Protein 6Y3Z (pdb70)

Secondary structure (DSSP, 8-state):
-HHHHHHHHHHHTTTT-----HHHHHHHHHHHHHHTHHHHSTTS----HHHHHHHHHHH-TTS--SSS-HHHHHHHHHHHS-S-EEEEEEEEETTS-EEEEEEESS---EE-SB---S--HHHHHHHHHHHHTS--GGGT--TT-EEEEEETTEEEEEEEEEEE-SS-----SSTTTEEEEEEEEHHHHHHH-----BSGGGGGHHHHHHHHHHHHHHHHHHHHHHHHHHHHHTTSSS-S---/-HHHHHHHHTHHHHHHH-/---TT-EEEEE-TTS-EE--EEEEE-SSEEEEEEEEETTTEEEEEEEEEGGG--EEEEEE---/-EEE-S-SSSGGGHHHHTHHHHS-TTS-EES--TTT----EEEE--GGGS-SHHHHHSTTTEEES--SSBHHHHSHHHHHHHHHHHHTT-TTSSHHHH---EEEEE--SSS-SHHHHGGGHHHHHHHH--TTPPPEEEE----EEESSHHHHHHHHHHHHHT-----EEEEEE--S-B---GGGTT--EEEEEEEEEETTTEEE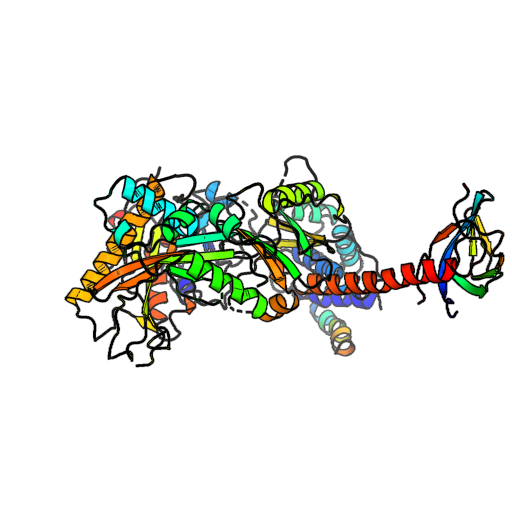EES--EEEE-SSS-----SEEEGGG-SSS-HHHHHHHHHHHHHHHHHHHHHHHTT-TTTB---TTBEEEEEEEEEEBTTS-EEEEEEEES--GGGS-SSTTHHHHHHHHHHIIIIIGGGTS-STHHHH----TTEEEEE-----

Organism: Saccharomyces cerevisiae (strain ATCC 204508 / S288c) (NCBI:txid559292)

GO terms:
  GO:0098562 cytoplasmic side of membrane (C, IDA)
  GO:0000932 P-body (C, IDA)
  GO:0005634 nucleus (C, IDA)
  GO:0005737 cytoplasm (C, IDA)
  GO:0003682 chromatin binding (F, IDA)
  GO:0003729 mRNA binding (F, IDA)
  GO:0016787 hydrolase activity (F, IDA)
  GO:0098745 RNA decapping complex (C, IDA)
  GO:0000290 deadenylation-dependent decapping of nuclear-transcribed mRNA (P, IDA)
  GO:0034063 stress granule assembly (P, IGI)
  GO:0005634 nucleus (C, HDA)
  GO:0005737 cytoplasm (C, HDA)
  GO:0031087 deadenylation-independent decapping of nuclear-transcribed mRNA (P, IMP)
  GO:0034063 stress granule assembly (P, IMP)
  GO:0060261 positive regulation of transcription initiation by RNA polymerase II (P, IMP)
  GO:0000290 deadenylation-dependent decapping of nuclear-transcribed mRNA (P, IMP)
  GO:0098745 RNA decapping complex (C, IPI)
  GO:0140933 5'-(N(7)-methylguanosine 5'-triphospho)-[mRNA] hydrolase activity (F, EXP)
  GO:0005515 protein binding (F, IPI)

Foldseek 3Di:
DLVVVLVVLCVVQVVVPPPDCVLVSLVVSLQCCQLPVCLVVVVDDSDDSLRSQVVCCVVCVVSDDDPDDSVRVNVVVVVQLPDAEKEEEFEEAQVLFWTKWFAWLPGQATEGQMDDDPDDRVVRHQVSCCQAWVDRCPVFFDPPAWHWDADPSYIYIYTYGYHHHPPDDTDHNNPNTTPDMDIGGLVVCVVVVVPGHYPPCNVCNPSSVSVSVVVVVCVVVVVVVVVCVVVCQVPVPPDDDDD/DCVVVVVVVVCVVVVPPD/DPQFQQWKKFDFPVRKIKTATWDDDDQFWTKGAQIAIPVGDTDGIDIDTPVRGDDMDRPGHHD/DEEEQADCVAQLNCLQVVLVCVQPVVDDYDHDDCPVCAAAYEYEYDLVPDDQCCCVPVPLGYEYADDNFACCFAPLQNVLVLLVVLCVVVVVACQVVQEWRKDKWFADQVRAVVVRLVVCVVVVVLLVDQVVHAWKWKVLCVIDTDRHVVRVNVVSVVCVVPPRNGGMMMMTGDDPQAAQDVVCVRFFWKKKWKWKFAFLGWIWTQQFIWIAGDVDNPCVDDGIDGLCPDPRDDPVLSVVLVVLVLRNSLSSVVSRCPPDCRRRDGHNRYMFMWIWMWGQGNVRHTHTYHIHGPDRLPSCDPVSCVVVSVVSNCCCLVHVNVSPDDPVSVVPDDDDPRIDRSDDDDHD

CATH classification: 1.10.10.1050 (+1 more: 3.90.79.10)

Structure (mmCIF, N/CA/C/O backbone):
data_6Y3Z
#
_entry.id   6Y3Z
#
_cell.length_a   71.210
_cell.length_b   90.600
_cell.length_c   194.240
_cell.angle_alpha   90.000
_cell.angle_beta   90.000
_cell.angle_gamma   90.000
#
_symmetry.space_group_name_H-M   'P 21 21 21'
#
loop_
_entity.id
_entity.type
_entity.pdbx_description
1 polymer 'm7GpppN-mRNA hydrolase'
2 polymer 'mRNA-decapping enzyme subunit 1'
3 polymer 'Enhancer of mRNA-decapping protein 3'
4 polymer 'Probable tubulin--tyrosine ligase PBY1'
5 non-polymer 'MAGNESIUM ION'
#
loop_
_atom_site.group_PDB
_atom_site.id
_atom_site.type_symbol
_atom_site.label_atom_id
_atom_site.label_alt_id
_atom_site.label_comp_id
_atom_site.label_asym_id
_atom_site.label_entity_id
_atom_site.label_seq_id
_atom_site.pdbx_PDB_ins_code
_atom_site.Cartn_x
_atom_site.Cartn_y
_atom_site.Cartn_z
_atom_site.occupancy
_atom_site.B_iso_or_equiv
_atom_site.auth_seq_id
_atom_site.auth_comp_id
_atom_site.auth_asym_id
_atom_site.auth_atom_id
_atom_site.pdbx_PDB_model_num
ATOM 1 N N . SER A 1 14 ? 37.452 9.936 4.599 1.00 261.14 14 SER A N 1
ATOM 2 C CA . SER A 1 14 ? 38.273 8.736 4.456 1.00 261.70 14 SER A CA 1
ATOM 3 C C . SER A 1 14 ? 38.179 7.790 5.675 1.00 264.94 14 SER A C 1
ATOM 4 O O . SER A 1 14 ? 37.544 8.135 6.676 1.00 264.41 14 SER A O 1
ATOM 7 N N . VAL A 1 15 ? 38.774 6.578 5.556 1.00 263.24 15 VAL A N 1
ATOM 8 C CA . VAL A 1 15 ? 38.863 5.541 6.603 1.00 263.66 15 VAL A CA 1
ATOM 9 C C . VAL A 1 15 ? 39.594 6.105 7.849 1.00 266.89 15 VAL A C 1
ATOM 10 O O . VAL A 1 15 ? 39.109 5.926 8.972 1.00 266.62 15 VAL A O 1
ATOM 14 N N . ASP A 1 16 ? 40.743 6.794 7.638 1.00 265.10 16 ASP A N 1
ATOM 15 C CA . ASP A 1 16 ? 41.508 7.416 8.714 1.00 266.08 16 ASP A CA 1
ATOM 16 C C . ASP A 1 16 ? 40.879 8.721 9.207 1.00 268.07 16 ASP A C 1
ATOM 17 O O . ASP A 1 16 ? 41.202 9.148 10.313 1.00 268.85 16 ASP A O 1
ATOM 22 N N . ARG A 1 17 ? 39.953 9.327 8.416 1.00 263.86 17 ARG A N 1
ATOM 23 C CA . ARG A 1 17 ? 39.204 10.528 8.811 1.00 262.79 17 ARG A CA 1
ATOM 24 C C . ARG A 1 17 ? 38.222 10.166 9.930 1.00 263.99 17 ARG A C 1
ATOM 25 O O . ARG A 1 17 ? 38.019 10.961 10.855 1.00 263.82 17 ARG A O 1
ATOM 33 N N . ILE A 1 18 ? 37.667 8.936 9.871 1.00 260.24 18 ILE A N 1
ATOM 34 C CA . ILE A 1 18 ? 36.786 8.383 10.898 1.00 259.24 18 ILE A CA 1
ATOM 35 C C . ILE A 1 18 ? 37.646 8.177 12.164 1.00 262.45 18 ILE A C 1
ATOM 36 O O . ILE A 1 18 ? 37.442 8.901 13.134 1.00 262.35 18 ILE A O 1
ATOM 41 N N . LEU A 1 19 ? 38.670 7.287 12.112 1.00 260.49 19 LEU A N 1
ATOM 42 C CA . LEU A 1 19 ? 39.603 7.032 13.226 1.00 261.53 19 LEU A CA 1
ATOM 43 C C . LEU A 1 19 ? 40.054 8.319 13.941 1.00 264.12 19 LEU A C 1
ATOM 44 O O . LEU A 1 19 ? 40.147 8.343 15.173 1.00 264.36 19 LEU A O 1
ATOM 49 N N . GLU A 1 20 ? 40.268 9.402 13.157 1.00 261.08 20 GLU A N 1
ATOM 50 C CA . GLU A 1 20 ? 40.612 10.736 13.643 1.00 261.35 20 GLU A CA 1
ATOM 51 C C . GLU A 1 20 ? 39.440 11.257 14.439 1.00 262.53 20 GLU A C 1
ATOM 52 O O . GLU A 1 20 ? 39.549 11.286 15.647 1.00 262.85 20 GLU A O 1
ATOM 58 N N . ASP A 1 21 ? 38.288 11.546 13.791 1.00 258.29 21 ASP A N 1
ATOM 59 C CA . ASP A 1 21 ? 37.029 12.003 14.405 1.00 256.96 21 ASP A CA 1
ATOM 60 C C . ASP A 1 21 ? 36.648 11.234 15.689 1.00 259.50 21 ASP A C 1
ATOM 61 O O . ASP A 1 21 ? 36.144 11.830 16.648 1.00 258.84 21 ASP A O 1
ATOM 66 N N . LEU A 1 22 ? 36.889 9.910 15.696 1.00 257.39 22 LEU A N 1
ATOM 67 C CA . LEU A 1 22 ? 36.598 9.058 16.853 1.00 257.25 22 LEU A CA 1
ATOM 68 C C . LEU A 1 22 ? 37.427 9.529 18.073 1.00 260.45 22 LEU A C 1
ATOM 69 O O . LEU A 1 22 ? 36.866 9.709 19.159 1.00 259.65 22 LEU A O 1
ATOM 74 N N . LEU A 1 23 ? 38.739 9.805 17.868 1.00 259.12 23 LEU A N 1
ATOM 75 C CA . LEU A 1 23 ? 39.612 10.320 18.924 1.00 260.40 23 LEU A CA 1
ATOM 76 C C . LEU A 1 23 ? 39.237 11.758 19.307 1.00 262.48 23 LEU A C 1
ATOM 77 O O . LEU A 1 23 ? 39.347 12.120 20.474 1.00 262.88 23 LEU A O 1
ATOM 82 N N . VAL A 1 24 ? 38.746 12.553 18.336 1.00 258.88 24 VAL A N 1
ATOM 83 C CA . VAL A 1 24 ? 38.312 13.936 18.557 1.00 258.39 24 VAL A CA 1
ATOM 84 C C . VAL A 1 24 ? 37.064 13.971 19.476 1.00 258.80 24 VAL A C 1
ATOM 85 O O . VAL A 1 24 ? 37.005 14.815 20.365 1.00 259.06 24 VAL A O 1
ATOM 89 N N . ARG A 1 25 ? 36.113 13.027 19.296 1.00 253.95 25 ARG A N 1
ATOM 90 C CA . ARG A 1 25 ? 34.910 12.882 20.138 1.00 252.16 25 ARG A CA 1
ATOM 91 C C . ARG A 1 25 ? 35.212 12.251 21.521 1.00 255.95 25 ARG A C 1
ATOM 92 O O . ARG A 1 25 ? 34.911 12.863 22.550 1.00 255.69 25 ARG A O 1
ATOM 100 N N . PHE A 1 26 ? 35.835 11.051 21.541 1.00 254.57 26 PHE A N 1
ATOM 101 C CA . PHE A 1 26 ? 36.144 10.340 22.782 1.00 255.37 26 PHE A CA 1
ATOM 102 C C . PHE A 1 26 ? 37.449 10.813 23.457 1.00 260.93 26 PHE A C 1
ATOM 103 O O . PHE A 1 26 ? 37.376 11.574 24.426 1.00 261.25 26 PHE A O 1
ATOM 111 N N . ILE A 1 27 ? 38.622 10.397 22.935 1.00 260.38 27 ILE A N 1
ATOM 112 C CA . ILE A 1 27 ? 39.958 10.699 23.472 1.00 262.78 27 ILE A CA 1
ATOM 113 C C . ILE A 1 27 ? 40.179 12.190 23.861 1.00 266.76 27 ILE A C 1
ATOM 114 O O . ILE A 1 27 ? 40.929 12.448 24.805 1.00 268.41 27 ILE A O 1
ATOM 119 N N . ILE A 1 28 ? 39.509 13.149 23.196 1.00 263.26 28 ILE A N 1
ATOM 120 C CA . ILE A 1 28 ? 39.687 14.577 23.494 1.00 263.98 28 ILE A CA 1
ATOM 121 C C . ILE A 1 28 ? 38.663 15.116 24.547 1.00 265.80 28 ILE A C 1
ATOM 122 O O . ILE A 1 28 ? 38.975 16.108 25.206 1.00 266.57 28 ILE A O 1
ATOM 127 N N . ASN A 1 29 ? 37.525 14.428 24.781 1.00 261.82 29 ASN A N 1
ATOM 128 C CA . ASN A 1 29 ? 36.580 14.845 25.825 1.00 261.13 29 ASN A CA 1
ATOM 129 C C . ASN A 1 29 ? 37.140 14.549 27.229 1.00 265.71 29 ASN A C 1
ATOM 130 O O . ASN A 1 29 ? 36.692 15.156 28.205 1.00 265.75 29 ASN A O 1
ATOM 135 N N . CYS A 1 30 ? 38.168 13.659 27.303 1.00 264.57 30 CYS A N 1
ATOM 136 C CA . CYS A 1 30 ? 38.885 13.260 28.521 1.00 265.97 30 CYS A CA 1
ATOM 137 C C . CYS A 1 30 ? 39.306 14.473 29.398 1.00 270.13 30 CYS A C 1
ATOM 138 O O . CYS A 1 30 ? 38.691 14.613 30.459 1.00 269.32 30 CYS A O 1
ATOM 141 N N . PRO A 1 31 ? 40.216 15.414 28.984 1.00 269.30 31 PRO A N 1
ATOM 142 C CA . PRO A 1 31 ? 40.492 16.582 29.853 1.00 270.30 31 PRO A CA 1
ATOM 143 C C . PRO A 1 31 ? 39.243 17.477 29.995 1.00 270.69 31 PRO A C 1
ATOM 144 O O . PRO A 1 31 ? 38.525 17.650 29.011 1.00 268.88 31 PRO A O 1
ATOM 148 N N . ASN A 1 32 ? 38.950 18.030 31.192 1.00 268.01 32 ASN A N 1
ATOM 149 C CA . ASN A 1 32 ? 39.707 17.871 32.434 1.00 268.95 32 ASN A CA 1
ATOM 150 C C . ASN A 1 32 ? 39.120 16.742 33.289 1.00 270.17 32 ASN A C 1
ATOM 151 O O . ASN A 1 32 ? 37.962 16.359 33.103 1.00 268.14 32 ASN A O 1
ATOM 156 N N . GLU A 1 33 ? 39.933 16.195 34.197 1.00 268.64 33 GLU A N 1
ATOM 157 C CA . GLU A 1 33 ? 39.581 15.093 35.090 1.00 278.68 33 GLU A CA 1
ATOM 158 C C . GLU A 1 33 ? 38.615 15.544 36.186 1.00 284.93 33 GLU A C 1
ATOM 159 O O . GLU A 1 33 ? 38.830 16.582 36.807 1.00 255.25 33 GLU A O 1
ATOM 165 N N . ARG A 1 40 ? 40.627 5.138 34.238 1.00 258.13 40 ARG A N 1
ATOM 166 C CA . ARG A 1 40 ? 39.423 5.718 33.634 1.00 255.50 40 ARG A CA 1
ATOM 167 C C . ARG A 1 40 ? 39.482 5.767 32.093 1.00 257.71 40 ARG A C 1
ATOM 168 O O . ARG A 1 40 ? 38.490 5.454 31.427 1.00 255.40 40 ARG A O 1
ATOM 176 N N . GLU A 1 41 ? 40.660 6.114 31.536 1.00 257.13 41 GLU A N 1
ATOM 177 C CA . GLU A 1 41 ? 40.919 6.193 30.093 1.00 256.68 41 GLU A CA 1
ATOM 178 C C . GLU A 1 41 ? 40.737 4.831 29.412 1.00 259.06 41 GLU A C 1
ATOM 179 O O . GLU A 1 41 ? 40.669 4.772 28.189 1.00 258.00 41 GLU A O 1
ATOM 185 N N . LEU A 1 42 ? 40.630 3.749 30.195 1.00 257.21 42 LEU A N 1
ATOM 186 C CA . LEU A 1 42 ? 40.393 2.430 29.634 1.00 256.80 42 LEU A CA 1
ATOM 187 C C . LEU A 1 42 ? 38.943 2.279 29.262 1.00 256.76 42 LEU A C 1
ATOM 188 O O . LEU A 1 42 ? 38.654 1.559 28.316 1.00 255.77 42 LEU A O 1
ATOM 193 N N . PHE A 1 43 ? 38.034 2.966 29.985 1.00 253.12 43 PHE A N 1
ATOM 194 C CA . PHE A 1 43 ? 36.594 2.965 29.709 1.00 250.61 43 PHE A CA 1
ATOM 195 C C . PHE A 1 43 ? 36.366 3.799 28.469 1.00 252.26 43 PHE A C 1
ATOM 196 O O . PHE A 1 43 ? 35.709 3.343 27.543 1.00 250.62 43 PHE A O 1
ATOM 204 N N . HIS A 1 44 ? 36.953 5.006 28.431 1.00 250.85 44 HIS A N 1
ATOM 205 C CA . HIS A 1 44 ? 36.892 5.906 27.284 1.00 250.29 44 HIS A CA 1
ATOM 206 C C . HIS A 1 44 ? 37.282 5.158 26.001 1.00 253.19 44 HIS A C 1
ATOM 207 O O . HIS A 1 44 ? 36.665 5.355 24.949 1.00 251.43 44 HIS A O 1
ATOM 214 N N . PHE A 1 45 ? 38.276 4.259 26.124 1.00 252.83 45 PHE A N 1
ATOM 215 C CA . PHE A 1 45 ? 38.799 3.421 25.053 1.00 253.50 45 PHE A CA 1
ATOM 216 C C . PHE A 1 45 ? 37.799 2.328 24.651 1.00 255.24 45 PHE A C 1
ATOM 217 O O . PHE A 1 45 ? 37.675 2.019 23.461 1.00 254.52 45 PHE A O 1
ATOM 225 N N . GLU A 1 46 ? 37.085 1.755 25.646 1.00 252.33 46 GLU A N 1
ATOM 226 C CA . GLU A 1 46 ? 36.073 0.712 25.462 1.00 250.93 46 GLU A CA 1
ATOM 227 C C . GLU A 1 46 ? 34.848 1.317 24.786 1.00 251.75 46 GLU A C 1
ATOM 228 O O . GLU A 1 46 ? 34.359 0.746 23.812 1.00 250.65 46 GLU A O 1
ATOM 234 N N . GLU A 1 47 ? 34.381 2.480 25.305 1.00 248.79 47 GLU A N 1
ATOM 235 C CA . GLU A 1 47 ? 33.242 3.270 24.834 1.00 246.93 47 GLU A CA 1
ATOM 236 C C . GLU A 1 47 ? 33.432 3.635 23.364 1.00 249.36 47 GLU A C 1
ATOM 237 O O . GLU A 1 47 ? 32.552 3.342 22.555 1.00 247.80 47 GLU A O 1
ATOM 243 N N . ALA A 1 48 ? 34.613 4.186 23.006 1.00 248.55 48 ALA A N 1
ATOM 244 C CA . ALA A 1 48 ? 34.943 4.530 21.620 1.00 248.68 48 ALA A CA 1
ATOM 245 C C . ALA A 1 48 ? 34.902 3.293 20.731 1.00 252.07 48 ALA A C 1
ATOM 246 O O . ALA A 1 48 ? 34.370 3.363 19.620 1.00 250.63 48 ALA A O 1
ATOM 248 N N . SER A 1 49 ? 35.429 2.151 21.234 1.00 251.90 49 SER A N 1
ATOM 249 C CA . SER A 1 49 ? 35.432 0.886 20.495 1.00 252.58 49 SER A CA 1
ATOM 250 C C . SER A 1 49 ? 34.039 0.347 20.287 1.00 255.48 49 SER A C 1
ATOM 251 O O . SER A 1 49 ? 33.828 -0.382 19.331 1.00 254.81 49 SER A O 1
ATOM 254 N N . TRP A 1 50 ? 33.112 0.665 21.201 1.00 253.84 50 TRP A N 1
ATOM 255 C CA . TRP A 1 50 ? 31.722 0.229 21.138 1.00 253.23 50 TRP A CA 1
ATOM 256 C C . TRP A 1 50 ? 30.946 1.074 20.166 1.00 256.25 50 TRP A C 1
ATOM 257 O O . TRP A 1 50 ? 30.122 0.562 19.410 1.00 254.93 50 TRP A O 1
ATOM 268 N N . PHE A 1 51 ? 31.202 2.381 20.211 1.00 255.70 51 PHE A N 1
ATOM 269 C CA . PHE A 1 51 ? 30.585 3.359 19.345 1.00 255.74 51 PHE A CA 1
ATOM 270 C C . PHE A 1 51 ? 30.851 2.940 17.915 1.00 260.31 51 PHE A C 1
ATOM 271 O O . PHE A 1 51 ? 29.909 2.624 17.195 1.00 259.12 51 PHE A O 1
ATOM 279 N N . TYR A 1 52 ? 32.139 2.837 17.541 1.00 260.67 52 TYR A N 1
ATOM 280 C CA . TYR A 1 52 ? 32.500 2.473 16.180 1.00 261.58 52 TYR A CA 1
ATOM 281 C C . TYR A 1 52 ? 32.234 0.973 15.867 1.00 264.89 52 TYR A C 1
ATOM 282 O O . TYR A 1 52 ? 32.258 0.600 14.692 1.00 264.33 52 TYR A O 1
ATOM 291 N N . THR A 1 53 ? 31.926 0.133 16.887 1.00 263.33 53 THR A N 1
ATOM 292 C CA . THR A 1 53 ? 31.575 -1.284 16.646 1.00 263.64 53 THR A CA 1
ATOM 293 C C . THR A 1 53 ? 30.058 -1.461 16.401 1.00 266.00 53 THR A C 1
ATOM 294 O O . THR A 1 53 ? 29.670 -2.285 15.575 1.00 265.42 53 THR A O 1
ATOM 298 N N . ASP A 1 54 ? 29.212 -0.699 17.104 1.00 263.76 54 ASP A N 1
ATOM 299 C CA . ASP A 1 54 ? 27.759 -0.824 16.984 1.00 263.18 54 ASP A CA 1
ATOM 300 C C . ASP A 1 54 ? 27.114 0.323 16.152 1.00 265.35 54 ASP A C 1
ATOM 301 O O . ASP A 1 54 ? 25.890 0.436 16.126 1.00 264.66 54 ASP A O 1
ATOM 306 N N . PHE A 1 55 ? 27.935 1.107 15.403 1.00 263.09 55 PHE A N 1
ATOM 307 C CA . PHE A 1 55 ? 27.441 2.177 14.522 1.00 262.59 55 PHE A CA 1
ATOM 308 C C . PHE A 1 55 ? 28.149 2.213 13.158 1.00 266.22 55 PHE A C 1
ATOM 309 O O . PHE A 1 55 ? 27.479 2.159 12.123 1.00 265.95 55 PHE A O 1
ATOM 317 N N . ILE A 1 56 ? 29.492 2.285 13.156 1.00 264.72 56 ILE A N 1
ATOM 318 C CA . ILE A 1 56 ? 30.296 2.315 11.929 1.00 265.15 56 ILE A CA 1
ATOM 319 C C . ILE A 1 56 ? 30.210 0.966 11.180 1.00 268.26 56 ILE A C 1
ATOM 320 O O . ILE A 1 56 ? 30.318 0.949 9.955 1.00 268.22 56 ILE A O 1
ATOM 325 N N . LYS A 1 57 ? 29.966 -0.141 11.910 1.00 265.90 57 LYS A N 1
ATOM 326 C CA . LYS A 1 57 ? 29.834 -1.476 11.324 1.00 266.06 57 LYS A CA 1
ATOM 327 C C . LYS A 1 57 ? 28.641 -1.539 10.366 1.00 268.70 57 LYS A C 1
ATOM 328 O O . LYS A 1 57 ? 28.822 -1.879 9.199 1.00 268.86 57 LYS A O 1
ATOM 334 N N . LEU A 1 58 ? 27.444 -1.157 10.851 1.00 265.96 58 LEU A N 1
ATOM 335 C CA . LEU A 1 58 ? 26.176 -1.150 10.115 1.00 266.05 58 LEU A CA 1
ATOM 336 C C . LEU A 1 58 ? 26.111 -0.081 9.035 1.00 269.09 58 LEU A C 1
ATOM 337 O O . LEU A 1 58 ? 25.320 -0.218 8.097 1.00 269.22 58 LEU A O 1
ATOM 342 N N . MET A 1 59 ? 26.925 0.985 9.162 1.00 266.73 59 MET A N 1
ATOM 343 C CA . MET A 1 59 ? 26.918 2.080 8.196 1.00 266.60 59 MET A CA 1
ATOM 344 C C . MET A 1 59 ? 28.017 1.981 7.123 1.00 270.25 59 MET A C 1
ATOM 345 O O . MET A 1 59 ? 27.709 2.216 5.953 1.00 269.83 59 MET A O 1
ATOM 350 N N . ASN A 1 60 ? 29.252 1.632 7.500 1.00 268.94 60 ASN A N 1
ATOM 351 C CA . ASN A 1 60 ? 30.398 1.446 6.607 1.00 269.61 60 ASN A CA 1
ATOM 352 C C . ASN A 1 60 ? 30.663 -0.073 6.699 1.00 273.98 60 ASN A C 1
ATOM 353 O O . ASN A 1 60 ? 31.494 -0.507 7.514 1.00 273.90 60 ASN A O 1
ATOM 358 N N . PRO A 1 61 ? 29.893 -0.911 5.938 1.00 272.79 61 PRO A N 1
ATOM 359 C CA . PRO A 1 61 ? 30.036 -2.375 6.085 1.00 273.56 61 PRO A CA 1
ATOM 360 C C . PRO A 1 61 ? 31.376 -2.975 5.657 1.00 277.60 61 PRO A C 1
ATOM 361 O O . PRO A 1 61 ? 31.733 -4.065 6.119 1.00 277.66 61 PRO A O 1
ATOM 365 N N . THR A 1 62 ? 32.109 -2.261 4.787 1.00 275.71 62 THR A N 1
ATOM 366 C CA . THR A 1 62 ? 33.418 -2.664 4.268 1.00 276.33 62 THR A CA 1
ATOM 367 C C . THR A 1 62 ? 34.510 -2.689 5.335 1.00 278.33 62 THR A C 1
ATOM 368 O O . THR A 1 62 ? 35.349 -3.592 5.311 1.00 278.35 62 THR A O 1
ATOM 372 N N . LEU A 1 63 ? 34.512 -1.691 6.246 1.00 276.20 63 LEU A N 1
ATOM 373 C CA . LEU A 1 63 ? 35.505 -1.497 7.307 1.00 276.42 63 LEU A CA 1
ATOM 374 C C . LEU A 1 63 ? 35.750 -2.719 8.199 1.00 278.33 63 LEU A C 1
ATOM 375 O O . LEU A 1 63 ? 34.858 -3.562 8.339 1.00 278.37 63 LEU A O 1
ATOM 380 N N . PRO A 1 64 ? 36.972 -2.836 8.786 1.00 277.23 64 PRO A N 1
ATOM 381 C CA . PRO A 1 64 ? 37.267 -3.998 9.625 1.00 277.21 64 PRO A CA 1
ATOM 382 C C . PRO A 1 64 ? 36.791 -3.798 11.052 1.00 278.05 64 PRO A C 1
ATOM 383 O O . PRO A 1 64 ? 36.959 -2.717 11.627 1.00 277.91 64 PRO A O 1
ATOM 387 N N . SER A 1 65 ? 36.195 -4.857 11.611 1.00 276.20 65 SER A N 1
ATOM 388 C CA . SER A 1 65 ? 35.711 -4.907 12.985 1.00 275.62 65 SER A CA 1
ATOM 389 C C . SER A 1 65 ? 36.872 -5.295 13.899 1.00 277.96 65 SER A C 1
ATOM 390 O O . SER A 1 65 ? 37.070 -6.473 14.226 1.00 277.83 65 SER A O 1
ATOM 393 N N . LEU A 1 66 ? 37.695 -4.282 14.217 1.00 277.25 66 LEU A N 1
ATOM 394 C CA . LEU A 1 66 ? 38.892 -4.407 15.038 1.00 277.63 66 LEU A CA 1
ATOM 395 C C . LEU A 1 66 ? 38.496 -4.552 16.489 1.00 278.62 66 LEU A C 1
ATOM 396 O O . LEU A 1 66 ? 37.529 -3.932 16.925 1.00 278.44 66 LEU A O 1
ATOM 401 N N . LYS A 1 67 ? 39.221 -5.409 17.215 1.00 277.63 67 LYS A N 1
ATOM 402 C CA . LYS A 1 67 ? 38.993 -5.744 18.615 1.00 277.67 67 LYS A CA 1
ATOM 403 C C . LYS A 1 67 ? 39.324 -4.617 19.599 1.00 279.67 67 LYS A C 1
ATOM 404 O O . LYS A 1 67 ? 39.927 -3.598 19.235 1.00 280.06 67 LYS A O 1
ATOM 410 N N . ILE A 1 68 ? 38.931 -4.844 20.883 1.00 279.06 68 ILE A N 1
ATOM 411 C CA . ILE A 1 68 ? 39.161 -3.952 22.024 1.00 279.97 68 ILE A CA 1
ATOM 412 C C . ILE A 1 68 ? 40.647 -3.600 22.100 1.00 281.94 68 ILE A C 1
ATOM 413 O O . ILE A 1 68 ? 40.968 -2.438 21.898 1.00 282.28 68 ILE A O 1
ATOM 418 N N . LYS A 1 69 ? 41.540 -4.603 22.293 1.00 281.19 69 LYS A N 1
ATOM 419 C CA . LYS A 1 69 ? 43.006 -4.451 22.377 1.00 281.83 69 LYS A CA 1
ATOM 420 C C . LYS A 1 69 ? 43.610 -3.796 21.121 1.00 283.12 69 LYS A C 1
ATOM 421 O O . LYS A 1 69 ? 44.356 -2.820 21.238 1.00 283.69 69 LYS A O 1
ATOM 427 N N . SER A 1 70 ? 43.254 -4.319 19.928 1.00 281.50 70 SER A N 1
ATOM 428 C CA . SER A 1 70 ? 43.715 -3.837 18.628 1.00 281.22 70 SER A CA 1
ATOM 429 C C . SER A 1 70 ? 43.413 -2.358 18.416 1.00 282.59 70 SER A C 1
ATOM 430 O O . SER A 1 70 ? 44.349 -1.584 18.250 1.00 283.03 70 SER A O 1
ATOM 433 N N . PHE A 1 71 ? 42.122 -1.961 18.468 1.00 281.11 71 PHE A N 1
ATOM 434 C CA . PHE A 1 71 ? 41.690 -0.571 18.307 1.00 281.21 71 PHE A CA 1
ATOM 435 C C . PHE A 1 71 ? 42.360 0.334 19.339 1.00 283.72 71 PHE A C 1
ATOM 436 O O . PHE A 1 71 ? 42.682 1.481 19.025 1.00 284.17 71 PHE A O 1
ATOM 444 N N . ALA A 1 72 ? 42.592 -0.199 20.559 1.00 283.21 72 ALA A N 1
ATOM 445 C CA . ALA A 1 72 ? 43.268 0.509 21.650 1.00 284.27 72 ALA A CA 1
ATOM 446 C C . ALA A 1 72 ? 44.749 0.717 21.315 1.00 285.68 72 ALA A C 1
ATOM 447 O O . ALA A 1 72 ? 45.311 1.755 21.669 1.00 286.28 72 ALA A O 1
ATOM 449 N N . GLN A 1 73 ? 45.364 -0.249 20.599 1.00 284.18 73 GLN A N 1
ATOM 450 C CA . GLN A 1 73 ? 46.759 -0.161 20.168 1.00 284.34 73 GLN A CA 1
ATOM 451 C C . GLN A 1 73 ? 46.852 0.796 18.973 1.00 285.34 73 GLN A C 1
ATOM 452 O O . GLN A 1 73 ? 47.733 1.656 18.943 1.00 285.73 73 GLN A O 1
ATOM 458 N N . LEU A 1 74 ? 45.901 0.680 18.021 1.00 283.65 74 LEU A N 1
ATOM 459 C CA . LEU A 1 74 ? 45.805 1.510 16.820 1.00 283.22 74 LEU A CA 1
ATOM 460 C C . LEU A 1 74 ? 45.882 3.006 17.152 1.00 285.20 74 LEU A C 1
ATOM 461 O O . LEU A 1 74 ? 46.571 3.749 16.450 1.00 285.03 74 LEU A O 1
ATOM 466 N N . ILE A 1 75 ? 45.262 3.425 18.272 1.00 285.26 75 ILE A N 1
ATOM 467 C CA . ILE A 1 75 ? 45.325 4.813 18.743 1.00 286.21 75 ILE A CA 1
ATOM 468 C C . ILE A 1 75 ? 46.716 5.137 19.298 1.00 288.21 75 ILE A C 1
ATOM 469 O O . ILE A 1 75 ? 47.247 6.201 18.984 1.00 288.54 75 ILE A O 1
ATOM 474 N N . ILE A 1 76 ? 47.316 4.222 20.088 1.00 287.41 76 ILE A N 1
ATOM 475 C CA . ILE A 1 76 ? 48.653 4.419 20.668 1.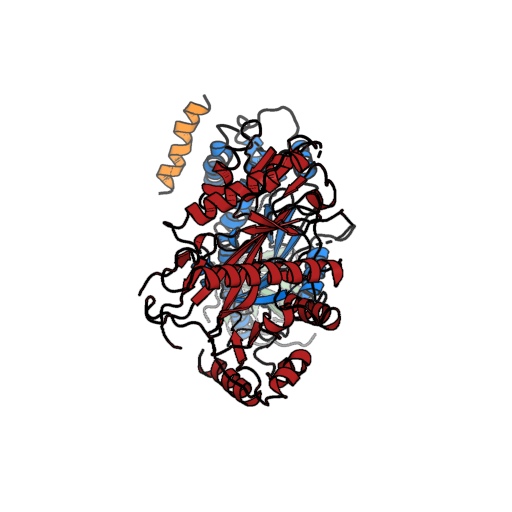00 287.93 76 ILE A CA 1
ATOM 476 C C . ILE A 1 76 ? 49.703 4.737 19.567 1.00 288.78 76 ILE A C 1
ATOM 477 O O . ILE A 1 76 ? 50.538 5.604 19.796 1.00 289.29 76 ILE A O 1
ATOM 482 N N . LYS A 1 77 ? 49.610 4.107 18.369 1.00 286.94 77 LYS A N 1
ATOM 483 C CA . LYS A 1 77 ? 50.505 4.371 17.229 1.00 286.52 77 LYS A CA 1
ATOM 484 C C . LYS A 1 77 ? 50.209 5.734 16.580 1.00 287.74 77 LYS A C 1
ATOM 485 O O . LYS A 1 77 ? 51.158 6.469 16.318 1.00 287.87 77 LYS A O 1
ATOM 491 N N . LEU A 1 78 ? 48.923 6.096 16.340 1.00 286.54 78 LEU A N 1
ATOM 492 C CA . LEU A 1 78 ? 48.602 7.387 15.706 1.00 286.49 78 LEU A CA 1
ATOM 493 C C . LEU A 1 78 ? 48.707 8.631 16.641 1.00 288.59 78 LEU A C 1
ATOM 494 O O . LEU A 1 78 ? 49.274 9.638 16.211 1.00 288.68 78 LEU A O 1
ATOM 499 N N . CYS A 1 79 ? 48.181 8.565 17.878 1.00 287.98 79 CYS A N 1
ATOM 500 C CA . CYS A 1 79 ? 48.266 9.619 18.887 1.00 288.63 79 CYS A CA 1
ATOM 501 C C . CYS A 1 79 ? 49.085 9.081 20.073 1.00 290.35 79 CYS A C 1
ATOM 502 O O . CYS A 1 79 ? 48.523 8.708 21.107 1.00 290.42 79 CYS A O 1
ATOM 505 N N . PRO A 1 80 ? 50.435 8.998 19.936 1.00 289.52 80 PRO A N 1
ATOM 506 C CA . PRO A 1 80 ? 51.253 8.487 21.048 1.00 289.90 80 PRO A CA 1
ATOM 507 C C . PRO A 1 80 ? 51.489 9.537 22.136 1.00 291.91 80 PRO A C 1
ATOM 508 O O . PRO A 1 80 ? 52.158 9.262 23.131 1.00 292.07 80 PRO A O 1
ATOM 512 N N . LEU A 1 81 ? 50.939 10.744 21.926 1.00 291.23 81 LEU A N 1
ATOM 513 C CA . LEU A 1 81 ? 51.025 11.898 22.814 1.00 291.64 81 LEU A CA 1
ATOM 514 C C . LEU A 1 81 ? 49.950 11.799 23.891 1.00 293.45 81 LEU A C 1
ATOM 515 O O . LEU A 1 81 ? 50.153 12.321 24.984 1.00 293.42 81 LEU A O 1
ATOM 520 N N . VAL A 1 82 ? 48.833 11.093 23.611 1.00 292.79 82 VAL A N 1
ATOM 521 C CA . VAL A 1 82 ? 47.744 10.931 24.581 1.00 293.14 82 VAL A CA 1
ATOM 522 C C . VAL A 1 82 ? 48.083 9.921 25.718 1.00 294.86 82 VAL A C 1
ATOM 523 O O . VAL A 1 82 ? 47.504 10.055 26.796 1.00 294.78 82 VAL A O 1
ATOM 527 N N . TRP A 1 83 ? 49.023 8.956 25.496 1.00 294.02 83 TRP A N 1
ATOM 528 C CA . TRP A 1 83 ? 49.446 7.929 26.471 1.00 294.11 83 TRP A CA 1
ATOM 529 C C . TRP A 1 83 ? 50.483 8.489 27.455 1.00 295.33 83 TRP A C 1
ATOM 530 O O . TRP A 1 83 ? 51.598 8.849 27.053 1.00 295.26 83 TRP A O 1
ATOM 541 N N . LYS A 1 84 ? 50.104 8.532 28.751 1.00 294.20 84 LYS A N 1
ATOM 542 C CA . LYS A 1 84 ? 50.877 9.106 29.862 1.00 294.07 84 LYS A CA 1
ATOM 543 C C . LYS A 1 84 ? 52.013 8.251 30.448 1.00 295.21 84 LYS A C 1
ATOM 544 O O . LYS A 1 84 ? 53.121 8.768 30.589 1.00 295.03 84 LYS A O 1
ATOM 550 N N . TRP A 1 85 ? 51.740 6.990 30.837 1.00 294.12 85 TRP A N 1
ATOM 551 C CA . TRP A 1 85 ? 52.726 6.119 31.494 1.00 293.90 85 TRP A CA 1
ATOM 552 C C . TRP A 1 85 ? 53.599 5.273 30.537 1.00 294.79 85 TRP A C 1
ATOM 553 O O . TRP A 1 85 ? 53.552 5.443 29.316 1.00 294.46 85 TRP A O 1
ATOM 564 N N . ASP A 1 86 ? 54.442 4.400 31.130 1.00 293.86 86 ASP A N 1
ATOM 565 C CA . ASP A 1 86 ? 55.353 3.475 30.449 1.00 293.45 86 ASP A CA 1
ATOM 566 C C . ASP A 1 86 ? 54.893 2.010 30.638 1.00 294.43 86 ASP A C 1
ATOM 567 O O . ASP A 1 86 ? 55.612 1.073 30.280 1.00 294.26 86 ASP A O 1
ATOM 572 N N . ILE A 1 87 ? 53.675 1.833 31.177 1.00 293.39 87 ILE A N 1
ATOM 573 C CA . ILE A 1 87 ? 53.044 0.533 31.400 1.00 293.09 87 ILE A CA 1
ATOM 574 C C . ILE A 1 87 ? 52.441 0.027 30.082 1.00 293.84 87 ILE A C 1
ATOM 575 O O . ILE A 1 87 ? 51.857 0.809 29.331 1.00 293.86 87 ILE A O 1
ATOM 580 N N . ARG A 1 88 ? 52.613 -1.273 29.805 1.00 292.23 88 ARG A N 1
ATOM 581 C CA . ARG A 1 88 ? 52.187 -1.959 28.583 1.00 291.52 88 ARG A CA 1
ATOM 582 C C . ARG A 1 88 ? 50.708 -1.727 28.195 1.00 292.47 88 ARG A C 1
ATOM 583 O O . ARG A 1 88 ? 49.880 -1.350 29.027 1.00 292.58 88 ARG A O 1
ATOM 591 N N . VAL A 1 89 ? 50.433 -1.860 26.883 1.00 291.06 89 VAL A N 1
ATOM 592 C CA . VAL A 1 89 ? 49.123 -1.727 26.242 1.00 290.59 89 VAL A CA 1
ATOM 593 C C . VAL A 1 89 ? 48.272 -2.921 26.666 1.00 290.97 89 VAL A C 1
ATOM 594 O O . VAL A 1 89 ? 47.259 -2.729 27.335 1.00 290.87 89 VAL A O 1
ATOM 598 N N . ASP A 1 90 ? 48.727 -4.146 26.331 1.00 289.43 90 ASP A N 1
ATOM 599 C CA . ASP A 1 90 ? 48.078 -5.415 26.650 1.00 288.72 90 ASP A CA 1
ATOM 600 C C . ASP A 1 90 ? 47.974 -5.594 28.153 1.00 289.78 90 ASP A C 1
ATOM 601 O O . ASP A 1 90 ? 46.942 -6.070 28.629 1.00 289.32 90 ASP A O 1
ATOM 606 N N . GLU A 1 91 ? 49.021 -5.177 28.902 1.00 289.01 91 GLU A N 1
ATOM 607 C CA . GLU A 1 91 ? 49.049 -5.251 30.366 1.00 289.25 91 GLU A CA 1
ATOM 608 C C . GLU A 1 91 ? 47.983 -4.356 30.982 1.00 290.19 91 GLU A C 1
ATOM 609 O O . GLU A 1 91 ? 47.450 -4.701 32.038 1.00 290.11 91 GLU A O 1
ATOM 615 N N . ALA A 1 92 ? 47.687 -3.206 30.345 1.00 289.06 92 ALA A N 1
ATOM 616 C CA . ALA A 1 92 ? 46.694 -2.285 30.884 1.00 289.24 92 ALA A CA 1
ATOM 617 C C . ALA A 1 92 ? 45.264 -2.747 30.639 1.00 289.47 92 ALA A C 1
ATOM 618 O O . ALA A 1 92 ? 44.396 -2.476 31.472 1.00 289.72 92 ALA A O 1
ATOM 620 N N . LEU A 1 93 ? 45.014 -3.467 29.523 1.00 287.26 93 LEU A N 1
ATOM 621 C CA . LEU A 1 93 ? 43.672 -3.996 29.246 1.00 286.21 93 LEU A CA 1
ATOM 622 C C . LEU A 1 93 ? 43.390 -5.183 30.172 1.00 286.57 93 LEU A C 1
ATOM 623 O O . LEU A 1 93 ? 42.233 -5.411 30.527 1.00 286.12 93 LEU A O 1
ATOM 628 N N . GLN A 1 94 ? 44.462 -5.901 30.600 1.00 285.32 94 GLN A N 1
ATOM 629 C CA . GLN A 1 94 ? 44.403 -7.015 31.551 1.00 284.82 94 GLN A CA 1
ATOM 630 C C . GLN A 1 94 ? 43.958 -6.443 32.887 1.00 286.12 94 GLN A C 1
ATOM 631 O O . GLN A 1 94 ? 43.024 -6.954 33.505 1.00 285.62 94 GLN A O 1
ATOM 637 N N . GLN A 1 95 ? 44.600 -5.333 33.283 1.00 285.59 95 GLN A N 1
ATOM 638 C CA . GLN A 1 95 ? 44.345 -4.578 34.504 1.00 286.05 95 GLN A CA 1
ATOM 639 C C . GLN A 1 95 ? 42.903 -4.083 34.565 1.00 286.97 95 GLN A C 1
ATOM 640 O O . GLN A 1 95 ? 42.277 -4.192 35.615 1.00 287.01 95 GLN A O 1
ATOM 646 N N . PHE A 1 96 ? 42.383 -3.525 33.454 1.00 285.64 96 PHE A N 1
ATOM 647 C CA . PHE A 1 96 ? 41.018 -2.996 33.378 1.00 285.37 96 PHE A CA 1
ATOM 648 C C . PHE A 1 96 ? 39.970 -4.088 33.579 1.00 285.27 96 PHE A C 1
ATOM 649 O O . PHE A 1 96 ? 39.007 -3.883 34.321 1.00 285.08 96 PHE A O 1
ATOM 657 N N . SER A 1 97 ? 40.171 -5.247 32.931 1.00 283.05 97 SER A N 1
ATOM 658 C CA . SER A 1 97 ? 39.288 -6.403 33.036 1.00 281.79 97 SER A CA 1
ATOM 659 C C . SER A 1 97 ? 39.431 -7.051 34.412 1.00 282.68 97 SER A C 1
ATOM 660 O O . SER A 1 97 ? 38.463 -7.604 34.925 1.00 281.86 97 SER A O 1
ATOM 663 N N . LYS A 1 98 ? 40.631 -6.939 35.012 1.00 281.96 98 LYS A N 1
ATOM 664 C CA . LYS A 1 98 ? 40.974 -7.437 36.341 1.00 281.98 98 LYS A CA 1
ATOM 665 C C . LYS A 1 98 ? 40.169 -6.687 37.409 1.00 283.28 98 LYS A C 1
ATOM 666 O O . LYS A 1 98 ? 39.696 -7.298 38.367 1.00 282.86 98 LYS A O 1
ATOM 672 N N . TYR A 1 99 ? 40.031 -5.363 37.237 1.00 282.67 99 TYR A N 1
ATOM 673 C CA . TYR A 1 99 ? 39.294 -4.467 38.133 1.00 281.62 99 TYR A CA 1
ATOM 674 C C . TYR A 1 99 ? 37.796 -4.811 38.109 1.00 279.66 99 TYR A C 1
ATOM 675 O O . TYR A 1 99 ? 37.175 -5.008 39.156 1.00 278.02 99 TYR A O 1
ATOM 684 N N . LYS A 1 100 ? 37.237 -4.884 36.884 1.00 274.44 100 LYS A N 1
ATOM 685 C CA . LYS A 1 100 ? 35.832 -5.148 36.568 1.00 271.59 100 LYS A CA 1
ATOM 686 C C . LYS A 1 100 ? 35.402 -6.632 36.764 1.00 272.25 100 LYS A C 1
ATOM 687 O O . LYS A 1 100 ? 34.225 -6.957 36.573 1.00 270.40 100 LYS A O 1
ATOM 693 N N . LYS A 1 101 ? 36.335 -7.515 37.196 1.00 269.98 101 LYS A N 1
ATOM 694 C CA . LYS A 1 101 ? 36.083 -8.945 37.404 1.00 269.01 101 LYS A CA 1
ATOM 695 C C . LYS A 1 101 ? 35.367 -9.262 38.735 1.00 268.62 101 LYS A C 1
ATOM 696 O O . LYS A 1 101 ? 35.921 -9.895 39.650 1.00 268.85 101 LYS A O 1
ATOM 702 N N . SER A 1 102 ? 34.110 -8.802 38.809 1.00 262.48 102 SER A N 1
ATOM 703 C CA . SER A 1 102 ? 33.180 -9.038 39.912 1.00 259.93 102 SER A CA 1
ATOM 704 C C . SER A 1 102 ? 32.208 -10.136 39.425 1.00 259.06 102 SER A C 1
ATOM 705 O O . SER A 1 102 ? 32.585 -11.312 39.454 1.00 259.81 102 SER A O 1
ATOM 708 N N . ILE A 1 103 ? 30.999 -9.766 38.945 1.00 252.16 103 ILE A N 1
ATOM 709 C CA . ILE A 1 103 ? 30.030 -10.722 38.400 1.00 249.34 103 ILE A CA 1
ATOM 710 C C . ILE A 1 103 ? 29.700 -10.354 36.948 1.00 245.94 103 ILE A C 1
ATOM 711 O O . ILE A 1 103 ? 29.264 -9.230 36.678 1.00 243.23 103 ILE A O 1
ATOM 716 N N . PRO A 1 104 ? 29.952 -11.283 36.002 1.00 239.68 104 PRO A N 1
ATOM 717 C CA . PRO A 1 104 ? 29.620 -11.007 34.599 1.00 236.08 104 PRO A CA 1
ATOM 718 C C . PRO A 1 104 ? 28.185 -11.437 34.284 1.00 232.52 104 PRO A C 1
ATOM 719 O O . PRO A 1 104 ? 27.690 -12.422 34.846 1.00 232.22 104 PRO A O 1
ATOM 723 N N . VAL A 1 105 ? 27.508 -10.679 33.407 1.00 222.79 105 VAL A N 1
ATOM 724 C CA . VAL A 1 105 ? 26.120 -10.929 33.008 1.00 217.50 105 VAL A CA 1
ATOM 725 C C . VAL A 1 105 ? 26.039 -11.044 31.477 1.00 216.59 105 VAL A C 1
ATOM 726 O O . VAL A 1 105 ? 26.622 -10.227 30.763 1.00 216.98 105 VAL A O 1
ATOM 730 N N . ARG A 1 106 ? 25.294 -12.034 30.975 1.00 207.99 106 ARG A N 1
ATOM 731 C CA . ARG A 1 106 ? 25.052 -12.221 29.538 1.00 205.19 106 ARG A CA 1
ATOM 732 C C . ARG A 1 106 ? 23.562 -12.388 29.284 1.00 200.69 106 ARG A C 1
ATOM 733 O O . ARG A 1 106 ? 22.856 -12.903 30.146 1.00 198.53 106 ARG A O 1
ATOM 741 N N . GLY A 1 107 ? 23.094 -11.956 28.123 1.00 193.05 107 GLY A N 1
ATOM 742 C CA . GLY A 1 107 ? 21.681 -12.051 27.789 1.00 189.62 107 GLY A CA 1
ATOM 743 C C . GLY A 1 107 ? 21.400 -12.117 26.309 1.00 189.56 107 GLY A C 1
ATOM 744 O O . GLY A 1 107 ? 22.323 -12.070 25.500 1.00 189.97 107 GLY A O 1
ATOM 745 N N . ALA A 1 108 ? 20.116 -12.235 25.951 1.00 182.52 108 ALA A N 1
ATOM 746 C CA . ALA A 1 108 ? 19.663 -12.291 24.564 1.00 181.76 108 ALA A CA 1
ATOM 747 C C . ALA A 1 108 ? 18.537 -11.299 24.292 1.00 181.16 108 ALA A C 1
ATOM 748 O O . ALA A 1 108 ? 17.578 -11.224 25.061 1.00 180.25 108 ALA A O 1
ATOM 750 N N . ALA A 1 109 ? 18.595 -10.598 23.156 1.00 174.61 109 ALA A N 1
ATOM 751 C CA . ALA A 1 109 ? 17.515 -9.719 22.698 1.00 171.59 109 ALA A CA 1
ATOM 752 C C . ALA A 1 109 ? 16.742 -10.544 21.652 1.00 172.41 109 ALA A C 1
ATOM 753 O O . ALA A 1 109 ? 17.222 -10.734 20.534 1.00 174.12 109 ALA A O 1
ATOM 755 N N . ILE A 1 110 ? 15.579 -11.077 22.038 1.00 164.45 110 ILE A N 1
ATOM 756 C CA . ILE A 1 110 ? 14.757 -11.956 21.206 1.00 164.28 110 ILE A CA 1
ATOM 757 C C . ILE A 1 110 ? 13.656 -11.199 20.448 1.00 168.13 110 ILE A C 1
ATOM 758 O O . ILE A 1 110 ? 12.753 -10.659 21.071 1.00 165.68 110 ILE A O 1
ATOM 763 N N . PHE A 1 111 ? 13.756 -11.138 19.110 1.00 167.38 111 PHE A N 1
ATOM 764 C CA . PHE A 1 111 ? 12.778 -10.460 18.249 1.00 168.14 111 PHE A CA 1
ATOM 765 C C . PHE A 1 111 ? 11.926 -11.496 17.543 1.00 176.16 111 PHE A C 1
ATOM 766 O O . PHE A 1 111 ? 12.355 -12.645 17.393 1.00 177.79 111 PHE A O 1
ATOM 774 N N . ASN A 1 112 ? 10.745 -11.077 17.065 1.00 173.72 112 ASN A N 1
ATOM 775 C CA . ASN A 1 112 ? 9.793 -11.929 16.363 1.00 176.59 112 ASN A CA 1
ATOM 776 C C . ASN A 1 112 ? 10.165 -12.184 14.891 1.00 184.79 112 ASN A C 1
ATOM 777 O O . ASN A 1 112 ? 11.173 -11.673 14.395 1.00 183.49 112 ASN A O 1
ATOM 782 N N . GLU A 1 113 ? 9.324 -12.968 14.197 1.00 186.32 113 GLU A N 1
ATOM 783 C CA . GLU A 1 113 ? 9.500 -13.346 12.799 1.00 190.90 113 GLU A CA 1
ATOM 784 C C . GLU A 1 113 ? 9.502 -12.136 11.851 1.00 194.93 113 GLU A C 1
ATOM 785 O O . GLU A 1 113 ? 10.355 -12.049 10.958 1.00 195.85 113 GLU A O 1
ATOM 791 N N . ASN A 1 114 ? 8.577 -11.193 12.083 1.00 189.68 114 ASN A N 1
ATOM 792 C CA . ASN A 1 114 ? 8.367 -10.013 11.239 1.00 189.47 114 ASN A CA 1
ATOM 793 C C . ASN A 1 114 ? 9.280 -8.836 11.549 1.00 187.31 114 ASN A C 1
ATOM 794 O O . ASN A 1 114 ? 9.246 -7.830 10.826 1.00 186.09 114 ASN A O 1
ATOM 799 N N . LEU A 1 115 ? 10.091 -8.970 12.624 1.00 180.70 115 LEU A N 1
ATOM 800 C CA . LEU A 1 115 ? 11.016 -7.958 13.136 1.00 177.81 115 LEU A CA 1
ATOM 801 C C . LEU A 1 115 ? 10.258 -6.685 13.615 1.00 181.12 115 LEU A C 1
ATOM 802 O O . LEU A 1 115 ? 10.704 -5.559 13.380 1.00 180.99 115 LEU A O 1
ATOM 807 N N . SER A 1 116 ? 9.113 -6.885 14.302 1.00 176.13 116 SER A N 1
ATOM 808 C CA . SER A 1 116 ? 8.233 -5.816 14.791 1.00 174.16 116 SER A CA 1
ATOM 809 C C . SER A 1 116 ? 8.276 -5.629 16.296 1.00 172.45 116 SER A C 1
ATOM 810 O O . SER A 1 116 ? 8.225 -4.492 16.760 1.00 170.30 116 SER A O 1
ATOM 813 N N . LYS A 1 117 ? 8.315 -6.750 17.050 1.00 167.00 117 LYS A N 1
ATOM 814 C CA . LYS A 1 117 ? 8.297 -6.815 18.517 1.00 162.95 117 LYS A CA 1
ATOM 815 C C . LYS A 1 117 ? 9.522 -7.554 19.084 1.00 165.74 117 LYS A C 1
ATOM 816 O O . LYS A 1 117 ? 10.050 -8.472 18.444 1.00 167.52 117 LYS A O 1
ATOM 822 N N . ILE A 1 118 ? 9.947 -7.159 20.297 1.00 158.41 118 ILE A N 1
ATOM 823 C CA . ILE A 1 118 ? 11.012 -7.802 21.080 1.00 156.18 118 ILE A CA 1
ATOM 824 C C . ILE A 1 118 ? 10.361 -8.474 22.323 1.00 155.96 118 ILE A C 1
ATOM 825 O O . ILE A 1 118 ? 9.463 -7.898 22.943 1.00 154.77 118 ILE A O 1
ATOM 830 N N . LEU A 1 119 ? 10.803 -9.671 22.688 1.00 150.01 119 LEU A N 1
ATOM 831 C CA . LEU A 1 119 ? 10.273 -10.342 23.868 1.00 147.71 119 LEU A CA 1
ATOM 832 C C . LEU A 1 119 ? 11.029 -9.975 25.160 1.00 150.10 119 LEU A C 1
ATOM 833 O O . LEU A 1 119 ? 12.206 -10.334 25.321 1.00 150.00 119 LEU A O 1
ATOM 838 N N . LEU A 1 120 ? 10.342 -9.250 26.076 1.00 144.93 120 LEU A N 1
ATOM 839 C CA . LEU A 1 120 ? 10.928 -8.805 27.343 1.00 142.91 120 LEU A CA 1
ATOM 840 C C . LEU A 1 120 ? 10.383 -9.497 28.571 1.00 144.90 120 LEU A C 1
ATOM 841 O O . LEU A 1 120 ? 9.277 -10.055 28.560 1.00 145.00 120 LEU A O 1
ATOM 846 N N . VAL A 1 121 ? 11.190 -9.456 29.635 1.00 139.26 121 VAL A N 1
ATOM 847 C CA . VAL A 1 121 ? 10.866 -10.066 30.909 1.00 137.76 121 VAL A CA 1
ATOM 848 C C . VAL A 1 121 ? 10.911 -9.068 32.031 1.00 140.05 121 VAL A C 1
ATOM 849 O O . VAL A 1 121 ? 11.752 -8.170 32.033 1.00 140.18 121 VAL A O 1
ATOM 853 N N . GLN A 1 122 ? 10.003 -9.222 32.990 1.00 134.24 122 GLN A N 1
ATOM 854 C CA . GLN A 1 122 ? 9.964 -8.358 34.157 1.00 131.58 122 GLN A CA 1
ATOM 855 C C . GLN A 1 122 ? 10.119 -9.229 35.364 1.00 135.31 122 GLN A C 1
ATOM 856 O O . GLN A 1 122 ? 9.437 -10.245 35.508 1.00 134.25 122 GLN A O 1
ATOM 862 N N . GLY A 1 123 ? 11.046 -8.833 36.206 1.00 134.12 123 GLY A N 1
ATOM 863 C CA . GLY A 1 123 ? 11.404 -9.571 37.404 1.00 135.55 123 GLY A CA 1
ATOM 864 C C . GLY A 1 123 ? 10.357 -9.689 38.494 1.00 139.85 123 GLY A C 1
ATOM 865 O O . GLY A 1 123 ? 9.322 -9.014 38.499 1.00 138.33 123 GLY A O 1
ATOM 866 N N . THR A 1 124 ? 10.658 -10.552 39.453 1.00 137.89 124 THR A N 1
ATOM 867 C CA . THR A 1 124 ? 9.783 -10.807 40.572 1.00 137.44 124 THR A CA 1
ATOM 868 C C . THR A 1 124 ? 9.922 -9.740 41.617 1.00 143.02 124 THR A C 1
ATOM 869 O O . THR A 1 124 ? 8.965 -9.526 42.365 1.00 141.97 124 THR A O 1
ATOM 873 N N . GLU A 1 125 ? 11.096 -9.049 41.666 1.00 142.13 125 GLU A N 1
ATOM 874 C CA . GLU A 1 125 ? 11.370 -7.957 42.628 1.00 142.21 125 GLU A CA 1
ATOM 875 C C . GLU A 1 125 ? 11.304 -6.570 42.018 1.00 146.89 125 GLU A C 1
ATOM 876 O O . GLU A 1 125 ? 11.018 -5.616 42.740 1.00 146.92 125 GLU A O 1
ATOM 882 N N . SER A 1 126 ? 11.582 -6.445 40.713 1.00 144.18 126 SER A N 1
ATOM 883 C CA . SER A 1 126 ? 11.515 -5.142 40.076 1.00 144.60 126 SER A CA 1
ATOM 884 C C . SER A 1 126 ? 10.552 -5.115 38.918 1.00 147.63 126 SER A C 1
ATOM 885 O O . SER A 1 126 ? 10.432 -6.096 38.196 1.00 147.92 126 SER A O 1
ATOM 888 N N . ASP A 1 127 ? 9.869 -3.982 38.750 1.00 143.72 127 ASP A N 1
ATOM 889 C CA . ASP A 1 127 ? 8.900 -3.741 37.686 1.00 143.45 127 ASP A CA 1
ATOM 890 C C . ASP A 1 127 ? 9.552 -3.243 36.360 1.00 147.18 127 ASP A C 1
ATOM 891 O O . ASP A 1 127 ? 8.841 -2.985 35.383 1.00 147.70 127 ASP A O 1
ATOM 896 N N . SER A 1 128 ? 10.889 -3.180 36.308 1.00 142.41 128 SER A N 1
ATOM 897 C CA . SER A 1 128 ? 11.611 -2.770 35.114 1.00 142.78 128 SER A CA 1
ATOM 898 C C . SER A 1 128 ? 11.716 -3.935 34.139 1.00 149.23 128 SER A C 1
ATOM 899 O O . SER A 1 128 ? 11.982 -5.073 34.547 1.00 150.28 128 SER A O 1
ATOM 902 N N . TRP A 1 129 ? 11.530 -3.643 32.849 1.00 146.22 129 TRP A N 1
ATOM 903 C CA . TRP A 1 129 ? 11.551 -4.606 31.748 1.00 146.90 129 TRP A CA 1
ATOM 904 C C . TRP A 1 129 ? 12.915 -4.750 31.019 1.00 154.18 129 TRP A C 1
ATOM 905 O O . TRP A 1 129 ? 13.266 -3.879 30.234 1.00 154.91 129 TRP A O 1
ATOM 916 N N . SER A 1 130 ? 13.678 -5.827 31.281 1.00 152.69 130 SER A N 1
ATOM 917 C CA . SER A 1 130 ? 14.984 -6.051 30.635 1.00 154.85 130 SER A CA 1
ATOM 918 C C . SER A 1 130 ? 14.979 -7.317 29.782 1.00 159.79 130 SER A C 1
ATOM 919 O O . SER A 1 130 ? 14.062 -8.124 29.894 1.00 158.91 130 SER A O 1
ATOM 922 N N . PHE A 1 131 ? 16.010 -7.502 28.940 1.00 157.96 131 PHE A N 1
ATOM 923 C CA . PHE A 1 131 ? 16.175 -8.705 28.118 1.00 159.26 131 PHE A CA 1
ATOM 924 C C . PHE A 1 131 ? 16.477 -9.886 29.049 1.00 162.63 131 PHE A C 1
ATOM 925 O O . PHE A 1 131 ? 17.181 -9.676 30.047 1.00 161.53 131 PHE A O 1
ATOM 933 N N . PRO A 1 132 ? 16.066 -11.148 28.713 1.00 160.03 132 PRO A N 1
ATOM 934 C CA . PRO A 1 132 ? 16.402 -12.288 29.600 1.00 161.22 132 PRO A CA 1
ATOM 935 C C . PRO A 1 132 ? 17.910 -12.408 29.773 1.00 169.03 132 PRO A C 1
ATOM 936 O O . PRO A 1 132 ? 18.625 -12.499 28.777 1.00 171.19 132 PRO A O 1
ATOM 940 N N . ARG A 1 133 ? 18.387 -12.309 31.031 1.00 165.77 133 ARG A N 1
ATOM 941 C CA . ARG A 1 133 ? 19.808 -12.259 31.400 1.00 167.45 133 ARG A CA 1
ATOM 942 C C . ARG A 1 133 ? 20.189 -13.149 32.598 1.00 173.34 133 ARG A C 1
ATOM 943 O O . ARG A 1 133 ? 19.311 -13.672 33.293 1.00 172.42 133 ARG A O 1
ATOM 951 N N . GLY A 1 134 ? 21.500 -13.250 32.851 1.00 171.90 134 GLY A N 1
ATOM 952 C CA . GLY A 1 134 ? 22.060 -14.008 33.967 1.00 197.88 134 GLY A CA 1
ATOM 953 C C . GLY A 1 134 ? 23.546 -14.284 33.872 1.00 215.59 134 GLY A C 1
ATOM 954 O O . GLY A 1 134 ? 24.235 -13.776 32.984 1.00 173.95 134 GLY A O 1
ATOM 955 N N . SER A 1 137 ? 27.997 -19.007 35.453 1.00 263.24 137 SER A N 1
ATOM 956 C CA . SER A 1 137 ? 28.484 -20.377 35.353 1.00 263.25 137 SER A CA 1
ATOM 957 C C . SER A 1 137 ? 29.982 -20.432 35.664 1.00 267.39 137 SER A C 1
ATOM 958 O O . SER A 1 137 ? 30.757 -19.657 35.095 1.00 267.93 137 SER A O 1
ATOM 961 N N . LYS A 1 138 ? 30.382 -21.349 36.574 1.00 265.05 138 LYS A N 1
ATOM 962 C CA . LYS A 1 138 ? 31.766 -21.516 37.034 1.00 266.11 138 LYS A CA 1
ATOM 963 C C . LYS A 1 138 ? 32.764 -21.929 35.937 1.00 269.27 138 LYS A C 1
ATOM 964 O O . LYS A 1 138 ? 33.929 -21.536 36.017 1.00 270.56 138 LYS A O 1
ATOM 970 N N . ASP A 1 139 ? 32.323 -22.719 34.934 1.00 265.87 139 ASP A N 1
ATOM 971 C CA . ASP A 1 139 ? 33.194 -23.188 33.849 1.00 266.17 139 ASP A CA 1
ATOM 972 C C . ASP A 1 139 ? 32.671 -22.867 32.433 1.00 267.54 139 ASP A C 1
ATOM 973 O O . ASP A 1 139 ? 33.481 -22.538 31.562 1.00 267.99 139 ASP A O 1
ATOM 978 N N . GLU A 1 140 ? 31.339 -22.966 32.203 1.00 263.02 140 GLU A N 1
ATOM 979 C CA . GLU A 1 140 ? 30.698 -22.730 30.905 1.00 261.56 140 GLU A CA 1
ATOM 980 C C . GLU A 1 140 ? 30.941 -21.330 30.352 1.00 263.50 140 GLU A C 1
ATOM 981 O O . GLU A 1 140 ? 31.138 -20.379 31.115 1.00 263.73 140 GLU A O 1
ATOM 987 N N . ASN A 1 141 ? 30.948 -21.229 29.013 1.00 259.96 141 ASN A N 1
ATOM 988 C CA . ASN A 1 141 ? 31.192 -20.000 28.258 1.00 259.73 141 ASN A CA 1
ATOM 989 C C . ASN A 1 141 ? 29.978 -19.038 28.235 1.00 259.94 141 ASN A C 1
ATOM 990 O O . ASN A 1 141 ? 28.944 -19.330 28.840 1.00 258.95 141 ASN A O 1
ATOM 995 N N . ASP A 1 142 ? 30.111 -17.892 27.528 1.00 256.18 142 ASP A N 1
ATOM 996 C CA . ASP A 1 142 ? 29.067 -16.866 27.407 1.00 254.44 142 ASP A CA 1
ATOM 997 C C . ASP A 1 142 ? 27.815 -17.392 26.696 1.00 253.36 142 ASP A C 1
ATOM 998 O O . ASP A 1 142 ? 26.702 -17.097 27.133 1.00 252.22 142 ASP A O 1
ATOM 1003 N N . ILE A 1 143 ? 27.996 -18.163 25.607 1.00 249.05 143 ILE A N 1
ATOM 1004 C CA . ILE A 1 143 ? 26.894 -18.724 24.814 1.00 247.04 143 ILE A CA 1
ATOM 1005 C C . ILE A 1 143 ? 26.093 -19.739 25.620 1.00 247.42 143 ILE A C 1
ATOM 1006 O O . ILE A 1 143 ? 24.865 -19.721 25.568 1.00 246.13 143 ILE A O 1
ATOM 1011 N N . ASP A 1 144 ? 26.786 -20.606 26.372 1.00 244.41 144 ASP A N 1
ATOM 1012 C CA . ASP A 1 144 ? 26.136 -21.601 27.219 1.00 243.24 144 ASP A CA 1
ATOM 1013 C C . ASP A 1 144 ? 25.373 -20.904 28.323 1.00 243.75 144 ASP A C 1
ATOM 1014 O O . ASP A 1 144 ? 24.280 -21.353 28.659 1.00 242.53 144 ASP A O 1
ATOM 1019 N N . CYS A 1 145 ? 25.917 -19.787 28.859 1.00 240.49 145 CYS A N 1
ATOM 1020 C CA . CYS A 1 145 ? 25.212 -19.023 29.879 1.00 238.88 145 CYS A CA 1
ATOM 1021 C C . CYS A 1 145 ? 23.922 -18.477 29.298 1.00 236.80 145 CYS A C 1
ATOM 1022 O O . CYS A 1 145 ? 22.869 -18.661 29.910 1.00 234.56 145 CYS A O 1
ATOM 1025 N N . CYS A 1 146 ? 23.987 -17.835 28.118 1.00 229.49 146 CYS A N 1
ATOM 1026 C CA . CYS A 1 146 ? 22.783 -17.276 27.509 1.00 225.47 146 CYS A CA 1
ATOM 1027 C C . CYS A 1 146 ? 21.735 -18.351 27.193 1.00 227.24 146 CYS A C 1
ATOM 1028 O O . CYS A 1 146 ? 20.575 -18.181 27.570 1.00 225.34 146 CYS A O 1
ATOM 1031 N N . ILE A 1 147 ? 22.150 -19.476 26.584 1.00 224.28 147 ILE A N 1
ATOM 1032 C CA . ILE A 1 147 ? 21.257 -20.597 26.268 1.00 224.31 147 ILE A CA 1
ATOM 1033 C C . ILE A 1 147 ? 20.544 -21.082 27.527 1.00 223.82 147 ILE A C 1
ATOM 1034 O O . ILE A 1 147 ? 19.323 -21.201 27.510 1.00 222.57 147 ILE A O 1
ATOM 1039 N N . ARG A 1 148 ? 21.307 -21.323 28.616 1.00 218.56 148 ARG A N 1
ATOM 1040 C CA . ARG A 1 148 ? 20.802 -21.809 29.904 1.00 216.79 148 ARG A CA 1
ATOM 1041 C C . ARG A 1 148 ? 19.913 -20.790 30.628 1.00 212.62 148 ARG A C 1
ATOM 1042 O O . ARG A 1 148 ? 18.912 -21.205 31.223 1.00 211.93 148 ARG A O 1
ATOM 1050 N N . GLU A 1 149 ? 20.252 -19.484 30.586 1.00 202.86 149 GLU A N 1
ATOM 1051 C CA . GLU A 1 149 ? 19.417 -18.493 31.266 1.00 197.45 149 GLU A CA 1
ATOM 1052 C C . GLU A 1 149 ? 18.105 -18.230 30.522 1.00 196.83 149 GLU A C 1
ATOM 1053 O O . GLU A 1 149 ? 17.077 -18.073 31.177 1.00 194.64 149 GLU A O 1
ATOM 1059 N N . VAL A 1 150 ? 18.113 -18.279 29.184 1.00 192.58 150 VAL A N 1
ATOM 1060 C CA . VAL A 1 150 ? 16.882 -18.117 28.403 1.00 191.01 150 VAL A CA 1
ATOM 1061 C C . VAL A 1 150 ? 15.935 -19.331 28.627 1.00 197.23 150 VAL A C 1
ATOM 1062 O O . VAL A 1 150 ? 14.740 -19.158 28.852 1.00 195.02 150 VAL A O 1
ATOM 1066 N N . LYS A 1 151 ? 16.508 -20.544 28.629 1.00 198.18 151 LYS A N 1
ATOM 1067 C CA . LYS A 1 151 ? 15.826 -21.816 28.873 1.00 200.72 151 LYS A CA 1
ATOM 1068 C C . LYS A 1 151 ? 15.217 -21.844 30.296 1.00 204.50 151 LYS A C 1
ATOM 1069 O O . LYS A 1 151 ? 14.157 -22.442 30.490 1.00 205.36 151 LYS A O 1
ATOM 1075 N N . GLU A 1 152 ? 15.850 -21.161 31.265 1.00 199.35 152 GLU A N 1
ATOM 1076 C CA . GLU A 1 152 ? 15.355 -21.097 32.634 1.00 198.35 152 GLU A CA 1
ATOM 1077 C C . GLU A 1 152 ? 14.300 -20.013 32.873 1.00 198.78 152 GLU A C 1
ATOM 1078 O O . GLU A 1 152 ? 13.458 -20.197 33.754 1.00 198.50 152 GLU A O 1
ATOM 1084 N N . GLU A 1 153 ? 14.335 -18.896 32.121 1.00 192.55 153 GLU A N 1
ATOM 1085 C CA . GLU A 1 153 ? 13.408 -17.774 32.330 1.00 188.99 153 GLU A CA 1
ATOM 1086 C C . GLU A 1 153 ? 12.252 -17.665 31.316 1.00 194.86 153 GLU A C 1
ATOM 1087 O O . GLU A 1 153 ? 11.271 -16.979 31.600 1.00 190.83 153 GLU A O 1
ATOM 1093 N N . ILE A 1 154 ? 12.356 -18.346 30.153 1.00 198.04 154 ILE A N 1
ATOM 1094 C CA . ILE A 1 154 ? 11.351 -18.269 29.091 1.00 200.16 154 ILE A CA 1
ATOM 1095 C C . ILE A 1 154 ? 10.799 -19.648 28.663 1.00 210.97 154 ILE A C 1
ATOM 1096 O O . ILE A 1 154 ? 9.639 -19.729 28.246 1.00 211.27 154 ILE A O 1
ATOM 1101 N N . GLY A 1 155 ? 11.631 -20.687 28.737 1.00 212.37 155 GLY A N 1
ATOM 1102 C CA . GLY A 1 155 ? 11.260 -22.036 28.321 1.00 217.03 155 GLY A CA 1
ATOM 1103 C C . GLY A 1 155 ? 11.797 -22.432 26.959 1.00 221.71 155 GLY A C 1
ATOM 1104 O O . GLY A 1 155 ? 11.995 -23.621 26.689 1.00 221.92 155 GLY A O 1
ATOM 1105 N N . PHE A 1 156 ? 11.989 -21.443 26.080 1.00 220.28 156 PHE A N 1
ATOM 1106 C CA . PHE A 1 156 ? 12.519 -21.716 24.768 1.00 221.50 156 PHE A CA 1
ATOM 1107 C C . PHE A 1 156 ? 14.024 -21.917 24.832 1.00 226.34 156 PHE A C 1
ATOM 1108 O O . PHE A 1 156 ? 14.763 -21.047 25.285 1.00 225.77 156 PHE A O 1
ATOM 1116 N N . ASP A 1 157 ? 14.465 -23.098 24.391 1.00 226.21 157 ASP A N 1
ATOM 1117 C CA . ASP A 1 157 ? 15.874 -23.461 24.324 1.00 227.34 157 ASP A CA 1
ATOM 1118 C C . ASP A 1 157 ? 16.477 -22.877 23.028 1.00 231.35 157 ASP A C 1
ATOM 1119 O O . ASP A 1 157 ? 16.485 -23.504 21.958 1.00 231.43 157 ASP A O 1
ATOM 1124 N N . LEU A 1 158 ? 16.941 -21.636 23.150 1.00 229.63 158 LEU A N 1
ATOM 1125 C CA . LEU A 1 158 ? 17.524 -20.826 22.084 1.00 230.36 158 LEU A CA 1
ATOM 1126 C C . LEU A 1 158 ? 18.706 -21.425 21.290 1.00 234.75 158 LEU A C 1
ATOM 1127 O O . LEU A 1 158 ? 19.230 -20.725 20.420 1.00 235.03 158 LEU A O 1
ATOM 1132 N N . THR A 1 159 ? 19.150 -22.668 21.584 1.00 233.24 159 THR A N 1
ATOM 1133 C CA . THR A 1 159 ? 20.279 -23.360 20.933 1.00 234.14 159 THR A CA 1
ATOM 1134 C C . THR A 1 159 ? 20.326 -23.181 19.411 1.00 237.46 159 THR A C 1
ATOM 1135 O O . THR A 1 159 ? 21.366 -22.820 18.872 1.00 237.58 159 THR A O 1
ATOM 1139 N N . ASP A 1 160 ? 19.206 -23.446 18.737 1.00 235.33 160 ASP A N 1
ATOM 1140 C CA . ASP A 1 160 ? 18.992 -23.399 17.287 1.00 235.92 160 ASP A CA 1
ATOM 1141 C C . ASP A 1 160 ? 19.112 -22.004 16.654 1.00 238.03 160 ASP A C 1
ATOM 1142 O O . ASP A 1 160 ? 19.412 -21.891 15.461 1.00 238.54 160 ASP A O 1
ATOM 1147 N N . TYR A 1 161 ? 18.814 -20.968 17.425 1.00 234.42 161 TYR A N 1
ATOM 1148 C CA . TYR A 1 161 ? 18.774 -19.610 16.903 1.00 234.29 161 TYR A CA 1
ATOM 1149 C C . TYR A 1 161 ? 20.006 -18.738 17.170 1.00 236.90 161 TYR A C 1
ATOM 1150 O O . TYR A 1 161 ? 20.111 -17.699 16.527 1.00 237.04 161 TYR A O 1
ATOM 1159 N N . ILE A 1 162 ? 20.902 -19.119 18.113 1.00 234.26 162 ILE A N 1
ATOM 1160 C CA . ILE A 1 162 ? 22.046 -18.314 18.558 1.00 234.31 162 ILE A CA 1
ATOM 1161 C C . ILE A 1 162 ? 23.174 -18.147 17.508 1.00 238.47 162 ILE A C 1
ATOM 1162 O O . ILE A 1 162 ? 23.768 -19.120 17.039 1.00 239.02 162 ILE A O 1
ATOM 1167 N N . ASP A 1 163 ? 23.466 -16.874 17.183 1.00 236.23 163 ASP A N 1
ATOM 1168 C CA . ASP A 1 163 ? 24.535 -16.468 16.282 1.00 236.79 163 ASP A CA 1
ATOM 1169 C C . ASP A 1 163 ? 25.572 -15.770 17.139 1.00 240.06 163 ASP A C 1
ATOM 1170 O O . ASP A 1 163 ? 25.294 -14.786 17.829 1.00 238.71 163 ASP A O 1
ATOM 1175 N N . ASP A 1 164 ? 26.725 -16.402 17.190 1.00 238.57 164 ASP A N 1
ATOM 1176 C CA . ASP A 1 164 ? 27.889 -16.081 18.003 1.00 239.04 164 ASP A CA 1
ATOM 1177 C C . ASP A 1 164 ? 28.611 -14.777 17.627 1.00 241.83 164 ASP A C 1
ATOM 1178 O O . ASP A 1 164 ? 29.317 -14.210 18.470 1.00 241.59 164 ASP A O 1
ATOM 1183 N N . ASN A 1 165 ? 28.431 -14.305 16.375 1.00 239.19 165 ASN A N 1
ATOM 1184 C CA . ASN A 1 165 ? 29.106 -13.106 15.877 1.00 238.98 165 ASN A CA 1
ATOM 1185 C C . ASN A 1 165 ? 28.304 -11.784 15.985 1.00 237.81 165 ASN A C 1
ATOM 1186 O O . ASN A 1 165 ? 28.797 -10.755 15.505 1.00 237.18 165 ASN A O 1
ATOM 1191 N N . GLN A 1 166 ? 27.115 -11.782 16.634 1.00 230.20 166 GLN A N 1
ATOM 1192 C CA . GLN A 1 166 ? 26.329 -10.551 16.813 1.00 226.27 166 GLN A CA 1
ATOM 1193 C C . GLN A 1 166 ? 25.933 -10.359 18.277 1.00 225.35 166 GLN A C 1
ATOM 1194 O O . GLN A 1 166 ? 25.330 -11.257 18.871 1.00 224.47 166 GLN A O 1
ATOM 1200 N N . PHE A 1 167 ? 26.310 -9.205 18.866 1.00 218.87 167 PHE A N 1
ATOM 1201 C CA . PHE A 1 167 ? 26.037 -8.852 20.254 1.00 216.14 167 PHE A CA 1
ATOM 1202 C C . PHE A 1 167 ? 26.406 -7.405 20.551 1.00 217.03 167 PHE A C 1
ATOM 1203 O O . PHE A 1 167 ? 27.240 -6.820 19.862 1.00 218.00 167 PHE A O 1
ATOM 1211 N N . ILE A 1 168 ? 25.839 -6.857 21.624 1.00 210.07 168 ILE A N 1
ATOM 1212 C CA . ILE A 1 168 ? 26.148 -5.508 22.094 1.00 209.29 168 ILE A CA 1
ATOM 1213 C C . ILE A 1 168 ? 26.740 -5.655 23.499 1.00 212.00 168 ILE A C 1
ATOM 1214 O O . ILE A 1 168 ? 26.393 -6.606 24.207 1.00 211.32 168 ILE A O 1
ATOM 1219 N N . GLU A 1 169 ? 27.644 -4.751 23.900 1.00 208.38 169 GLU A N 1
ATOM 1220 C CA . GLU A 1 169 ? 28.247 -4.852 25.225 1.00 208.45 169 GLU A CA 1
ATOM 1221 C C . GLU A 1 169 ? 28.409 -3.509 25.910 1.00 210.70 169 GLU A C 1
ATOM 1222 O O . GLU A 1 169 ? 28.817 -2.550 25.264 1.00 210.93 169 GLU A O 1
ATOM 1228 N N . ARG A 1 170 ? 28.069 -3.453 27.221 1.00 206.19 170 ARG A N 1
ATOM 1229 C CA . ARG A 1 170 ? 28.112 -2.278 28.111 1.00 206.84 170 ARG A CA 1
ATOM 1230 C C . ARG A 1 170 ? 28.304 -2.780 29.556 1.00 212.34 170 ARG A C 1
ATOM 1231 O O . ARG A 1 170 ? 27.644 -3.741 29.955 1.00 210.05 170 ARG A O 1
ATOM 1239 N N . ASN A 1 171 ? 29.164 -2.109 30.352 1.00 212.29 171 ASN A N 1
ATOM 1240 C CA . ASN A 1 171 ? 29.430 -2.486 31.749 1.00 213.53 171 ASN A CA 1
ATOM 1241 C C . ASN A 1 171 ? 28.702 -1.530 32.675 1.00 218.15 171 ASN A C 1
ATOM 1242 O O . ASN A 1 171 ? 29.013 -0.341 32.670 1.00 219.70 171 ASN A O 1
ATOM 1247 N N . ILE A 1 172 ? 27.708 -2.027 33.427 1.00 213.34 172 ILE A N 1
ATOM 1248 C CA . ILE A 1 172 ? 26.909 -1.196 34.334 1.00 212.57 172 ILE A CA 1
ATOM 1249 C C . ILE A 1 172 ? 27.396 -1.377 35.780 1.00 218.35 172 ILE A C 1
ATOM 1250 O O . ILE A 1 172 ? 27.202 -2.441 36.381 1.00 217.28 172 ILE A O 1
ATOM 1255 N N . GLN A 1 173 ? 28.051 -0.318 36.310 1.00 217.32 173 GLN A N 1
ATOM 1256 C CA . GLN A 1 173 ? 28.581 -0.210 37.675 1.00 219.80 173 GLN A CA 1
ATOM 1257 C C . GLN A 1 173 ? 29.324 -1.454 38.169 1.00 225.79 173 GLN A C 1
ATOM 1258 O O . GLN A 1 173 ? 29.107 -1.896 39.300 1.00 225.41 173 GLN A O 1
ATOM 1264 N N . GLY A 1 174 ? 30.190 -2.001 37.316 1.00 224.24 174 GLY A N 1
ATOM 1265 C CA . GLY A 1 174 ? 30.968 -3.202 37.619 1.00 226.02 174 GLY A CA 1
ATOM 1266 C C . GLY A 1 174 ? 30.609 -4.409 36.772 1.00 226.92 174 GLY A C 1
ATOM 1267 O O . GLY A 1 174 ? 31.479 -4.997 36.125 1.00 228.13 174 GLY A O 1
ATOM 1268 N N . LYS A 1 175 ? 29.317 -4.798 36.809 1.00 219.13 175 LYS A N 1
ATOM 1269 C CA . LYS A 1 175 ? 28.735 -5.935 36.090 1.00 216.16 175 LYS A CA 1
ATOM 1270 C C . LYS A 1 175 ? 28.794 -5.679 34.589 1.00 217.90 175 LYS A C 1
ATOM 1271 O O . LYS A 1 175 ? 28.358 -4.619 34.135 1.00 216.50 175 LYS A O 1
ATOM 1277 N N . ASN A 1 176 ? 29.369 -6.614 33.830 1.00 213.97 176 ASN A N 1
ATOM 1278 C CA . ASN A 1 176 ? 29.439 -6.484 32.377 1.00 212.52 176 ASN A CA 1
ATOM 1279 C C . ASN A 1 176 ? 28.197 -7.106 31.772 1.00 213.15 176 ASN A C 1
ATOM 1280 O O . ASN A 1 176 ? 27.771 -8.170 32.220 1.00 212.64 176 ASN A O 1
ATOM 1285 N N . TYR A 1 177 ? 27.580 -6.411 30.814 1.00 207.30 177 TYR A N 1
ATOM 1286 C CA . TYR A 1 177 ? 26.374 -6.897 30.158 1.00 204.34 177 TYR A CA 1
ATOM 1287 C C . TYR A 1 177 ? 26.671 -7.157 28.683 1.00 207.07 177 TYR A C 1
ATOM 1288 O O . TYR A 1 177 ? 26.996 -6.221 27.956 1.00 207.58 177 TYR A O 1
ATOM 1297 N N . LYS A 1 178 ? 26.592 -8.425 28.253 1.00 201.49 178 LYS A N 1
ATOM 1298 C CA . LYS A 1 178 ? 26.845 -8.829 26.870 1.00 2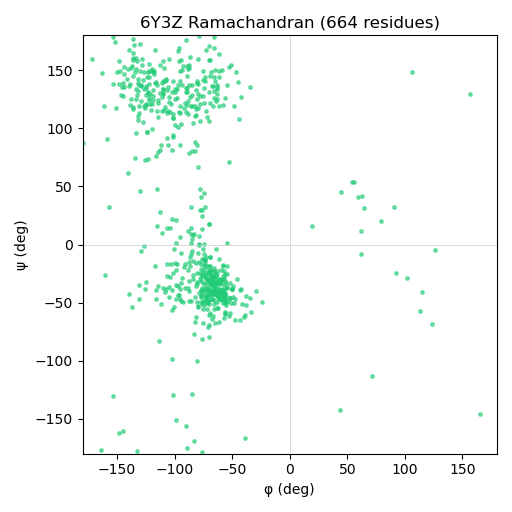01.10 178 LYS A CA 1
ATOM 1299 C C . LYS A 1 178 ? 25.579 -9.493 26.286 1.00 200.86 178 LYS A C 1
ATOM 1300 O O . LYS A 1 178 ? 25.283 -10.653 26.573 1.00 200.56 178 LYS A O 1
ATOM 1306 N N . ILE A 1 179 ? 24.803 -8.714 25.516 1.00 194.52 179 ILE A N 1
ATOM 1307 C CA . ILE A 1 179 ? 23.530 -9.153 24.942 1.00 192.66 179 ILE A CA 1
ATOM 1308 C C . ILE A 1 179 ? 23.658 -9.605 23.492 1.00 196.82 179 ILE A C 1
ATOM 1309 O O . ILE A 1 179 ? 24.073 -8.832 22.632 1.00 195.96 179 ILE A O 1
ATOM 1314 N N . PHE A 1 180 ? 23.192 -10.831 23.227 1.00 194.82 180 PHE A N 1
ATOM 1315 C CA . PHE A 1 180 ? 23.174 -11.501 21.932 1.00 196.21 180 PHE A CA 1
ATOM 1316 C C . PHE A 1 180 ? 21.915 -11.159 21.188 1.00 195.45 180 PHE A C 1
ATOM 1317 O O . PHE A 1 180 ? 20.932 -10.801 21.822 1.00 193.74 180 PHE A O 1
ATOM 1325 N N . LEU A 1 181 ? 21.965 -11.159 19.861 1.00 189.36 181 LEU A N 1
ATOM 1326 C CA . LEU A 1 181 ? 20.833 -10.716 19.055 1.00 186.61 181 LEU A CA 1
ATOM 1327 C C . LEU A 1 181 ? 20.206 -11.841 18.219 1.00 190.50 181 LEU A C 1
ATOM 1328 O O . LEU A 1 181 ? 20.894 -12.512 17.458 1.00 192.51 181 LEU A O 1
ATOM 1333 N N . ILE A 1 182 ? 18.901 -12.084 18.436 1.00 184.93 182 ILE A N 1
ATOM 1334 C CA . ILE A 1 182 ? 18.105 -13.158 17.833 1.00 186.06 182 ILE A CA 1
ATOM 1335 C C . ILE A 1 182 ? 16.841 -12.589 17.182 1.00 189.43 182 ILE A C 1
ATOM 1336 O O . ILE A 1 182 ? 16.193 -11.718 17.762 1.00 187.02 182 ILE A O 1
ATOM 1341 N N . SER A 1 183 ? 16.455 -13.137 16.018 1.00 188.17 183 SER A N 1
ATOM 1342 C CA . SER A 1 183 ? 15.251 -12.744 15.282 1.00 188.42 183 SER A CA 1
ATOM 1343 C C . SER A 1 183 ? 14.537 -13.968 14.709 1.00 195.95 183 SER A C 1
ATOM 1344 O O . SER A 1 183 ? 15.095 -15.066 14.714 1.00 197.49 183 SER A O 1
ATOM 1347 N N . GLY A 1 184 ? 13.307 -13.779 14.241 1.00 193.70 184 GLY A N 1
ATOM 1348 C CA . GLY A 1 184 ? 12.521 -14.862 13.663 1.00 197.32 184 GLY A CA 1
ATOM 1349 C C . GLY A 1 184 ? 11.861 -15.779 14.675 1.00 201.38 184 GLY A C 1
ATOM 1350 O O . GLY A 1 184 ? 11.462 -16.898 14.332 1.00 204.29 184 GLY A O 1
ATOM 1351 N N . VAL A 1 185 ? 11.699 -15.311 15.913 1.00 194.71 185 VAL A N 1
ATOM 1352 C CA . VAL A 1 185 ? 11.086 -16.141 16.946 1.00 194.85 185 VAL A CA 1
ATOM 1353 C C . VAL A 1 185 ? 9.549 -15.985 16.918 1.00 199.60 185 VAL A C 1
ATOM 1354 O O . VAL A 1 185 ? 9.031 -14.886 16.747 1.00 197.46 185 VAL A O 1
ATOM 1358 N N . SER A 1 186 ? 8.837 -17.109 17.048 1.00 199.12 186 SER A N 1
ATOM 1359 C CA . SER A 1 186 ? 7.377 -17.204 16.979 1.00 200.40 186 SER A CA 1
ATOM 1360 C C . SER A 1 186 ? 6.590 -16.451 18.068 1.00 198.92 186 SER A C 1
ATOM 1361 O O . SER A 1 186 ? 6.746 -16.715 19.261 1.00 195.94 186 SER A O 1
ATOM 1364 N N . GLU A 1 187 ? 5.668 -15.580 17.622 1.00 194.91 187 GLU A N 1
ATOM 1365 C CA . GLU A 1 187 ? 4.759 -14.792 18.469 1.00 192.16 187 GLU A CA 1
ATOM 1366 C C . GLU A 1 187 ? 3.686 -15.679 19.131 1.00 198.01 187 GLU A C 1
ATOM 1367 O O . GLU A 1 187 ? 3.246 -15.370 20.239 1.00 195.13 187 GLU A O 1
ATOM 1373 N N . VAL A 1 188 ? 3.270 -16.772 18.440 1.00 199.04 188 VAL A N 1
ATOM 1374 C CA . VAL A 1 188 ? 2.239 -17.758 18.826 1.00 200.88 188 VAL A CA 1
ATOM 1375 C C . VAL A 1 188 ? 2.656 -18.621 20.044 1.00 203.34 188 VAL A C 1
ATOM 1376 O O . VAL A 1 188 ? 1.791 -19.029 20.835 1.00 202.13 188 VAL A O 1
ATOM 1380 N N . PHE A 1 189 ? 3.975 -18.924 20.144 1.00 200.13 189 PHE A N 1
ATOM 1381 C CA . PHE A 1 189 ? 4.658 -19.717 21.175 1.00 198.70 189 PHE A CA 1
ATOM 1382 C C . PHE A 1 189 ? 4.188 -19.417 22.606 1.00 196.86 189 PHE A C 1
ATOM 1383 O O . PHE A 1 189 ? 4.185 -18.266 23.058 1.00 191.38 189 PHE A O 1
ATOM 1391 N N . ASN A 1 190 ? 3.816 -20.485 23.307 1.00 194.62 190 ASN A N 1
ATOM 1392 C CA . ASN A 1 190 ? 3.359 -20.444 24.686 1.00 191.67 190 ASN A CA 1
ATOM 1393 C C . ASN A 1 190 ? 4.527 -20.541 25.671 1.00 191.45 190 ASN A C 1
ATOM 1394 O O . ASN A 1 190 ? 4.812 -21.613 26.229 1.00 192.78 190 ASN A O 1
ATOM 1399 N N . PHE A 1 191 ? 5.218 -19.389 25.851 1.00 182.40 191 PHE A N 1
ATOM 1400 C CA . PHE A 1 191 ? 6.352 -19.225 26.762 1.00 178.42 191 PHE A CA 1
ATOM 1401 C C . PHE A 1 191 ? 5.882 -19.347 28.203 1.00 180.97 191 PHE A C 1
ATOM 1402 O O . PHE A 1 191 ? 4.833 -18.802 28.560 1.00 179.03 191 PHE A O 1
ATOM 1410 N N . LYS A 1 192 ? 6.643 -20.082 29.022 1.00 178.64 192 LYS A N 1
ATOM 1411 C CA . LYS A 1 192 ? 6.392 -20.245 30.452 1.00 177.53 192 LYS A CA 1
ATOM 1412 C C . LYS A 1 192 ? 7.719 -20.417 31.164 1.00 182.27 192 LYS A C 1
ATOM 1413 O O . LYS A 1 192 ? 8.596 -21.125 30.656 1.00 183.42 192 LYS A O 1
ATOM 1419 N N . PRO A 1 193 ? 7.900 -19.767 32.339 1.00 177.99 193 PRO A N 1
ATOM 1420 C CA . PRO A 1 193 ? 9.193 -19.878 33.033 1.00 178.31 193 PRO A CA 1
ATOM 1421 C C . PRO A 1 193 ? 9.461 -21.217 33.724 1.00 187.40 193 PRO A C 1
ATOM 1422 O O . PRO A 1 193 ? 8.550 -21.805 34.316 1.00 187.33 193 PRO A O 1
ATOM 1426 N N . GLN A 1 194 ? 10.725 -21.693 33.637 1.00 187.76 194 GLN A N 1
ATOM 1427 C CA . GLN A 1 194 ? 11.191 -22.896 34.317 1.00 191.44 194 GLN A CA 1
ATOM 1428 C C . GLN A 1 194 ? 11.403 -22.536 35.786 1.00 194.64 194 GLN A C 1
ATOM 1429 O O . GLN A 1 194 ? 11.016 -23.308 36.652 1.00 195.88 194 GLN A O 1
ATOM 1435 N N . VAL A 1 195 ? 11.924 -21.329 36.065 1.00 189.34 195 VAL A N 1
ATOM 1436 C CA . VAL A 1 195 ? 12.051 -20.825 37.429 1.00 188.50 195 VAL A CA 1
ATOM 1437 C C . VAL A 1 195 ? 10.882 -19.806 37.663 1.00 189.64 195 VAL A C 1
ATOM 1438 O O . VAL A 1 195 ? 10.961 -18.630 37.287 1.00 186.92 195 VAL A O 1
ATOM 1442 N N . ARG A 1 196 ? 9.773 -20.328 38.240 1.00 186.48 196 ARG A N 1
ATOM 1443 C CA . ARG A 1 196 ? 8.464 -19.708 38.530 1.00 183.56 196 ARG A CA 1
ATOM 1444 C C . ARG A 1 196 ? 8.509 -18.383 39.308 1.00 179.01 196 ARG A C 1
ATOM 1445 O O . ARG A 1 196 ? 7.772 -17.449 38.976 1.00 175.67 196 ARG A O 1
ATOM 1453 N N . ASN A 1 197 ? 9.311 -18.326 40.365 1.00 172.58 197 ASN A N 1
ATOM 1454 C CA . ASN A 1 197 ? 9.324 -17.160 41.229 1.00 168.69 197 ASN A CA 1
ATOM 1455 C C . ASN A 1 197 ? 10.511 -16.233 40.993 1.00 168.95 197 ASN A C 1
ATOM 1456 O O . ASN A 1 197 ? 10.830 -15.389 41.829 1.00 166.69 197 ASN A O 1
ATOM 1461 N N . GLU A 1 198 ? 11.099 -16.329 39.804 1.00 164.30 198 GLU A N 1
ATOM 1462 C CA . GLU A 1 198 ? 12.190 -15.457 39.426 1.00 162.60 198 GLU A CA 1
ATOM 1463 C C . GLU A 1 198 ? 11.752 -14.499 38.353 1.00 160.35 198 GLU A C 1
ATOM 1464 O O . GLU A 1 198 ? 12.185 -13.353 38.388 1.00 158.55 198 GLU A O 1
ATOM 1470 N N . ILE A 1 199 ? 10.905 -14.957 37.410 1.00 153.95 199 ILE A N 1
ATOM 1471 C CA . ILE A 1 199 ? 10.388 -14.134 36.323 1.00 151.22 199 ILE A CA 1
ATOM 1472 C C . ILE A 1 199 ? 8.915 -14.003 36.532 1.00 153.44 199 ILE A C 1
ATOM 1473 O O . ILE A 1 199 ? 8.168 -14.972 36.374 1.00 154.26 199 ILE A O 1
ATOM 1478 N N . ASP A 1 200 ? 8.490 -12.805 36.896 1.00 147.78 200 ASP A N 1
ATOM 1479 C CA . ASP A 1 200 ? 7.083 -12.562 37.107 1.00 146.71 200 ASP A CA 1
ATOM 1480 C C . ASP A 1 200 ? 6.317 -12.541 35.790 1.00 149.89 200 ASP A C 1
ATOM 1481 O O . ASP A 1 200 ? 5.409 -13.352 35.618 1.00 150.34 200 ASP A O 1
ATOM 1486 N N . LYS A 1 201 ? 6.727 -11.681 34.845 1.00 145.86 201 LYS A N 1
ATOM 1487 C CA . LYS A 1 201 ? 6.071 -11.580 33.547 1.00 146.48 201 LYS A CA 1
ATOM 1488 C C . LYS A 1 201 ? 7.033 -11.686 32.332 1.00 153.09 201 LYS A C 1
ATOM 1489 O O . LYS A 1 201 ? 8.232 -11.405 32.433 1.00 152.21 201 LYS A O 1
ATOM 1495 N N . ILE A 1 202 ? 6.473 -12.135 31.186 1.00 151.90 202 ILE A N 1
ATOM 1496 C CA . ILE A 1 202 ? 7.095 -12.218 29.849 1.00 153.33 202 ILE A CA 1
ATOM 1497 C C . ILE A 1 202 ? 6.063 -11.609 28.868 1.00 159.65 202 ILE A C 1
ATOM 1498 O O . ILE A 1 202 ? 4.900 -12.017 28.916 1.00 160.80 202 ILE A O 1
ATOM 1503 N N . GLU A 1 203 ? 6.458 -10.635 28.012 1.00 156.60 203 GLU A N 1
ATOM 1504 C CA . GLU A 1 203 ? 5.535 -9.959 27.085 1.00 157.80 203 GLU A CA 1
ATOM 1505 C C . GLU A 1 203 ? 6.233 -9.506 25.824 1.00 163.95 203 GLU A C 1
ATOM 1506 O O . GLU A 1 203 ? 7.392 -9.106 25.897 1.00 162.53 203 GLU A O 1
ATOM 1512 N N . TRP A 1 204 ? 5.526 -9.488 24.680 1.00 163.92 204 TRP A N 1
ATOM 1513 C CA . TRP A 1 204 ? 6.132 -8.952 23.456 1.00 165.65 204 TRP A CA 1
ATOM 1514 C C . TRP A 1 204 ? 5.822 -7.460 23.407 1.00 171.14 204 TRP A C 1
ATOM 1515 O O . TRP A 1 204 ? 4.692 -7.055 23.713 1.00 170.56 204 TRP A O 1
ATOM 1526 N N . PHE A 1 205 ? 6.842 -6.652 23.077 1.00 169.01 205 PHE A N 1
ATOM 1527 C CA . PHE A 1 205 ? 6.770 -5.197 22.985 1.00 168.86 205 PHE A CA 1
ATOM 1528 C C . PHE A 1 205 ? 6.996 -4.766 21.545 1.00 176.48 205 PHE A C 1
ATOM 1529 O O . PHE A 1 205 ? 8.034 -5.090 20.971 1.00 176.33 205 PHE A O 1
ATOM 1537 N N . ASP A 1 206 ? 6.047 -4.013 20.969 1.00 176.16 206 ASP A N 1
ATOM 1538 C CA . ASP A 1 206 ? 6.157 -3.446 19.622 1.00 179.29 206 ASP A CA 1
ATOM 1539 C C . ASP A 1 206 ? 7.369 -2.508 19.665 1.00 181.81 206 ASP A C 1
ATOM 1540 O O . ASP A 1 206 ? 7.388 -1.644 20.541 1.00 180.47 206 ASP A O 1
ATOM 1545 N N . PHE A 1 207 ? 8.423 -2.765 18.849 1.00 177.73 207 PHE A N 1
ATOM 1546 C CA . PHE A 1 207 ? 9.668 -1.997 18.886 1.00 176.39 207 PHE A CA 1
ATOM 1547 C C . PHE A 1 207 ? 9.495 -0.500 18.670 1.00 181.40 207 PHE A C 1
ATOM 1548 O O . PHE A 1 207 ? 10.041 0.308 19.438 1.00 180.19 207 PHE A O 1
ATOM 1556 N N . LYS A 1 208 ? 8.716 -0.136 17.651 1.00 180.28 208 LYS A N 1
ATOM 1557 C CA . LYS A 1 208 ? 8.411 1.263 17.338 1.00 181.78 208 LYS A CA 1
ATOM 1558 C C . LYS A 1 208 ? 7.882 2.007 18.590 1.00 183.52 208 LYS A C 1
ATOM 1559 O O . LYS A 1 208 ? 8.358 3.096 18.918 1.00 182.72 208 LYS A O 1
ATOM 1565 N N . LYS A 1 209 ? 6.950 1.366 19.315 1.00 179.26 209 LYS A N 1
ATOM 1566 C CA . LYS A 1 209 ? 6.317 1.877 20.526 1.00 178.30 209 LYS A CA 1
ATOM 1567 C C . LYS A 1 209 ? 7.303 2.132 21.654 1.00 182.03 209 LYS A C 1
ATOM 1568 O O . LYS A 1 209 ? 7.223 3.197 22.261 1.00 182.10 209 LYS A O 1
ATOM 1574 N N . ILE A 1 210 ? 8.224 1.170 21.934 1.00 177.92 210 ILE A N 1
ATOM 1575 C CA . ILE A 1 210 ? 9.256 1.276 22.984 1.00 176.33 210 ILE A CA 1
ATOM 1576 C C . ILE A 1 210 ? 10.044 2.561 22.786 1.00 185.14 210 ILE A C 1
ATOM 1577 O O . ILE A 1 210 ? 10.214 3.336 23.732 1.00 184.09 210 ILE A O 1
ATOM 1582 N N . SER A 1 211 ? 10.487 2.787 21.541 1.00 186.19 211 SER A N 1
ATOM 1583 C CA . SER A 1 211 ? 11.255 3.952 21.126 1.00 188.77 211 SER A CA 1
ATOM 1584 C C . SER A 1 211 ? 10.504 5.261 21.414 1.00 196.09 211 SER A C 1
ATOM 1585 O O . SER A 1 211 ? 11.124 6.224 21.873 1.00 196.17 211 SER A O 1
ATOM 1588 N N . LYS A 1 212 ? 9.171 5.272 21.212 1.00 195.04 212 LYS A N 1
ATOM 1589 C CA . LYS A 1 212 ? 8.320 6.442 21.446 1.00 197.28 212 LYS A CA 1
ATOM 1590 C C . LYS A 1 212 ? 7.963 6.618 22.929 1.00 202.23 212 LYS A C 1
ATOM 1591 O O . LYS A 1 212 ? 7.826 7.751 23.401 1.00 202.97 212 LYS A O 1
ATOM 1597 N N . THR A 1 213 ? 7.804 5.504 23.655 1.00 198.82 213 THR A N 1
ATOM 1598 C CA . THR A 1 213 ? 7.452 5.533 25.075 1.00 198.09 213 THR A CA 1
ATOM 1599 C C . THR A 1 213 ? 8.628 5.929 25.939 1.00 203.45 213 THR A C 1
ATOM 1600 O O . THR A 1 213 ? 8.406 6.561 26.967 1.00 202.85 213 THR A O 1
ATOM 1604 N N . MET A 1 214 ? 9.862 5.549 25.520 1.00 201.55 214 MET A N 1
ATOM 1605 C CA . MET A 1 214 ? 11.164 5.668 26.185 1.00 202.09 214 MET A CA 1
ATOM 1606 C C . MET A 1 214 ? 11.300 6.754 27.243 1.00 207.65 214 MET A C 1
ATOM 1607 O O . MET A 1 214 ? 11.812 6.465 28.331 1.00 206.92 214 MET A O 1
ATOM 1612 N N . TYR A 1 215 ? 10.890 7.999 26.925 1.00 205.86 215 TYR A N 1
ATOM 1613 C CA . TYR A 1 215 ? 10.971 9.122 27.866 1.00 217.07 215 TYR A CA 1
ATOM 1614 C C . TYR A 1 215 ? 9.694 9.946 27.899 1.00 195.03 215 TYR A C 1
ATOM 1615 O O . TYR A 1 215 ? 8.828 9.707 28.738 1.00 125.93 215 TYR A O 1
ATOM 1624 N N . ASN A 1 218 ? 6.125 6.240 31.011 1.00 161.49 218 ASN A N 1
ATOM 1625 C CA . ASN A 1 218 ? 5.788 5.823 32.383 1.00 159.39 218 ASN A CA 1
ATOM 1626 C C . ASN A 1 218 ? 6.325 4.424 32.723 1.00 158.53 218 ASN A C 1
ATOM 1627 O O . ASN A 1 218 ? 6.564 4.136 33.906 1.00 157.38 218 ASN A O 1
ATOM 1632 N N . ILE A 1 219 ? 6.491 3.563 31.674 1.00 151.17 219 ILE A N 1
ATOM 1633 C CA . ILE A 1 219 ? 6.940 2.157 31.712 1.00 147.38 219 ILE A CA 1
ATOM 1634 C C . ILE A 1 219 ? 8.462 2.072 31.986 1.00 146.66 219 ILE A C 1
ATOM 1635 O O . ILE A 1 219 ? 9.242 2.841 31.416 1.00 148.24 219 ILE A O 1
ATOM 1640 N N . LYS A 1 220 ? 8.865 1.170 32.891 1.00 137.71 220 LYS A N 1
ATOM 1641 C CA . LYS A 1 220 ? 10.259 1.012 33.295 1.00 136.70 220 LYS A CA 1
ATOM 1642 C C . LYS A 1 220 ? 11.029 -0.001 32.410 1.00 138.83 220 LYS A C 1
ATOM 1643 O O . LYS A 1 220 ? 10.637 -1.163 32.314 1.00 137.53 220 LYS A O 1
ATOM 1649 N N . TYR A 1 221 ? 12.103 0.452 31.744 1.00 135.43 221 TYR A N 1
ATOM 1650 C CA . TYR A 1 221 ? 12.943 -0.388 30.881 1.00 135.16 221 TYR A CA 1
ATOM 1651 C C . TYR A 1 221 ? 14.380 -0.331 31.394 1.00 143.73 221 TYR A C 1
ATOM 1652 O O . TYR A 1 221 ? 14.925 0.767 31.519 1.00 145.73 221 TYR A O 1
ATOM 1661 N N . TYR A 1 222 ? 15.002 -1.491 31.689 1.00 142.09 222 TYR A N 1
ATOM 1662 C CA . TYR A 1 222 ? 16.381 -1.527 32.197 1.00 143.97 222 TYR A CA 1
ATOM 1663 C C . TYR A 1 222 ? 17.435 -1.377 31.096 1.00 151.38 222 TYR A C 1
ATOM 1664 O O . TYR A 1 222 ? 17.720 -0.254 30.681 1.00 152.19 222 TYR A O 1
ATOM 1673 N N . LEU A 1 223 ? 18.033 -2.482 30.655 1.00 149.77 223 LEU A N 1
ATOM 1674 C CA . LEU A 1 223 ? 19.107 -2.419 29.686 1.00 152.53 223 LEU A CA 1
ATOM 1675 C C . LEU A 1 223 ? 18.754 -1.926 28.312 1.00 156.13 223 LEU A C 1
ATOM 1676 O O . LEU A 1 223 ? 19.626 -1.346 27.684 1.00 157.02 223 LEU A O 1
ATOM 1681 N N . ILE A 1 224 ? 17.537 -2.207 27.814 1.00 151.47 224 ILE A N 1
ATOM 1682 C CA . ILE A 1 224 ? 17.112 -1.906 26.453 1.00 151.88 224 ILE A CA 1
ATOM 1683 C C . ILE A 1 224 ? 17.304 -0.435 26.102 1.00 162.00 224 ILE A C 1
ATOM 1684 O O . ILE A 1 224 ? 17.716 -0.136 24.975 1.00 164.51 224 ILE A O 1
ATOM 1689 N N . ASN A 1 225 ? 17.083 0.459 27.082 1.00 160.03 225 ASN A N 1
ATOM 1690 C CA . ASN A 1 225 ? 17.190 1.902 26.931 1.00 161.87 225 ASN A CA 1
ATOM 1691 C C . ASN A 1 225 ? 18.583 2.364 26.520 1.00 168.12 225 ASN A C 1
ATOM 1692 O O . ASN A 1 225 ? 18.693 3.331 25.763 1.00 168.39 225 ASN A O 1
ATOM 1697 N N . SER A 1 226 ? 19.635 1.666 27.001 1.00 166.62 226 SER A N 1
ATOM 1698 C CA . SER A 1 226 ? 21.036 2.013 26.708 1.00 169.56 226 SER A CA 1
ATOM 1699 C C . SER A 1 226 ? 21.468 1.644 25.276 1.00 174.78 226 SER A C 1
ATOM 1700 O O . SER A 1 226 ? 22.492 2.140 24.774 1.00 176.22 226 SER A O 1
ATOM 1703 N N . MET A 1 227 ? 20.681 0.755 24.649 1.00 170.02 227 MET A N 1
ATOM 1704 C CA . MET A 1 227 ? 20.902 0.205 23.324 1.00 170.30 227 MET A CA 1
ATOM 1705 C C . MET A 1 227 ? 19.664 0.300 22.475 1.00 175.28 227 MET A C 1
ATOM 1706 O O . MET A 1 227 ? 19.272 -0.689 21.858 1.00 174.61 227 MET A O 1
ATOM 1711 N N . MET A 1 228 ? 19.006 1.454 22.462 1.00 173.28 228 MET A N 1
ATOM 1712 C CA . MET A 1 228 ? 17.845 1.554 21.598 1.00 173.96 228 MET A CA 1
ATOM 1713 C C . MET A 1 228 ? 18.296 1.752 20.131 1.00 182.14 228 MET A C 1
ATOM 1714 O O . MET A 1 228 ? 17.799 1.077 19.212 1.00 182.80 228 MET A O 1
ATOM 1719 N N . ARG A 1 229 ? 19.345 2.576 19.963 1.00 180.61 229 ARG A N 1
ATOM 1720 C CA . ARG A 1 229 ? 19.944 2.887 18.672 1.00 182.45 229 ARG A CA 1
ATOM 1721 C C . ARG A 1 229 ? 20.605 1.662 18.019 1.00 185.80 229 ARG A C 1
ATOM 1722 O O . ARG A 1 229 ? 20.173 1.318 16.907 1.00 185.30 229 ARG A O 1
ATOM 1730 N N . PRO A 1 230 ? 21.568 0.938 18.681 1.00 182.67 230 PRO A N 1
ATOM 1731 C CA . PRO A 1 230 ? 22.150 -0.242 18.022 1.00 183.87 230 PRO A CA 1
ATOM 1732 C C . PRO A 1 230 ? 21.138 -1.333 17.730 1.00 189.78 230 PRO A C 1
ATOM 1733 O O . PRO A 1 230 ? 21.219 -1.927 16.654 1.00 191.62 230 PRO A O 1
ATOM 1737 N N . LEU A 1 231 ? 20.170 -1.569 18.639 1.00 184.88 231 LEU A N 1
ATOM 1738 C CA . LEU A 1 231 ? 19.114 -2.553 18.416 1.00 184.01 231 LEU A CA 1
ATOM 1739 C C . LEU A 1 231 ? 18.336 -2.200 17.151 1.00 187.42 231 LEU A C 1
ATOM 1740 O O . LEU A 1 231 ? 18.156 -3.069 16.296 1.00 188.62 231 LEU A O 1
ATOM 1745 N N . SER A 1 232 ? 17.939 -0.918 17.010 1.00 182.20 232 SER A N 1
ATOM 1746 C CA . SER A 1 232 ? 17.200 -0.410 15.858 1.00 183.02 232 SER A CA 1
ATOM 1747 C C . SER A 1 232 ? 17.969 -0.581 14.544 1.00 188.96 232 SER A C 1
ATOM 1748 O O . SER A 1 232 ? 17.397 -1.027 13.542 1.00 189.94 232 SER A O 1
ATOM 1751 N N . MET A 1 233 ? 19.264 -0.228 14.555 1.00 186.16 233 MET A N 1
ATOM 1752 C CA . MET A 1 233 ? 20.127 -0.347 13.381 1.00 187.86 233 MET A CA 1
ATOM 1753 C C . MET A 1 233 ? 20.253 -1.809 12.936 1.00 190.90 233 MET A C 1
ATOM 1754 O O . MET A 1 233 ? 20.122 -2.120 11.745 1.00 192.50 233 MET A O 1
ATOM 1759 N N . TRP A 1 234 ? 20.454 -2.702 13.914 1.00 184.71 234 TRP A N 1
ATOM 1760 C CA . TRP A 1 234 ? 20.567 -4.129 13.690 1.00 184.54 234 TRP A CA 1
ATOM 1761 C C . TRP A 1 234 ? 19.290 -4.691 13.087 1.00 189.86 234 TRP A C 1
ATOM 1762 O O . TRP A 1 234 ? 19.378 -5.509 12.179 1.00 191.49 234 TRP A O 1
ATOM 1773 N N . LEU A 1 235 ? 18.117 -4.219 13.542 1.00 186.09 235 LEU A N 1
ATOM 1774 C CA . LEU A 1 235 ? 16.808 -4.624 13.021 1.00 187.49 235 LEU A CA 1
ATOM 1775 C C . LEU A 1 235 ? 16.735 -4.294 11.529 1.00 194.26 235 LEU A C 1
ATOM 1776 O O . LEU A 1 235 ? 16.290 -5.132 10.743 1.00 195.38 235 LEU A O 1
ATOM 1781 N N . ARG A 1 236 ? 17.173 -3.078 11.147 1.00 192.36 236 ARG A N 1
ATOM 1782 C CA . ARG A 1 236 ? 17.200 -2.637 9.750 1.00 195.50 236 ARG A CA 1
ATOM 1783 C C . ARG A 1 236 ? 18.114 -3.560 8.913 1.00 203.43 236 ARG A C 1
ATOM 1784 O O . ARG A 1 236 ? 17.725 -4.050 7.837 1.00 205.70 236 ARG A O 1
ATOM 1792 N N . HIS A 1 237 ? 19.304 -3.840 9.463 1.00 199.97 237 HIS A N 1
ATOM 1793 C CA . HIS A 1 237 ? 20.279 -4.722 8.843 1.00 201.47 237 HIS A CA 1
ATOM 1794 C C . HIS A 1 237 ? 19.727 -6.137 8.652 1.00 204.82 237 HIS A C 1
ATOM 1795 O O . HIS A 1 237 ? 19.884 -6.723 7.585 1.00 206.83 237 HIS A O 1
ATOM 1802 N N . GLN A 1 238 ? 19.011 -6.642 9.652 1.00 199.28 238 GLN A N 1
ATOM 1803 C CA . GLN A 1 238 ? 18.386 -7.960 9.613 1.00 200.53 238 GLN A CA 1
ATOM 1804 C C . GLN A 1 238 ? 17.147 -8.024 8.732 1.00 207.46 238 GLN A C 1
ATOM 1805 O O . GLN A 1 238 ? 16.600 -9.113 8.524 1.00 208.49 238 GLN A O 1
ATOM 1811 N N . ARG A 1 239 ? 16.681 -6.863 8.251 1.00 205.24 239 ARG A N 1
ATOM 1812 C CA . ARG A 1 239 ? 15.510 -6.754 7.388 1.00 208.01 239 ARG A CA 1
ATOM 1813 C C . ARG A 1 239 ? 15.916 -6.703 5.928 1.00 215.15 239 ARG A C 1
ATOM 1814 O O . ARG A 1 239 ? 15.308 -7.392 5.107 1.00 217.75 239 ARG A O 1
ATOM 1822 N N . GLN A 1 240 ? 16.962 -5.914 5.607 1.00 211.35 240 GLN A N 1
ATOM 1823 C CA . GLN A 1 240 ? 17.541 -5.838 4.262 1.00 213.67 240 GLN A CA 1
ATOM 1824 C C . GLN A 1 240 ? 18.035 -7.247 3.906 1.00 216.50 240 GLN A C 1
ATOM 1825 O O . GLN A 1 240 ? 17.716 -7.770 2.826 1.00 218.84 240 GLN A O 1
ATOM 1831 N N . ILE A 1 241 ? 18.735 -7.892 4.880 1.00 209.63 241 ILE A N 1
ATOM 1832 C CA . ILE A 1 241 ? 19.268 -9.224 4.673 1.00 210.62 241 ILE A CA 1
ATOM 1833 C C . ILE A 1 241 ? 18.131 -10.244 4.481 1.00 216.32 241 ILE A C 1
ATOM 1834 O O . ILE A 1 241 ? 18.293 -11.120 3.652 1.00 218.88 241 ILE A O 1
ATOM 1839 N N . LYS A 1 242 ? 16.971 -10.083 5.132 1.00 211.73 242 LYS A N 1
ATOM 1840 C CA . LYS A 1 242 ? 15.821 -10.982 4.954 1.00 213.93 242 LYS A CA 1
ATOM 1841 C C . LYS A 1 242 ? 15.087 -10.737 3.621 1.00 219.90 242 LYS A C 1
ATOM 1842 O O . LYS A 1 242 ? 14.797 -11.705 2.911 1.00 222.91 242 LYS A O 1
ATOM 1848 N N . ASN A 1 243 ? 14.773 -9.455 3.301 1.00 214.97 243 ASN A N 1
ATOM 1849 C CA . ASN A 1 243 ? 14.066 -9.063 2.073 1.00 217.91 243 ASN A CA 1
ATOM 1850 C C . ASN A 1 243 ? 14.826 -9.500 0.802 1.00 223.56 243 ASN A C 1
ATOM 1851 O O . ASN A 1 243 ? 14.217 -9.982 -0.168 1.00 226.70 243 ASN A O 1
ATOM 1856 N N . GLU A 1 244 ? 16.161 -9.358 0.834 1.00 217.88 244 GLU A N 1
ATOM 1857 C CA . GLU A 1 244 ? 17.015 -9.761 -0.279 1.00 220.12 244 GLU A CA 1
ATOM 1858 C C . GLU A 1 244 ? 17.187 -11.283 -0.332 1.00 225.59 244 GLU A C 1
ATOM 1859 O O . GLU A 1 244 ? 17.224 -11.836 -1.428 1.00 229.02 244 GLU A O 1
ATOM 1865 N N . ASP A 1 245 ? 17.280 -11.960 0.844 1.00 219.75 245 ASP A N 1
ATOM 1866 C CA . ASP A 1 245 ? 17.405 -13.422 0.948 1.00 221.67 245 ASP A CA 1
ATOM 1867 C C . ASP A 1 245 ? 16.194 -14.090 0.301 1.00 225.64 245 ASP A C 1
ATOM 1868 O O . ASP A 1 245 ? 16.317 -15.179 -0.262 1.00 225.86 245 ASP A O 1
ATOM 1873 N N . GLN A 1 246 ? 15.040 -13.402 0.341 1.00 221.44 246 GLN A N 1
ATOM 1874 C CA . GLN A 1 246 ? 13.797 -13.835 -0.289 1.00 221.13 246 GLN A CA 1
ATOM 1875 C C . GLN A 1 246 ? 13.898 -13.752 -1.825 1.00 223.87 246 GLN A C 1
ATOM 1876 O O . GLN A 1 246 ? 13.399 -14.644 -2.530 1.00 224.72 246 GLN A O 1
ATOM 1882 N N . LEU A 1 247 ? 14.565 -12.691 -2.342 1.00 220.09 247 LEU A N 1
ATOM 1883 C CA . LEU A 1 247 ? 14.757 -12.521 -3.787 1.00 220.47 247 LEU A CA 1
ATOM 1884 C C . LEU A 1 247 ? 15.905 -13.393 -4.316 1.00 221.67 247 LEU A C 1
ATOM 1885 O O . LEU A 1 247 ? 16.101 -13.462 -5.520 1.00 222.36 247 LEU A O 1
ATOM 1890 N N . LYS A 1 248 ? 16.656 -14.051 -3.414 1.00 216.44 248 LYS A N 1
ATOM 1891 C CA . LYS A 1 248 ? 17.712 -14.995 -3.748 1.00 216.99 248 LYS A CA 1
ATOM 1892 C C . LYS A 1 248 ? 17.041 -16.344 -3.885 1.00 221.23 248 LYS A C 1
ATOM 1893 O O . LYS A 1 248 ? 17.373 -17.064 -4.806 1.00 222.72 248 LYS A O 1
ATOM 1899 N N . SER A 1 249 ? 16.063 -16.670 -3.015 1.00 217.54 249 SER A N 1
ATOM 1900 C CA . SER A 1 249 ? 15.280 -17.915 -3.078 1.00 217.39 249 SER A CA 1
ATOM 1901 C C . SER A 1 249 ? 14.373 -17.878 -4.318 1.00 221.02 249 SER A C 1
ATOM 1902 O O . SER A 1 249 ? 14.234 -18.885 -5.036 1.00 221.25 249 SER A O 1
ATOM 1905 N N . TYR A 1 250 ? 13.788 -16.685 -4.574 1.00 218.36 250 TYR A N 1
ATOM 1906 C CA . TYR A 1 250 ? 12.934 -16.453 -5.735 1.00 218.97 250 TYR A CA 1
ATOM 1907 C C . TYR A 1 250 ? 13.713 -16.801 -7.017 1.00 221.90 250 TYR A C 1
ATOM 1908 O O . TYR A 1 250 ? 13.285 -17.666 -7.786 1.00 222.34 250 TYR A O 1
ATOM 1917 N N . ALA A 1 251 ? 14.873 -16.128 -7.214 1.00 219.24 251 ALA A N 1
ATOM 1918 C CA . ALA A 1 251 ? 15.750 -16.302 -8.368 1.00 220.14 251 ALA A CA 1
ATOM 1919 C C . ALA A 1 251 ? 16.357 -17.686 -8.414 1.00 223.29 251 ALA A C 1
ATOM 1920 O O . ALA A 1 251 ? 16.563 -18.167 -9.511 1.00 226.37 251 ALA A O 1
ATOM 1922 N N . GLU A 1 252 ? 16.596 -18.353 -7.259 1.00 219.26 252 GLU A N 1
ATOM 1923 C CA . GLU A 1 252 ? 17.092 -19.736 -7.199 1.00 219.68 252 GLU A CA 1
ATOM 1924 C C . GLU A 1 252 ? 16.093 -20.610 -7.945 1.00 223.70 252 GLU A C 1
ATOM 1925 O O . GLU A 1 252 ? 16.492 -21.427 -8.779 1.00 226.24 252 GLU A O 1
ATOM 1931 N N . GLU A 1 253 ? 14.791 -20.395 -7.670 1.00 220.11 253 GLU A N 1
ATOM 1932 C CA . GLU A 1 253 ? 13.685 -21.141 -8.259 1.00 220.24 253 GLU A CA 1
ATOM 1933 C C . GLU A 1 253 ? 13.422 -20.740 -9.707 1.00 226.14 253 GLU A C 1
ATOM 1934 O O . GLU A 1 253 ? 13.396 -21.604 -10.594 1.00 228.34 253 GLU A O 1
ATOM 1940 N N . GLN A 1 254 ? 13.266 -19.409 -9.932 1.00 222.75 254 GLN A N 1
ATOM 1941 C CA . GLN A 1 254 ? 12.999 -18.742 -11.215 1.00 224.94 254 GLN A CA 1
ATOM 1942 C C . GLN A 1 254 ? 14.043 -19.050 -12.295 1.00 232.32 254 GLN A C 1
ATOM 1943 O O . GLN A 1 254 ? 13.746 -18.997 -13.494 1.00 234.30 254 GLN A O 1
ATOM 1949 N N . LEU A 1 255 ? 15.261 -19.400 -11.862 1.00 229.90 255 LEU A N 1
ATOM 1950 C CA . LEU A 1 255 ? 16.346 -19.792 -12.750 1.00 232.77 255 LEU A CA 1
ATOM 1951 C C . LEU A 1 255 ? 16.328 -21.303 -12.970 1.00 235.04 255 LEU A C 1
ATOM 1952 O O . LEU A 1 255 ? 16.585 -21.727 -14.089 1.00 235.70 255 LEU A O 1
ATOM 1957 N N . LYS A 1 256 ? 16.000 -22.111 -11.932 1.00 229.97 256 LYS A N 1
ATOM 1958 C CA . LYS A 1 256 ? 15.927 -23.572 -12.062 1.00 229.92 256 LYS A CA 1
ATOM 1959 C C . LYS A 1 256 ? 14.789 -23.990 -12.997 1.00 232.33 256 LYS A C 1
ATOM 1960 O O . LYS A 1 256 ? 14.989 -24.843 -13.864 1.00 232.59 256 LYS A O 1
ATOM 1966 N N . LEU A 1 257 ? 13.615 -23.336 -12.853 1.00 227.45 257 LEU A N 1
ATOM 1967 C CA . LEU A 1 257 ? 12.411 -23.578 -13.652 1.00 227.66 257 LEU A CA 1
ATOM 1968 C C . LEU A 1 257 ? 12.494 -22.966 -15.071 1.00 231.28 257 LEU A C 1
ATOM 1969 O O . LEU A 1 257 ? 11.467 -22.616 -15.660 1.00 230.71 257 LEU A O 1
ATOM 1974 N N . LEU A 1 258 ? 13.732 -22.871 -15.620 1.00 230.66 258 LEU A N 1
ATOM 1975 C CA . LEU A 1 258 ? 14.069 -22.366 -16.967 1.00 230.78 258 LEU A CA 1
ATOM 1976 C C . LEU A 1 258 ? 15.464 -22.843 -17.443 1.00 233.07 258 LEU A C 1
ATOM 1977 O O . LEU A 1 258 ? 15.679 -22.980 -18.651 1.00 232.89 258 LEU A O 1
ATOM 1982 N N . LEU A 1 259 ? 16.386 -23.145 -16.504 1.00 233.19 259 LEU A N 1
ATOM 1983 C CA . LEU A 1 259 ? 17.734 -23.571 -16.859 1.00 233.85 259 LEU A CA 1
ATOM 1984 C C . LEU A 1 259 ? 17.825 -25.029 -17.304 1.00 235.91 259 LEU A C 1
ATOM 1985 O O . LEU A 1 259 ? 18.887 -25.635 -17.181 1.00 236.06 259 LEU A O 1
ATOM 1990 N N . GLY A 1 260 ? 16.745 -25.549 -17.892 1.00 235.49 260 GLY A N 1
ATOM 1991 C CA . GLY A 1 260 ? 16.657 -26.870 -18.523 1.00 235.71 260 GLY A CA 1
ATOM 1992 C C . GLY A 1 260 ? 16.646 -28.157 -17.709 1.00 237.72 260 GLY A C 1
ATOM 1993 O O . GLY A 1 260 ? 15.647 -28.478 -17.056 1.00 237.75 260 GLY A O 1
ATOM 1994 N N . ILE A 1 261 ? 17.722 -28.963 -17.843 1.00 237.43 261 ILE A N 1
ATOM 1995 C CA . ILE A 1 261 ? 17.880 -30.249 -17.160 1.00 237.69 261 ILE A CA 1
ATOM 1996 C C . ILE A 1 261 ? 18.349 -29.994 -15.721 1.00 240.68 261 ILE A C 1
ATOM 1997 O O . ILE A 1 261 ? 19.554 -29.994 -15.466 1.00 241.06 261 ILE A O 1
ATOM 2002 N N . THR A 1 262 ? 17.395 -29.749 -14.790 1.00 240.56 262 THR A N 1
ATOM 2003 C CA . THR A 1 262 ? 17.659 -29.488 -13.362 1.00 241.11 262 THR A CA 1
ATOM 2004 C C . THR A 1 262 ? 16.754 -30.329 -12.439 1.00 243.85 262 THR A C 1
ATOM 2005 O O . THR A 1 262 ? 15.543 -30.089 -12.381 1.00 243.54 262 THR A O 1
ATOM 2009 N N . LYS A 1 263 ? 17.349 -31.317 -11.724 1.00 244.21 263 LYS A N 1
ATOM 2010 C CA . LYS A 1 263 ? 16.628 -32.207 -10.803 1.00 244.37 263 LYS A CA 1
ATOM 2011 C C . LYS A 1 263 ? 17.530 -32.759 -9.665 1.00 246.59 263 LYS A C 1
ATOM 2012 O O . LYS A 1 263 ? 18.216 -31.975 -9.001 1.00 246.56 263 LYS A O 1
ATOM 2018 N N . GLU A 1 264 ? 17.501 -34.098 -9.436 1.00 246.15 264 GLU A N 1
ATOM 2019 C CA . GLU A 1 264 ? 18.260 -34.829 -8.415 1.00 246.41 264 GLU A CA 1
ATOM 2020 C C . GLU A 1 264 ? 18.394 -36.322 -8.787 1.00 247.77 264 GLU A C 1
ATOM 2021 O O . GLU A 1 264 ? 17.530 -37.131 -8.426 1.00 247.26 264 GLU A O 1
ATOM 2027 N N . GLU A 1 265 ? 19.486 -36.679 -9.504 1.00 247.44 265 GLU A N 1
ATOM 2028 C CA . GLU A 1 265 ? 19.780 -38.056 -9.933 1.00 247.46 265 GLU A CA 1
ATOM 2029 C C . GLU A 1 265 ? 20.727 -38.784 -8.958 1.00 248.82 265 GLU A C 1
ATOM 2030 O O . GLU A 1 265 ? 20.459 -39.933 -8.606 1.00 248.45 265 GLU A O 1
ATOM 2036 N N . GLN A 1 266 ? 21.836 -38.117 -8.553 1.00 247.95 266 GLN A N 1
ATOM 2037 C CA . GLN A 1 266 ? 22.901 -38.614 -7.659 1.00 254.14 266 GLN A CA 1
ATOM 2038 C C . GLN A 1 266 ? 23.647 -39.806 -8.263 1.00 253.50 266 GLN A C 1
ATOM 2039 O O . GLN A 1 266 ? 24.045 -39.766 -9.426 1.00 242.69 266 GLN A O 1
ATOM 2045 N N . GLN B 2 19 ? 51.001 23.666 22.623 1.00 267.49 14 GLN B N 1
ATOM 2046 C CA . GLN B 2 19 ? 51.369 22.354 22.096 1.00 267.29 14 GLN B CA 1
ATOM 2047 C C . GLN B 2 19 ? 50.105 21.524 21.772 1.00 270.75 14 GLN B C 1
ATOM 2048 O O . GLN B 2 19 ? 49.462 21.830 20.767 1.00 270.26 14 GLN B O 1
ATOM 2054 N N . LEU B 2 20 ? 49.735 20.513 22.596 1.00 266.74 15 LEU B N 1
ATOM 2055 C CA . LEU B 2 20 ? 48.526 19.718 22.343 1.00 266.13 15 LEU B CA 1
ATOM 2056 C C . LEU B 2 20 ? 47.275 20.569 22.403 1.00 270.06 15 LEU B C 1
ATOM 2057 O O . LEU B 2 20 ? 46.424 20.455 21.526 1.00 269.31 15 LEU B O 1
ATOM 2062 N N . GLU B 2 21 ? 47.178 21.444 23.415 1.00 267.30 16 GLU B N 1
ATOM 2063 C CA . GLU B 2 21 ? 46.033 22.339 23.593 1.00 267.44 16 GLU B CA 1
ATOM 2064 C C . GLU B 2 21 ? 45.810 23.197 22.349 1.00 272.50 16 GLU B C 1
ATOM 2065 O O . GLU B 2 21 ? 44.669 23.386 21.922 1.00 272.23 16 GLU B O 1
ATOM 2071 N N . PHE B 2 22 ? 46.905 23.710 21.771 1.00 269.65 17 PHE B N 1
ATOM 2072 C CA . PHE B 2 22 ? 46.844 24.587 20.612 1.00 269.68 17 PHE B CA 1
ATOM 2073 C C . PHE B 2 22 ? 46.571 23.827 19.326 1.00 273.66 17 PHE B C 1
ATOM 2074 O O . PHE B 2 22 ? 45.661 24.203 18.586 1.00 273.64 17 PHE B O 1
ATOM 2082 N N . TYR B 2 23 ? 47.321 22.743 19.070 1.00 269.46 18 TYR B N 1
ATOM 2083 C CA . TYR B 2 23 ? 47.119 21.931 17.872 1.00 268.79 18 TYR B CA 1
ATOM 2084 C C . TYR B 2 23 ? 45.693 21.362 17.821 1.00 271.17 18 TYR B C 1
ATOM 2085 O O . TYR B 2 23 ? 45.108 21.280 16.736 1.00 270.48 18 TYR B O 1
ATOM 2094 N N . ARG B 2 24 ? 45.106 21.053 19.001 1.00 266.61 19 ARG B N 1
ATOM 2095 C CA . ARG B 2 24 ? 43.729 20.569 19.099 1.00 265.72 19 ARG B CA 1
ATOM 2096 C C . ARG B 2 24 ? 42.744 21.607 18.570 1.00 268.66 19 ARG B C 1
ATOM 2097 O O . ARG B 2 24 ? 41.690 21.231 18.064 1.00 268.02 19 ARG B O 1
ATOM 2105 N N . LYS B 2 25 ? 43.084 22.907 18.674 1.00 264.76 20 LYS B N 1
ATOM 2106 C CA . LYS B 2 25 ? 42.235 23.987 18.161 1.00 264.13 20 LYS B CA 1
ATOM 2107 C C . LYS B 2 25 ? 42.275 24.064 16.631 1.00 267.06 20 LYS B C 1
ATOM 2108 O O . LYS B 2 25 ? 41.424 24.733 16.042 1.00 266.75 20 LYS B O 1
ATOM 2114 N N . ALA B 2 26 ? 43.256 23.388 15.991 1.00 262.68 21 ALA B N 1
ATOM 2115 C CA . ALA B 2 26 ? 43.387 23.339 14.535 1.00 261.97 21 ALA B CA 1
ATOM 2116 C C . ALA B 2 26 ? 42.888 22.026 13.964 1.00 264.35 21 ALA B C 1
ATOM 2117 O O . ALA B 2 26 ? 42.240 22.059 12.920 1.00 263.80 21 ALA B O 1
ATOM 2119 N N . LEU B 2 27 ? 43.147 20.876 14.630 1.00 259.75 22 LEU B N 1
ATOM 2120 C CA . LEU B 2 27 ? 42.665 19.600 14.095 1.00 258.91 22 LEU B CA 1
ATOM 2121 C C . LEU B 2 27 ? 41.127 19.387 14.188 1.00 261.22 22 LEU B C 1
ATOM 2122 O O . LEU B 2 27 ? 40.543 18.978 13.181 1.00 260.50 22 LEU B O 1
ATOM 2127 N N . ASN B 2 28 ? 40.481 19.617 15.356 1.00 256.66 23 ASN B N 1
ATOM 2128 C CA . ASN B 2 28 ? 39.025 19.437 15.509 1.00 255.70 23 ASN B CA 1
ATOM 2129 C C . ASN B 2 28 ? 38.191 20.272 14.533 1.00 258.10 23 ASN B C 1
ATOM 2130 O O . ASN B 2 28 ? 37.048 19.908 14.253 1.00 257.62 23 ASN B O 1
ATOM 2135 N N . PHE B 2 29 ? 38.759 21.371 14.000 1.00 253.63 24 PHE B N 1
ATOM 2136 C CA . PHE B 2 29 ? 38.088 22.251 13.040 1.00 253.12 24 PHE B CA 1
ATOM 2137 C C . PHE B 2 29 ? 37.790 21.551 11.700 1.00 257.64 24 PHE B C 1
ATOM 2138 O O . PHE B 2 29 ? 36.781 21.862 11.060 1.00 257.51 24 PHE B O 1
ATOM 2146 N N . ASN B 2 30 ? 38.665 20.609 11.293 1.00 254.09 25 ASN B N 1
ATOM 2147 C CA . ASN B 2 30 ? 38.551 19.851 10.041 1.00 253.60 25 ASN B CA 1
ATOM 2148 C C . ASN B 2 30 ? 37.535 18.706 10.138 1.00 256.67 25 ASN B C 1
ATOM 2149 O O . ASN B 2 30 ? 37.424 17.892 9.221 1.00 256.20 25 ASN B O 1
ATOM 2154 N N . VAL B 2 31 ? 36.792 18.645 11.251 1.00 252.60 26 VAL B N 1
ATOM 2155 C CA . VAL B 2 31 ? 35.765 17.634 11.496 1.00 252.09 26 VAL B CA 1
ATOM 2156 C C . VAL B 2 31 ? 34.360 18.274 11.612 1.00 255.65 26 VAL B C 1
ATOM 2157 O O . VAL B 2 31 ? 33.385 17.697 11.121 1.00 255.17 26 VAL B O 1
ATOM 2161 N N . ILE B 2 32 ? 34.267 19.457 12.265 1.00 251.84 27 ILE B N 1
ATOM 2162 C CA . ILE B 2 32 ? 33.020 20.2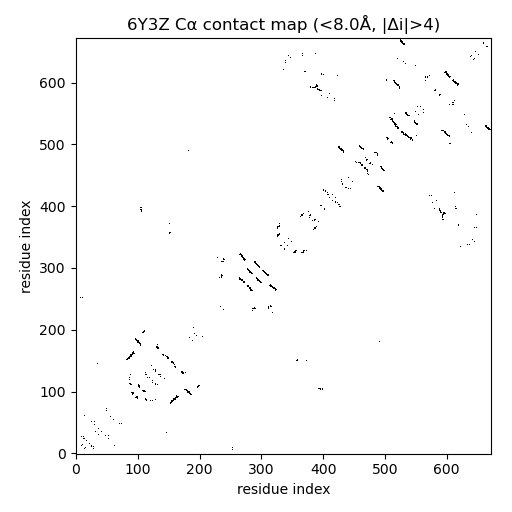23 12.459 1.00 251.39 27 ILE B CA 1
ATOM 2163 C C . ILE B 2 32 ? 32.605 20.916 11.144 1.00 255.17 27 ILE B C 1
ATOM 2164 O O . ILE B 2 32 ? 31.422 20.932 10.801 1.00 254.55 27 ILE B O 1
ATOM 2169 N N . GLY B 2 33 ? 33.598 21.452 10.431 1.00 251.87 28 GLY B N 1
ATOM 2170 C CA . GLY B 2 33 ? 33.424 22.131 9.153 1.00 251.76 28 GLY B CA 1
ATOM 2171 C C . GLY B 2 33 ? 33.122 21.196 8.001 1.00 255.89 28 GLY B C 1
ATOM 2172 O O . GLY B 2 33 ? 32.614 21.642 6.971 1.00 255.44 28 GLY B O 1
ATOM 2173 N N . ARG B 2 34 ? 33.426 19.894 8.158 1.00 252.75 29 ARG B N 1
ATOM 2174 C CA . ARG B 2 34 ? 33.186 18.878 7.129 1.00 252.70 29 ARG B CA 1
ATOM 2175 C C . ARG B 2 34 ? 31.901 18.086 7.355 1.00 256.97 29 ARG B C 1
ATOM 2176 O O . ARG B 2 34 ? 31.254 17.712 6.372 1.00 256.81 29 ARG B O 1
ATOM 2184 N N . TYR B 2 35 ? 31.536 17.812 8.634 1.00 253.23 30 TYR B N 1
ATOM 2185 C CA . TYR B 2 35 ? 30.324 17.057 8.956 1.00 252.75 30 TYR B CA 1
ATOM 2186 C C . TYR B 2 35 ? 29.042 17.850 8.660 1.00 255.79 30 TYR B C 1
ATOM 2187 O O . TYR B 2 35 ? 28.310 17.502 7.729 1.00 255.71 30 TYR B O 1
ATOM 2196 N N . ASP B 2 36 ? 28.781 18.909 9.443 1.00 251.15 31 ASP B N 1
ATOM 2197 C CA . ASP B 2 36 ? 27.606 19.753 9.268 1.00 267.57 31 ASP B CA 1
ATOM 2198 C C . ASP B 2 36 ? 27.930 21.183 9.676 1.00 300.00 31 ASP B C 1
ATOM 2199 O O . ASP B 2 36 ? 28.962 21.723 9.279 1.00 267.76 31 ASP B O 1
ATOM 2204 N N . SER C 3 7 ? 14.088 -12.280 -16.886 1.00 263.16 2 SER C N 1
ATOM 2205 C CA . SER C 3 7 ? 15.269 -12.582 -17.698 1.00 258.81 2 SER C CA 1
ATOM 2206 C C . SER C 3 7 ? 16.493 -11.734 -17.330 1.00 258.15 2 SER C C 1
ATOM 2207 O O . SER C 3 7 ? 17.620 -12.168 -17.586 1.00 253.37 2 SER C O 1
ATOM 2210 N N . GLN C 3 8 ? 16.276 -10.534 -16.729 1.00 256.84 3 GLN C N 1
ATOM 2211 C CA . GLN C 3 8 ? 17.345 -9.606 -16.330 1.00 254.13 3 GLN C CA 1
ATOM 2212 C C . GLN C 3 8 ? 18.113 -10.078 -15.066 1.00 252.60 3 GLN C C 1
ATOM 2213 O O . GLN C 3 8 ? 18.449 -9.277 -14.193 1.00 252.11 3 GLN C O 1
ATOM 2219 N N . PHE C 3 9 ? 18.455 -11.380 -15.021 1.00 246.82 4 PHE C N 1
ATOM 2220 C CA . PHE C 3 9 ? 19.190 -12.026 -13.925 1.00 243.13 4 PHE C CA 1
ATOM 2221 C C . PHE C 3 9 ? 20.695 -11.721 -13.920 1.00 240.98 4 PHE C C 1
ATOM 2222 O O . PHE C 3 9 ? 21.453 -12.372 -13.193 1.00 237.64 4 PHE C O 1
ATOM 2230 N N . VAL C 3 10 ? 21.120 -10.718 -14.705 1.00 236.65 5 VAL C N 1
ATOM 2231 C CA . VAL C 3 10 ? 22.511 -10.278 -14.816 1.00 233.67 5 VAL C CA 1
ATOM 2232 C C . VAL C 3 10 ? 22.963 -9.687 -13.485 1.00 236.73 5 VAL C C 1
ATOM 2233 O O . VAL C 3 10 ? 22.169 -9.065 -12.782 1.00 238.72 5 VAL C O 1
ATOM 2237 N N . GLY C 3 11 ? 24.221 -9.920 -13.146 1.00 231.39 6 GLY C N 1
ATOM 2238 C CA . GLY C 3 11 ? 24.825 -9.398 -11.935 1.00 231.60 6 GLY C CA 1
ATOM 2239 C C . GLY C 3 11 ? 24.739 -10.324 -10.749 1.00 232.97 6 GLY C C 1
ATOM 2240 O O . GLY C 3 11 ? 25.562 -10.197 -9.843 1.00 233.02 6 GLY C O 1
ATOM 2241 N N . PHE C 3 12 ? 23.739 -11.244 -10.723 1.00 229.32 7 PHE C N 1
ATOM 2242 C CA . PHE C 3 12 ? 23.561 -12.187 -9.613 1.00 228.60 7 PHE C CA 1
ATOM 2243 C C . PHE C 3 12 ? 24.681 -13.206 -9.610 1.00 226.33 7 PHE C C 1
ATOM 2244 O O . PHE C 3 12 ? 24.703 -14.074 -10.479 1.00 222.61 7 PHE C O 1
ATOM 2252 N N . GLY C 3 13 ? 25.609 -13.085 -8.658 1.00 222.15 8 GLY C N 1
ATOM 2253 C CA . GLY C 3 13 ? 26.724 -14.016 -8.499 1.00 218.21 8 GLY C CA 1
ATOM 2254 C C . GLY C 3 13 ? 26.171 -15.360 -8.077 1.00 216.84 8 GLY C C 1
ATOM 2255 O O . GLY C 3 13 ? 25.455 -15.449 -7.079 1.00 219.38 8 GLY C O 1
ATOM 2256 N N . VAL C 3 14 ? 26.400 -16.385 -8.888 1.00 206.51 9 VAL C N 1
ATOM 2257 C CA . VAL C 3 14 ? 25.852 -17.708 -8.640 1.00 203.71 9 VAL C CA 1
ATOM 2258 C C . VAL C 3 14 ? 26.958 -18.729 -8.541 1.00 206.10 9 VAL C C 1
ATOM 2259 O O . VAL C 3 14 ? 28.040 -18.527 -9.073 1.00 205.20 9 VAL C O 1
ATOM 2263 N N . GLN C 3 15 ? 26.686 -19.819 -7.849 1.00 203.10 10 GLN C N 1
ATOM 2264 C CA . GLN C 3 15 ? 27.603 -20.936 -7.717 1.00 203.09 10 GLN C CA 1
ATOM 2265 C C . GLN C 3 15 ? 26.951 -22.141 -8.405 1.00 205.96 10 GLN C C 1
ATOM 2266 O O . GLN C 3 15 ? 25.743 -22.357 -8.269 1.00 206.25 10 GLN C O 1
ATOM 2272 N N . VAL C 3 16 ? 27.743 -22.894 -9.171 1.00 201.19 11 VAL C N 1
ATOM 2273 C CA . VAL C 3 16 ? 27.278 -24.057 -9.905 1.00 200.06 11 VAL C CA 1
ATOM 2274 C C . VAL C 3 16 ? 28.117 -25.274 -9.539 1.00 206.68 11 VAL C C 1
ATOM 2275 O O . VAL C 3 16 ? 29.338 -25.258 -9.686 1.00 206.94 11 VAL C O 1
ATOM 2279 N N . GLU C 3 17 ? 27.454 -26.303 -8.996 1.00 206.32 12 GLU C N 1
ATOM 2280 C CA . GLU C 3 17 ? 28.079 -27.579 -8.614 1.00 210.51 12 GLU C CA 1
ATOM 2281 C C . GLU C 3 17 ? 27.810 -28.545 -9.766 1.00 215.19 12 GLU C C 1
ATOM 2282 O O . GLU C 3 17 ? 26.684 -28.582 -10.272 1.00 212.85 12 GLU C O 1
ATOM 2288 N N . LEU C 3 18 ? 28.842 -29.283 -10.218 1.00 215.54 13 LEU C N 1
ATOM 2289 C CA . LEU C 3 18 ? 28.713 -30.187 -11.364 1.00 217.09 13 LEU C CA 1
ATOM 2290 C C . LEU C 3 18 ? 29.076 -31.646 -11.087 1.00 228.46 13 LEU C C 1
ATOM 2291 O O . LEU C 3 18 ? 29.970 -31.939 -10.284 1.00 231.50 13 LEU C O 1
ATOM 2296 N N . LYS C 3 19 ? 28.375 -32.546 -11.815 1.00 226.30 14 LYS C N 1
ATOM 2297 C CA . LYS C 3 19 ? 28.471 -34.004 -11.803 1.00 229.03 14 LYS C CA 1
ATOM 2298 C C . LYS C 3 19 ? 29.819 -34.547 -12.243 1.00 235.66 14 LYS C C 1
ATOM 2299 O O . LYS C 3 19 ? 30.155 -35.673 -11.879 1.00 238.50 14 LYS C O 1
ATOM 2305 N N . ASP C 3 20 ? 30.599 -33.774 -13.009 1.00 233.58 15 ASP C N 1
ATOM 2306 C CA . ASP C 3 20 ? 31.919 -34.228 -13.447 1.00 237.24 15 ASP C CA 1
ATOM 2307 C C . ASP C 3 20 ? 32.908 -34.347 -12.254 1.00 244.25 15 ASP C C 1
ATOM 2308 O O . ASP C 3 20 ? 33.820 -35.176 -12.293 1.00 248.16 15 ASP C O 1
ATOM 2313 N N . GLY C 3 21 ? 32.670 -33.549 -11.204 1.00 240.82 16 GLY C N 1
ATOM 2314 C CA . GLY C 3 21 ? 33.462 -33.470 -9.975 1.00 243.95 16 GLY C CA 1
ATOM 2315 C C . GLY C 3 21 ? 33.901 -32.048 -9.668 1.00 245.15 16 GLY C C 1
ATOM 2316 O O . GLY C 3 21 ? 34.486 -31.773 -8.616 1.00 246.88 16 GLY C O 1
ATOM 2317 N N . LYS C 3 22 ? 33.580 -31.140 -10.603 1.00 239.12 17 LYS C N 1
ATOM 2318 C CA . LYS C 3 22 ? 33.912 -29.722 -10.646 1.00 234.80 17 LYS C CA 1
ATOM 2319 C C . LYS C 3 22 ? 32.823 -28.868 -10.027 1.00 233.14 17 LYS C C 1
ATOM 2320 O O . LYS C 3 22 ? 31.650 -29.248 -9.999 1.00 230.71 17 LYS C O 1
ATOM 2326 N N . LEU C 3 23 ? 33.243 -27.699 -9.522 1.00 227.92 18 LEU C N 1
ATOM 2327 C CA . LEU C 3 23 ? 32.421 -26.634 -8.943 1.00 223.38 18 LEU C CA 1
ATOM 2328 C C . LEU C 3 23 ? 32.901 -25.303 -9.559 1.00 224.07 18 LEU C C 1
ATOM 2329 O O . LEU C 3 23 ? 34.112 -25.106 -9.722 1.00 227.15 18 LEU C O 1
ATOM 2334 N N . ILE C 3 24 ? 31.959 -24.447 -10.006 1.00 214.30 19 ILE C N 1
ATOM 2335 C CA . ILE C 3 24 ? 32.269 -23.175 -10.669 1.00 211.10 19 ILE C CA 1
ATOM 2336 C C . ILE C 3 24 ? 31.422 -22.059 -10.074 1.00 210.58 19 ILE C C 1
ATOM 2337 O O . ILE C 3 24 ? 30.194 -22.127 -10.097 1.00 208.33 19 ILE C O 1
ATOM 2342 N N . GLN C 3 25 ? 32.073 -21.002 -9.604 1.00 206.13 20 GLN C N 1
ATOM 2343 C CA . GLN C 3 25 ? 31.352 -19.841 -9.101 1.00 203.93 20 GLN C CA 1
ATOM 2344 C C . GLN C 3 25 ? 31.348 -18.806 -10.253 1.00 202.48 20 GLN C C 1
ATOM 2345 O O . GLN C 3 25 ? 31.363 -19.208 -11.411 1.00 200.34 20 GLN C O 1
ATOM 2351 N N . GLY C 3 26 ? 31.301 -17.516 -9.956 1.00 197.60 21 GLY C N 1
ATOM 2352 C CA . GLY C 3 26 ? 31.295 -16.493 -10.996 1.00 195.05 21 GLY C CA 1
ATOM 2353 C C . GLY C 3 26 ? 29.945 -15.841 -11.189 1.00 194.22 21 GLY C C 1
ATOM 2354 O O . GLY C 3 26 ? 28.905 -16.474 -10.989 1.00 192.59 21 GLY C O 1
ATOM 2355 N N . LYS C 3 27 ? 29.970 -14.556 -11.567 1.00 188.88 22 LYS C N 1
ATOM 2356 C CA . LYS C 3 27 ? 28.788 -13.732 -11.777 1.00 187.14 22 LYS C CA 1
ATOM 2357 C C . LYS C 3 27 ? 28.179 -13.988 -13.158 1.00 182.43 22 LYS C C 1
ATOM 2358 O O . LYS C 3 27 ? 28.914 -14.050 -14.127 1.00 181.09 22 LYS C O 1
ATOM 2364 N N . ILE C 3 28 ? 26.850 -14.186 -13.224 1.00 174.15 23 ILE C N 1
ATOM 2365 C CA . ILE C 3 28 ? 26.040 -14.430 -14.422 1.00 171.08 23 ILE C CA 1
ATOM 2366 C C . ILE C 3 28 ? 26.084 -13.227 -15.395 1.00 176.51 23 ILE C C 1
ATOM 2367 O O . ILE C 3 28 ? 25.954 -12.084 -14.957 1.00 180.08 23 ILE C O 1
ATOM 2372 N N . ALA C 3 29 ? 26.221 -13.491 -16.712 1.00 170.10 24 ALA C N 1
ATOM 2373 C CA . ALA C 3 29 ? 26.177 -12.467 -17.761 1.00 170.85 24 ALA C CA 1
ATOM 2374 C C . ALA C 3 29 ? 24.950 -12.667 -18.659 1.00 173.17 24 ALA C C 1
ATOM 2375 O O . ALA C 3 29 ? 24.341 -11.684 -19.092 1.00 174.68 24 ALA C O 1
ATOM 2377 N N . LYS C 3 30 ? 24.569 -13.936 -18.902 1.00 167.71 25 LYS C N 1
ATOM 2378 C CA . LYS C 3 30 ? 23.407 -14.261 -19.713 1.00 169.36 25 LYS C CA 1
ATOM 2379 C C . LYS C 3 30 ? 22.704 -15.520 -19.216 1.00 171.35 25 LYS C C 1
ATOM 2380 O O . LYS C 3 30 ? 23.348 -16.521 -18.904 1.00 168.07 25 LYS C O 1
ATOM 2386 N N . ALA C 3 31 ? 21.368 -15.454 -19.152 1.00 170.45 26 ALA C N 1
ATOM 2387 C CA . ALA C 3 31 ? 20.501 -16.572 -18.779 1.00 170.41 26 ALA C CA 1
ATOM 2388 C C . ALA C 3 31 ? 19.571 -16.866 -19.941 1.00 177.04 26 ALA C C 1
ATOM 2389 O O . ALA C 3 31 ? 18.844 -15.982 -20.402 1.00 179.95 26 ALA C O 1
ATOM 2391 N N . THR C 3 32 ? 19.648 -18.096 -20.448 1.00 173.89 27 THR C N 1
ATOM 2392 C CA . THR C 3 32 ? 18.886 -18.617 -21.592 1.00 177.38 27 THR C CA 1
ATOM 2393 C C . THR C 3 32 ? 18.466 -20.069 -21.265 1.00 184.71 27 THR C C 1
ATOM 2394 O O . THR C 3 32 ? 19.211 -20.781 -20.572 1.00 181.69 27 THR C O 1
ATOM 2398 N N . SER C 3 33 ? 17.318 -20.525 -21.826 1.00 186.81 28 SER C N 1
ATOM 2399 C CA . SER C 3 33 ? 16.775 -21.885 -21.660 1.00 188.63 28 SER C CA 1
ATOM 2400 C C . SER C 3 33 ? 17.768 -23.009 -22.031 1.00 192.71 28 SER C C 1
ATOM 2401 O O . SER C 3 33 ? 17.656 -24.130 -21.524 1.00 192.64 28 SER C O 1
ATOM 2404 N N . LYS C 3 34 ? 18.729 -22.691 -22.912 1.00 190.35 29 LYS C N 1
ATOM 2405 C CA . LYS C 3 34 ? 19.772 -23.588 -23.387 1.00 190.96 29 LYS C CA 1
ATOM 2406 C C . LYS C 3 34 ? 21.090 -23.406 -22.622 1.00 194.15 29 LYS C C 1
ATOM 2407 O O . LYS C 3 34 ? 21.789 -24.393 -22.409 1.00 195.04 29 LYS C O 1
ATOM 2413 N N . GLY C 3 35 ? 21.431 -22.173 -22.229 1.00 188.86 30 GLY C N 1
ATOM 2414 C CA . GLY C 3 35 ? 22.686 -21.931 -21.535 1.00 186.08 30 GLY C CA 1
ATOM 2415 C C . GLY C 3 35 ? 22.780 -20.831 -20.509 1.00 188.95 30 GLY C C 1
ATOM 2416 O O . GLY C 3 35 ? 22.024 -19.860 -20.535 1.00 190.31 30 GLY C O 1
ATOM 2417 N N . LEU C 3 36 ? 23.765 -20.980 -19.623 1.00 183.34 31 LEU C N 1
ATOM 2418 C CA . LEU C 3 36 ? 24.109 -20.036 -18.573 1.00 181.75 31 LEU C CA 1
ATOM 2419 C C . LEU C 3 36 ? 25.557 -19.572 -18.825 1.00 185.85 31 LEU C C 1
ATOM 2420 O O . LEU C 3 36 ? 26.451 -20.406 -18.987 1.00 185.57 31 LEU C O 1
ATOM 2425 N N . THR C 3 37 ? 25.767 -18.243 -18.929 1.00 182.82 32 THR C N 1
ATOM 2426 C CA . THR C 3 37 ? 27.082 -17.645 -19.227 1.00 182.21 32 THR C CA 1
ATOM 2427 C C . THR C 3 37 ? 27.615 -16.874 -18.033 1.00 183.42 32 THR C C 1
ATOM 2428 O O . THR C 3 37 ? 26.889 -16.039 -17.508 1.00 182.14 32 THR C O 1
ATOM 2432 N N . LEU C 3 38 ? 28.880 -17.122 -17.629 1.00 180.81 33 LEU C N 1
ATOM 2433 C CA . LEU C 3 38 ? 29.485 -16.488 -16.461 1.00 182.34 33 LEU C CA 1
ATOM 2434 C C . LEU C 3 38 ? 30.698 -15.605 -16.720 1.00 191.13 33 LEU C C 1
ATOM 2435 O O . LEU C 3 38 ? 31.581 -15.974 -17.491 1.00 191.75 33 LEU C O 1
ATOM 2440 N N . ASN C 3 39 ? 30.743 -14.452 -16.023 1.00 191.20 34 ASN C N 1
ATOM 2441 C CA . ASN C 3 39 ? 31.830 -13.480 -15.995 1.00 194.43 34 ASN C CA 1
ATOM 2442 C C . ASN C 3 39 ? 32.609 -13.741 -14.723 1.00 201.02 34 ASN C C 1
ATOM 2443 O O . ASN C 3 39 ? 32.011 -13.909 -13.657 1.00 199.54 34 ASN C O 1
ATOM 2448 N N . ASP C 3 40 ? 33.943 -13.783 -14.841 1.00 202.10 35 ASP C N 1
ATOM 2449 C CA . ASP C 3 40 ? 34.886 -13.994 -13.741 1.00 205.88 35 ASP C CA 1
ATOM 2450 C C . ASP C 3 40 ? 34.589 -15.285 -12.980 1.00 210.03 35 ASP C C 1
ATOM 2451 O O . ASP C 3 40 ? 34.416 -15.309 -11.763 1.00 211.23 35 ASP C O 1
ATOM 2456 N N . VAL C 3 41 ? 34.523 -16.358 -13.742 1.00 205.91 36 VAL C N 1
ATOM 2457 C CA . VAL C 3 41 ? 34.267 -17.705 -13.280 1.00 205.73 36 VAL C CA 1
ATOM 2458 C C . VAL C 3 41 ? 35.494 -18.291 -12.575 1.00 214.51 36 VAL C C 1
ATOM 2459 O O . VAL C 3 41 ? 36.589 -18.331 -13.136 1.00 216.69 36 VAL C O 1
ATOM 2463 N N . GLN C 3 42 ? 35.310 -18.680 -11.320 1.00 213.32 37 GLN C N 1
ATOM 2464 C CA . GLN C 3 42 ? 36.361 -19.277 -10.503 1.00 218.37 37 GLN C CA 1
ATOM 2465 C C . GLN C 3 42 ? 35.989 -20.755 -10.321 1.00 222.89 37 GLN C C 1
ATOM 2466 O O . GLN C 3 42 ? 34.841 -21.071 -10.008 1.00 219.27 37 GLN C O 1
ATOM 2472 N N . PHE C 3 43 ? 36.947 -21.652 -10.571 1.00 224.19 38 PHE C N 1
ATOM 2473 C CA . PHE C 3 43 ? 36.737 -23.095 -10.488 1.00 225.71 38 PHE C CA 1
ATOM 2474 C C . PHE C 3 43 ? 37.465 -23.702 -9.300 1.00 237.46 38 PHE C C 1
ATOM 2475 O O . PHE C 3 43 ? 38.611 -23.332 -9.030 1.00 241.78 38 PHE C O 1
ATOM 2483 N N . GLY C 3 44 ? 36.808 -24.669 -8.645 1.00 235.84 39 GLY C N 1
ATOM 2484 C CA . GLY C 3 44 ? 37.317 -25.414 -7.490 1.00 241.74 39 GLY C CA 1
ATOM 2485 C C . GLY C 3 44 ? 38.390 -26.421 -7.865 1.00 252.49 39 GLY C C 1
ATOM 2486 O O . GLY C 3 44 ? 38.519 -27.485 -7.254 1.00 255.94 39 GLY C O 1
ATOM 2487 N N . ASP C 3 45 ? 39.157 -26.074 -8.895 1.00 251.08 40 ASP C N 1
ATOM 2488 C CA . ASP C 3 45 ? 40.248 -26.848 -9.462 1.00 257.84 40 ASP C CA 1
ATOM 2489 C C . ASP C 3 45 ? 41.466 -25.919 -9.545 1.00 265.81 40 ASP C C 1
ATOM 2490 O O . ASP C 3 45 ? 42.555 -26.365 -9.900 1.00 271.32 40 ASP C O 1
ATOM 2495 N N . GLY C 3 46 ? 41.256 -24.642 -9.209 1.00 258.87 41 GLY C N 1
ATOM 2496 C CA . GLY C 3 46 ? 42.280 -23.604 -9.212 1.00 262.25 41 GLY C CA 1
ATOM 2497 C C . GLY C 3 46 ? 42.405 -22.844 -10.516 1.00 263.53 41 GLY C C 1
ATOM 2498 O O . GLY C 3 46 ? 43.501 -22.398 -10.869 1.00 268.37 41 GLY C O 1
ATOM 2499 N N . GLY C 3 47 ? 41.292 -22.685 -11.222 1.00 252.79 42 GLY C N 1
ATOM 2500 C CA . GLY C 3 47 ? 41.271 -21.969 -12.490 1.00 249.90 42 GLY C CA 1
ATOM 2501 C C . GLY C 3 47 ? 40.294 -20.822 -12.484 1.00 246.64 42 GLY C C 1
ATOM 2502 O O . GLY C 3 47 ? 39.162 -20.989 -12.034 1.00 242.20 42 GLY C O 1
ATOM 2503 N N . LYS C 3 48 ? 40.746 -19.638 -12.921 1.00 242.96 43 LYS C N 1
ATOM 2504 C CA . LYS C 3 48 ? 39.892 -18.461 -13.029 1.00 237.34 43 LYS C CA 1
ATOM 2505 C C . LYS C 3 48 ? 39.934 -18.003 -14.463 1.00 239.10 43 LYS C C 1
ATOM 2506 O O . LYS C 3 48 ? 41.012 -17.837 -15.037 1.00 242.77 43 LYS C O 1
ATOM 2512 N N . SER C 3 49 ? 38.750 -17.877 -15.055 1.00 229.93 44 SER C N 1
ATOM 2513 C CA . SER C 3 49 ? 38.520 -17.454 -16.435 1.00 227.75 44 SER C CA 1
ATOM 2514 C C . SER C 3 49 ? 37.528 -16.286 -16.422 1.00 225.79 44 SER C C 1
ATOM 2515 O O . SER C 3 49 ? 36.662 -16.242 -15.557 1.00 223.04 44 SER C O 1
ATOM 2518 N N . GLN C 3 50 ? 37.631 -15.359 -17.370 1.00 220.46 45 GLN C N 1
ATOM 2519 C CA . GLN C 3 50 ? 36.726 -14.210 -17.406 1.00 217.03 45 GLN C CA 1
ATOM 2520 C C . GLN C 3 50 ? 35.416 -14.481 -18.165 1.00 213.78 45 GLN C C 1
ATOM 2521 O O . GLN C 3 50 ? 34.464 -13.722 -17.989 1.00 211.67 45 GLN C O 1
ATOM 2527 N N . ALA C 3 51 ? 35.366 -15.540 -19.015 1.00 207.29 46 ALA C N 1
ATOM 2528 C CA . ALA C 3 51 ? 34.171 -15.909 -19.797 1.00 203.21 46 ALA C CA 1
ATOM 2529 C C . ALA C 3 51 ? 33.898 -17.419 -19.849 1.00 202.33 46 ALA C C 1
ATOM 2530 O O . ALA C 3 51 ? 34.718 -18.189 -20.365 1.00 204.84 46 ALA C O 1
ATOM 2532 N N . PHE C 3 52 ? 32.719 -17.832 -19.346 1.00 192.16 47 PHE C N 1
ATOM 2533 C CA . PHE C 3 52 ? 32.320 -19.240 -19.326 1.00 189.41 47 PHE C CA 1
ATOM 2534 C C . PHE C 3 52 ? 30.949 -19.451 -19.904 1.00 186.77 47 PHE C C 1
ATOM 2535 O O . PHE C 3 52 ? 30.031 -18.717 -19.576 1.00 185.14 47 PHE C O 1
ATOM 2543 N N . LYS C 3 53 ? 30.786 -20.478 -20.718 1.00 180.39 48 LYS C N 1
ATOM 2544 C CA . LYS C 3 53 ? 29.485 -20.790 -21.285 1.00 177.90 48 LYS C CA 1
ATOM 2545 C C . LYS C 3 53 ? 29.228 -22.240 -20.943 1.00 181.79 48 LYS C C 1
ATOM 2546 O O . LYS C 3 53 ? 30.046 -23.095 -21.286 1.00 185.21 48 LYS C O 1
ATOM 2552 N N . VAL C 3 54 ? 28.147 -22.503 -20.182 1.00 174.45 49 VAL C N 1
ATOM 2553 C CA . VAL C 3 54 ? 27.729 -23.838 -19.727 1.00 173.87 49 VAL C CA 1
ATOM 2554 C C . VAL C 3 54 ? 26.282 -24.077 -20.175 1.00 175.84 49 VAL C C 1
ATOM 2555 O O . VAL C 3 54 ? 25.436 -23.188 -20.022 1.00 174.77 49 VAL C O 1
ATOM 2559 N N . ARG C 3 55 ? 26.003 -25.266 -20.731 1.00 171.58 50 ARG C N 1
ATOM 2560 C CA . ARG C 3 55 ? 24.673 -25.601 -21.230 1.00 171.04 50 ARG C CA 1
ATOM 2561 C C . ARG C 3 55 ? 23.768 -26.180 -20.160 1.00 173.49 50 ARG C C 1
ATOM 2562 O O . ARG C 3 55 ? 24.258 -26.789 -19.220 1.00 171.38 50 ARG C O 1
ATOM 2570 N N . ALA C 3 56 ? 22.448 -26.034 -20.341 1.00 172.51 51 ALA C N 1
ATOM 2571 C CA . ALA C 3 56 ? 21.371 -26.546 -19.489 1.00 174.35 51 ALA C CA 1
ATOM 2572 C C . ALA C 3 56 ? 21.578 -28.043 -19.115 1.00 183.84 51 ALA C C 1
ATOM 2573 O O . ALA C 3 56 ? 21.474 -28.416 -17.939 1.00 182.25 51 ALA C O 1
ATOM 2575 N N . SER C 3 57 ? 21.912 -28.878 -20.133 1.00 186.66 52 SER C N 1
ATOM 2576 C CA . SER C 3 57 ? 22.146 -30.329 -20.040 1.00 190.98 52 SER C CA 1
ATOM 2577 C C . SER C 3 57 ? 23.349 -30.737 -19.161 1.00 195.90 52 SER C C 1
ATOM 2578 O O . SER C 3 57 ? 23.245 -31.728 -18.433 1.00 198.17 52 SER C O 1
ATOM 2581 N N . ARG C 3 58 ? 24.475 -29.989 -19.232 1.00 190.49 53 ARG C N 1
ATOM 2582 C CA . ARG C 3 58 ? 25.700 -30.266 -18.474 1.00 190.69 53 ARG C CA 1
ATOM 2583 C C . ARG C 3 58 ? 25.652 -29.690 -17.079 1.00 193.81 53 ARG C C 1
ATOM 2584 O O . ARG C 3 58 ? 26.667 -29.734 -16.389 1.00 194.14 53 ARG C O 1
ATOM 2592 N N . LEU C 3 59 ? 24.482 -29.166 -16.648 1.00 190.38 54 LEU C N 1
ATOM 2593 C CA . LEU C 3 59 ? 24.276 -28.576 -15.318 1.00 188.96 54 LEU C CA 1
ATOM 2594 C C . LEU C 3 59 ? 23.650 -29.562 -14.352 1.00 196.52 54 LEU C C 1
ATOM 2595 O O . LEU C 3 59 ? 22.730 -30.298 -14.715 1.00 199.10 54 LEU C O 1
ATOM 2600 N N . LYS C 3 60 ? 24.170 -29.573 -13.126 1.00 193.39 55 LYS C N 1
ATOM 2601 C CA . LYS C 3 60 ? 23.744 -30.458 -12.049 1.00 196.49 55 LYS C CA 1
ATOM 2602 C C . LYS C 3 60 ? 23.081 -29.660 -10.907 1.00 198.29 55 LYS C C 1
ATOM 2603 O O . LYS C 3 60 ? 21.849 -29.572 -10.879 1.00 197.12 55 LYS C O 1
ATOM 2609 N N . ASP C 3 61 ? 23.891 -29.080 -9.983 1.00 195.33 56 ASP C N 1
ATOM 2610 C CA . ASP C 3 61 ? 23.410 -28.281 -8.855 1.00 195.67 56 ASP C CA 1
ATOM 2611 C C . ASP C 3 61 ? 23.734 -26.789 -9.011 1.00 195.50 56 ASP C C 1
ATOM 2612 O O . ASP C 3 61 ? 24.731 -26.422 -9.636 1.00 192.97 56 ASP C O 1
ATOM 2617 N N . LEU C 3 62 ? 22.887 -25.941 -8.404 1.00 192.33 57 LEU C N 1
ATOM 2618 C CA . LEU C 3 62 ? 22.994 -24.482 -8.415 1.00 190.95 57 LEU C CA 1
ATOM 2619 C C . LEU C 3 62 ? 22.553 -23.889 -7.077 1.00 199.70 57 LEU C C 1
ATOM 2620 O O . LEU C 3 62 ? 21.628 -24.397 -6.444 1.00 202.45 57 LEU C O 1
ATOM 2625 N N . LYS C 3 63 ? 23.202 -22.782 -6.694 1.00 197.16 58 LYS C N 1
ATOM 2626 C CA . LYS C 3 63 ? 22.948 -21.951 -5.522 1.00 200.64 58 LYS C CA 1
ATOM 2627 C C . LYS C 3 63 ? 23.239 -20.515 -5.953 1.00 204.90 58 LYS C C 1
ATOM 2628 O O . LYS C 3 63 ? 24.188 -20.311 -6.704 1.00 202.54 58 LYS C O 1
ATOM 2634 N N . VAL C 3 64 ? 22.410 -19.534 -5.535 1.00 204.33 59 VAL C N 1
ATOM 2635 C CA . VAL C 3 64 ? 22.594 -18.125 -5.912 1.00 204.60 59 VAL C CA 1
ATOM 2636 C C . VAL C 3 64 ? 23.381 -17.413 -4.804 1.00 215.22 59 VAL C C 1
ATOM 2637 O O . VAL C 3 64 ? 22.802 -16.833 -3.885 1.00 219.76 59 VAL C O 1
ATOM 2641 N N . LEU C 3 65 ? 24.718 -17.504 -4.889 1.00 212.71 60 LEU C N 1
ATOM 2642 C CA . LEU C 3 65 ? 25.678 -16.950 -3.927 1.00 216.93 60 LEU C CA 1
ATOM 2643 C C . LEU C 3 65 ? 25.365 -15.520 -3.416 1.00 223.69 60 LEU C C 1
ATOM 2644 O O . LEU C 3 65 ? 25.110 -15.357 -2.221 1.00 225.36 60 LEU C O 1
ATOM 2649 N N . THR C 3 66 ? 25.403 -14.503 -4.302 1.00 220.80 61 THR C N 1
ATOM 2650 C CA . THR C 3 66 ? 25.153 -13.102 -3.949 1.00 222.45 61 THR C CA 1
ATOM 2651 C C . THR C 3 66 ? 24.261 -12.408 -4.965 1.00 224.90 61 THR C C 1
ATOM 2652 O O . THR C 3 66 ? 24.079 -12.890 -6.081 1.00 222.48 61 THR C O 1
ATOM 2656 N N . VAL C 3 67 ? 23.735 -11.247 -4.577 1.00 224.99 62 VAL C N 1
ATOM 2657 C CA . VAL C 3 67 ? 22.918 -10.383 -5.429 1.00 225.92 62 VAL C CA 1
ATOM 2658 C C . VAL C 3 67 ? 23.834 -9.303 -6.050 1.00 227.49 62 VAL C C 1
ATOM 2659 O O . VAL C 3 67 ? 24.994 -9.196 -5.652 1.00 226.70 62 VAL C O 1
ATOM 2663 N N . ALA C 3 68 ? 23.341 -8.543 -7.039 1.00 225.35 63 ALA C N 1
ATOM 2664 C CA . ALA C 3 68 ? 24.126 -7.512 -7.726 1.00 225.38 63 ALA C CA 1
ATOM 2665 C C . ALA C 3 68 ? 24.444 -6.271 -6.881 1.00 231.74 63 ALA C C 1
ATOM 2666 O O . ALA C 3 68 ? 23.747 -6.019 -5.894 1.00 234.23 63 ALA C O 1
ATOM 2668 N N . SER C 3 69 ? 25.504 -5.507 -7.261 1.00 229.33 64 SER C N 1
ATOM 2669 C CA . SER C 3 69 ? 25.934 -4.288 -6.568 1.00 253.98 64 SER C CA 1
ATOM 2670 C C . SER C 3 69 ? 25.661 -3.063 -7.425 1.00 273.21 64 SER C C 1
ATOM 2671 O O . SER C 3 69 ? 24.506 -2.734 -7.680 1.00 254.99 64 SER C O 1
ATOM 2674 N N . LEU D 4 11 ? 30.917 7.608 52.543 1.00 166.17 335 LEU P N 1
ATOM 2675 C CA . LEU D 4 11 ? 30.619 7.786 51.128 1.00 164.12 335 LEU P CA 1
ATOM 2676 C C . LEU D 4 11 ? 29.125 7.796 50.867 1.00 162.03 335 LEU P C 1
ATOM 2677 O O . LEU D 4 11 ? 28.371 7.138 51.583 1.00 158.76 335 LEU P O 1
ATOM 2682 N N . ILE D 4 12 ? 28.695 8.554 49.840 1.00 157.18 336 ILE P N 1
ATOM 2683 C CA . ILE D 4 12 ? 27.299 8.641 49.421 1.00 151.22 336 ILE P CA 1
ATOM 2684 C C . ILE D 4 12 ? 27.216 8.468 47.908 1.00 155.87 336 ILE P C 1
ATOM 2685 O O . ILE D 4 12 ? 27.659 9.335 47.165 1.00 156.86 336 ILE P O 1
ATOM 2690 N N . VAL D 4 13 ? 26.714 7.311 47.467 1.00 152.60 337 VAL P N 1
ATOM 2691 C CA . VAL D 4 13 ? 26.619 6.956 46.055 1.00 154.02 337 VAL P CA 1
ATOM 2692 C C . VAL D 4 13 ? 25.245 7.246 45.529 1.00 154.20 337 VAL P C 1
ATOM 2693 O O . VAL D 4 13 ? 24.309 6.477 45.747 1.00 150.65 337 VAL P O 1
ATOM 2697 N N . VAL D 4 14 ? 25.122 8.352 44.831 1.00 151.69 338 VAL P N 1
ATOM 2698 C CA . VAL D 4 14 ? 23.837 8.703 44.278 1.00 147.77 338 VAL P CA 1
ATOM 2699 C C . VAL D 4 14 ? 23.844 8.358 42.778 1.00 156.67 338 VAL P C 1
ATOM 2700 O O . VAL D 4 14 ? 24.070 9.209 41.902 1.00 157.91 338 VAL P O 1
ATOM 2704 N N . SER D 4 15 ? 23.614 7.063 42.507 1.00 156.21 339 SER P N 1
ATOM 2705 C CA . SER D 4 15 ? 23.550 6.520 41.152 1.00 160.21 339 SER P CA 1
ATOM 2706 C C . SER D 4 15 ? 22.344 7.036 40.351 1.00 165.34 339 SER P C 1
ATOM 2707 O O . SER D 4 15 ? 22.433 7.130 39.123 1.00 168.59 339 SER P O 1
ATOM 2710 N N . ILE D 4 16 ? 21.224 7.367 41.036 1.00 158.43 340 ILE P N 1
ATOM 2711 C CA . ILE D 4 16 ? 20.000 7.900 40.419 1.00 155.78 340 ILE P CA 1
ATOM 2712 C C . ILE D 4 16 ? 20.240 9.238 39.701 1.00 159.39 340 ILE P C 1
ATOM 2713 O O . ILE D 4 16 ? 21.023 10.066 40.162 1.00 160.56 340 ILE P O 1
ATOM 2718 N N . ASP D 4 17 ? 19.530 9.427 38.575 1.00 154.93 341 ASP P N 1
ATOM 2719 C CA . ASP D 4 17 ? 19.574 10.599 37.711 1.00 157.41 341 ASP P CA 1
ATOM 2720 C C . ASP D 4 17 ? 19.309 11.918 38.433 1.00 158.95 341 ASP P C 1
ATOM 2721 O O . ASP D 4 17 ? 18.415 11.992 39.277 1.00 154.92 341 ASP P O 1
ATOM 2726 N N . PRO D 4 18 ? 20.102 12.967 38.096 1.00 158.36 342 PRO P N 1
ATOM 2727 C CA . PRO D 4 18 ? 19.939 14.266 38.758 1.00 157.32 342 PRO P CA 1
ATOM 2728 C C . PRO D 4 18 ? 18.629 14.958 38.418 1.00 160.98 342 PRO P C 1
ATOM 2729 O O . PRO D 4 18 ? 18.072 15.624 39.292 1.00 156.98 342 PRO P O 1
ATOM 2733 N N . MET D 4 19 ? 18.136 14.792 37.155 1.00 161.99 343 MET P N 1
ATOM 2734 C CA . MET D 4 19 ? 16.866 15.359 36.660 1.00 161.46 343 MET P CA 1
ATOM 2735 C C . MET D 4 19 ? 15.723 14.828 37.523 1.00 157.56 343 MET P C 1
ATOM 2736 O O . MET D 4 19 ? 14.851 15.608 37.914 1.00 155.68 343 MET P O 1
ATOM 2741 N N . GLU D 4 20 ? 15.753 13.513 37.830 1.00 149.91 344 GLU P N 1
ATOM 2742 C CA . GLU D 4 20 ? 14.747 12.830 38.627 1.00 144.43 344 GLU P CA 1
ATOM 2743 C C . GLU D 4 20 ? 14.354 13.611 39.891 1.00 140.33 344 GLU P C 1
ATOM 2744 O O . GLU D 4 20 ? 15.199 14.218 40.550 1.00 140.17 344 GLU P O 1
ATOM 2750 N N . TYR D 4 21 ? 13.045 13.595 40.178 1.00 130.44 345 TYR P N 1
ATOM 2751 C CA . TYR D 4 21 ? 12.281 14.268 41.223 1.00 126.18 345 TYR P CA 1
ATOM 2752 C C . TYR D 4 21 ? 12.949 14.340 42.616 1.00 129.40 345 TYR P C 1
ATOM 2753 O O . TYR D 4 21 ? 13.252 15.437 43.109 1.00 127.87 345 TYR P O 1
ATOM 2762 N N . ILE D 4 22 ? 13.197 13.163 43.221 1.00 127.18 346 ILE P N 1
ATOM 2763 C CA . ILE D 4 22 ? 13.735 13.005 44.583 1.00 126.73 346 ILE P CA 1
ATOM 2764 C C . ILE D 4 22 ? 15.273 13.282 44.658 1.00 135.30 346 ILE P C 1
ATOM 2765 O O . ILE D 4 22 ? 15.998 12.628 45.399 1.00 135.70 346 ILE P O 1
ATOM 2770 N N . TYR D 4 23 ? 15.738 14.310 43.945 1.00 134.73 347 TYR P N 1
ATOM 2771 C CA . TYR D 4 23 ? 17.140 14.678 44.025 1.00 137.93 347 TYR P CA 1
ATOM 2772 C C . TYR D 4 23 ? 17.279 15.871 44.942 1.00 138.45 347 TYR P C 1
ATOM 2773 O O . TYR D 4 23 ? 17.991 15.770 45.923 1.00 137.87 347 TYR P O 1
ATOM 2782 N N . LYS D 4 24 ? 16.540 16.954 44.689 1.00 133.97 348 LYS P N 1
ATOM 2783 C CA . LYS D 4 24 ? 16.558 18.132 45.557 1.00 134.47 348 LYS P CA 1
ATOM 2784 C C . LYS D 4 24 ? 16.030 17.804 46.958 1.00 135.34 348 LYS P C 1
ATOM 2785 O O . LYS D 4 24 ? 16.623 18.277 47.917 1.00 137.03 348 LYS P O 1
ATOM 2787 N N . PRO D 4 25 ? 15.003 16.950 47.163 1.00 128.03 349 PRO P N 1
ATOM 2788 C CA . PRO D 4 25 ? 14.589 16.680 48.548 1.00 126.68 349 PRO P CA 1
ATOM 2789 C C . PRO D 4 25 ? 15.513 15.709 49.331 1.00 131.55 349 PRO P C 1
ATOM 2790 O O . PRO D 4 25 ? 15.640 15.832 50.555 1.00 131.03 349 PRO P O 1
ATOM 2794 N N . LEU D 4 26 ? 16.198 14.789 48.604 1.00 128.81 350 LEU P N 1
ATOM 2795 C CA . LEU D 4 26 ? 17.104 13.752 49.114 1.00 129.12 350 LEU P CA 1
ATOM 2796 C C . LEU D 4 26 ? 18.525 14.268 49.304 1.00 138.76 350 LEU P C 1
ATOM 2797 O O . LEU D 4 26 ? 19.068 14.043 50.378 1.00 139.71 350 LEU P O 1
ATOM 2802 N N . THR D 4 27 ? 19.126 14.958 48.299 1.00 139.25 351 THR P N 1
ATOM 2803 C CA . THR D 4 27 ? 20.497 15.483 48.424 1.00 143.89 351 THR P CA 1
ATOM 2804 C C . THR D 4 27 ? 20.557 16.650 49.386 1.00 150.90 351 THR P C 1
ATOM 2805 O O . THR D 4 27 ? 21.565 16.778 50.077 1.00 153.62 351 THR P O 1
ATOM 2809 N N . HIS D 4 28 ? 19.469 17.454 49.496 1.00 147.41 352 HIS P N 1
ATOM 2810 C CA . HIS D 4 28 ? 19.417 18.593 50.424 1.00 149.97 352 HIS P CA 1
ATOM 2811 C C . HIS D 4 28 ? 19.263 18.168 51.899 1.00 152.39 352 HIS P C 1
ATOM 2812 O O . HIS D 4 28 ? 19.502 18.980 52.793 1.00 153.15 352 HIS P O 1
ATOM 2819 N N . ALA D 4 29 ? 18.919 16.882 52.133 1.00 147.29 353 ALA P N 1
ATOM 2820 C CA . ALA D 4 29 ? 18.812 16.233 53.446 1.00 146.90 353 ALA P CA 1
ATOM 2821 C C . ALA D 4 29 ? 20.078 15.398 53.682 1.00 153.88 353 ALA P C 1
ATOM 2822 O O . ALA D 4 29 ? 20.491 15.235 54.829 1.00 155.91 353 ALA P O 1
ATOM 2824 N N . LEU D 4 30 ? 20.757 14.981 52.580 1.00 151.02 354 LEU P N 1
ATOM 2825 C CA . LEU D 4 30 ? 22.038 14.258 52.587 1.00 153.94 354 LEU P CA 1
ATOM 2826 C C . LEU D 4 30 ? 23.244 15.217 52.654 1.00 163.23 354 LEU P C 1
ATOM 2827 O O . LEU D 4 30 ? 24.395 14.834 52.415 1.00 166.73 354 LEU P O 1
ATOM 2832 N N . LYS D 4 31 ? 22.958 16.463 52.979 1.00 160.47 355 LYS P N 1
ATOM 2833 C CA . LYS D 4 31 ? 23.949 17.494 53.151 1.00 164.99 355 LYS P CA 1
ATOM 2834 C C . LYS D 4 31 ? 23.648 18.182 54.470 1.00 169.42 355 LYS P C 1
ATOM 2835 O O . LYS D 4 31 ? 24.581 18.486 55.204 1.00 174.37 355 LYS P O 1
ATOM 2841 N N . LYS D 4 32 ? 22.350 18.314 54.818 1.00 159.81 356 LYS P N 1
ATOM 2842 C CA . LYS D 4 32 ? 21.917 18.904 56.081 1.00 158.63 356 LYS P CA 1
ATOM 2843 C C . LYS D 4 32 ? 22.388 18.031 57.262 1.00 164.30 356 LYS P C 1
ATOM 2844 O O . LYS D 4 32 ? 22.915 18.574 58.239 1.00 168.28 356 LYS P O 1
ATOM 2850 N N . TYR D 4 33 ? 22.291 16.693 57.129 1.00 157.12 357 TYR P N 1
ATOM 2851 C CA . TYR D 4 33 ? 22.674 15.777 58.200 1.00 157.94 357 TYR P CA 1
ATOM 2852 C C . TYR D 4 33 ? 24.097 15.250 58.092 1.00 165.83 357 TYR P C 1
ATOM 2853 O O . TYR D 4 33 ? 24.729 14.991 59.125 1.00 167.96 357 TYR P O 1
ATOM 2862 N N . LEU D 4 34 ? 24.600 15.059 56.853 1.00 163.78 358 LEU P N 1
ATOM 2863 C CA . LEU D 4 34 ? 25.948 14.512 56.617 1.00 168.48 358 LEU P CA 1
ATOM 2864 C C . LEU D 4 34 ? 26.837 15.410 55.720 1.00 176.18 358 LEU P C 1
ATOM 2865 O O . LEU D 4 34 ? 27.100 15.054 54.566 1.00 175.35 358 LEU P O 1
ATOM 2870 N N . PRO D 4 35 ? 27.333 16.569 56.227 1.00 176.77 359 PRO P N 1
ATOM 2871 C CA . PRO D 4 35 ? 28.168 17.439 55.375 1.00 179.31 359 PRO P CA 1
ATOM 2872 C C . PRO D 4 35 ? 29.658 17.090 55.390 1.00 187.30 359 PRO P C 1
ATOM 2873 O O . PRO D 4 35 ? 30.415 17.545 54.530 1.00 189.61 359 PRO P O 1
ATOM 2877 N N . GLN D 4 36 ? 30.061 16.285 56.373 1.00 185.13 360 GLN P N 1
ATOM 2878 C CA . GLN D 4 36 ? 31.415 15.791 56.54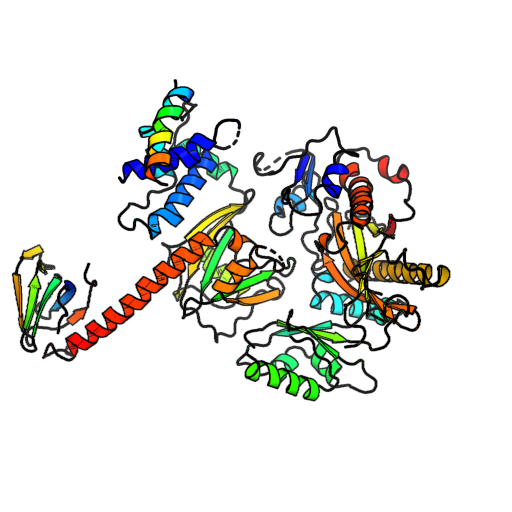0 1.00 191.24 360 GLN P CA 1
ATOM 2879 C C . GLN D 4 36 ? 31.635 14.504 55.703 1.00 196.73 360 GLN P C 1
ATOM 2880 O O . GLN D 4 36 ? 32.720 13.924 55.745 1.00 200.93 360 GLN P O 1
ATOM 2886 N N . VAL D 4 37 ? 30.604 14.063 54.948 1.00 187.29 361 VAL P N 1
ATOM 2887 C CA . VAL D 4 37 ? 30.629 12.862 54.101 1.00 186.34 361 VAL P CA 1
ATOM 2888 C C . VAL D 4 37 ? 30.539 13.352 52.663 1.00 189.64 361 VAL P C 1
ATOM 2889 O O . VAL D 4 37 ? 30.043 14.457 52.454 1.00 186.72 361 VAL P O 1
ATOM 2893 N N . GLU D 4 38 ? 31.047 12.591 51.681 1.00 189.79 362 GLU P N 1
ATOM 2894 C CA . GLU D 4 38 ? 31.009 13.108 50.321 1.00 190.81 362 GLU P CA 1
ATOM 2895 C C . GLU D 4 38 ? 30.063 12.379 49.371 1.00 193.05 362 GLU P C 1
ATOM 2896 O O . GLU D 4 38 ? 30.097 11.154 49.220 1.00 193.16 362 GLU P O 1
ATOM 2902 N N . ILE D 4 39 ? 29.191 13.183 48.743 1.00 187.45 363 ILE P N 1
ATOM 2903 C CA . ILE D 4 39 ? 28.258 12.714 47.744 1.00 184.03 363 ILE P CA 1
ATOM 2904 C C . ILE D 4 39 ? 29.080 12.472 46.474 1.00 195.04 363 ILE P C 1
ATOM 2905 O O . ILE D 4 39 ? 29.906 13.299 46.072 1.00 199.25 363 ILE P O 1
ATOM 2910 N N . VAL D 4 40 ? 28.939 11.276 45.929 1.00 192.83 364 VAL P N 1
ATOM 2911 C CA . VAL D 4 40 ? 29.643 10.776 44.747 1.00 198.26 364 VAL P CA 1
ATOM 2912 C C . VAL D 4 40 ? 28.607 10.144 43.817 1.00 201.10 364 VAL P C 1
ATOM 2913 O O . VAL D 4 40 ? 27.674 9.497 44.292 1.00 195.82 364 VAL P O 1
ATOM 2917 N N . SER D 4 41 ? 28.759 10.295 42.503 1.00 202.58 365 SER P N 1
ATOM 2918 C CA . SER D 4 41 ? 27.736 9.713 41.642 1.00 200.41 365 SER P CA 1
ATOM 2919 C C . SER D 4 41 ? 27.915 8.219 41.365 1.00 208.59 365 SER P C 1
ATOM 2920 O O . SER D 4 41 ? 27.067 7.450 41.806 1.00 204.80 365 SER P O 1
ATOM 2923 N N . ASN D 4 42 ? 28.968 7.808 40.638 1.00 212.34 366 ASN P N 1
ATOM 2924 C CA . ASN D 4 42 ? 29.194 6.412 40.304 1.00 215.02 366 ASN P CA 1
ATOM 2925 C C . ASN D 4 42 ? 30.219 5.799 41.220 1.00 225.39 366 ASN P C 1
ATOM 2926 O O . ASN D 4 42 ? 31.341 6.299 41.343 1.00 230.69 366 ASN P O 1
ATOM 2931 N N . LEU D 4 43 ? 29.823 4.701 41.863 1.00 221.56 367 LEU P N 1
ATOM 2932 C CA . LEU D 4 43 ? 30.671 3.953 42.792 1.00 226.26 367 LEU P CA 1
ATOM 2933 C C . LEU D 4 43 ? 31.656 2.898 42.158 1.00 236.24 367 LEU P C 1
ATOM 2934 O O . LEU D 4 43 ? 32.566 2.501 42.890 1.00 236.32 367 LEU P O 1
ATOM 2939 N N . PRO D 4 44 ? 31.586 2.441 40.871 1.00 238.36 368 PRO P N 1
ATOM 2940 C CA . PRO D 4 44 ? 32.541 1.412 40.408 1.00 241.59 368 PRO P CA 1
ATOM 2941 C C . PRO D 4 44 ? 34.022 1.816 40.232 1.00 250.57 368 PRO P C 1
ATOM 2942 O O . PRO D 4 44 ? 34.771 1.073 39.583 1.00 254.22 368 PRO P O 1
ATOM 2946 N N . GLU D 4 45 ? 34.462 2.945 40.837 1.00 249.22 369 GLU P N 1
ATOM 2947 C CA . GLU D 4 45 ? 35.874 3.349 40.770 1.00 253.76 369 GLU P CA 1
ATOM 2948 C C . GLU D 4 45 ? 36.730 2.478 41.725 1.00 257.61 369 GLU P C 1
ATOM 2949 O O . GLU D 4 45 ? 37.711 1.871 41.272 1.00 260.70 369 GLU P O 1
ATOM 2955 N N . PHE D 4 46 ? 36.315 2.367 43.024 1.00 251.95 370 PHE P N 1
ATOM 2956 C CA . PHE D 4 46 ? 36.979 1.522 44.035 1.00 251.72 370 PHE P CA 1
ATOM 2957 C C . PHE D 4 46 ? 37.039 0.071 43.586 1.00 254.10 370 PHE P C 1
ATOM 2958 O O . PHE D 4 46 ? 38.062 -0.573 43.798 1.00 255.74 370 PHE P O 1
ATOM 2966 N N . ASP D 4 47 ? 35.952 -0.428 42.943 1.00 249.94 371 ASP P N 1
ATOM 2967 C CA . ASP D 4 47 ? 35.827 -1.786 42.386 1.00 269.28 371 ASP P CA 1
ATOM 2968 C C . ASP D 4 47 ? 36.989 -2.128 41.447 1.00 279.84 371 ASP P C 1
ATOM 2969 O O . ASP D 4 47 ? 37.390 -3.284 41.353 1.00 270.45 371 ASP P O 1
ATOM 2974 N N . GLU D 4 54 ? 38.463 -1.289 53.093 1.00 203.12 378 GLU P N 1
ATOM 2975 C CA . GLU D 4 54 ? 37.037 -1.505 53.332 1.00 200.02 378 GLU P CA 1
ATOM 2976 C C . GLU D 4 54 ? 36.545 -0.546 54.431 1.00 201.07 378 GLU P C 1
ATOM 2977 O O . GLU D 4 54 ? 37.145 -0.495 55.514 1.00 200.81 378 GLU P O 1
ATOM 2983 N N . MET D 4 55 ? 35.489 0.256 54.122 1.00 197.04 379 MET P N 1
ATOM 2984 C CA . MET D 4 55 ? 34.871 1.235 55.036 1.00 194.70 379 MET P CA 1
ATOM 2985 C C . MET D 4 55 ? 33.361 1.380 54.767 1.00 194.19 379 MET P C 1
ATOM 2986 O O . MET D 4 55 ? 32.793 0.496 54.135 1.00 192.85 379 MET P O 1
ATOM 2991 N N . LYS D 4 56 ? 32.715 2.471 55.246 1.00 189.54 380 LYS P N 1
ATOM 2992 C CA . LYS D 4 56 ? 31.268 2.743 55.171 1.00 183.63 380 LYS P CA 1
ATOM 2993 C C . LYS D 4 56 ? 30.817 3.557 53.936 1.00 182.11 380 LYS P C 1
ATOM 2994 O O . LYS D 4 56 ? 31.225 4.710 53.746 1.00 181.49 380 LYS P O 1
ATOM 3000 N N . VAL D 4 57 ? 29.964 2.917 53.107 1.00 174.35 381 VAL P N 1
ATOM 3001 C CA . VAL D 4 57 ? 29.409 3.444 51.855 1.00 169.70 381 VAL P CA 1
ATOM 3002 C C . VAL D 4 57 ? 27.894 3.386 51.887 1.00 166.00 381 VAL P C 1
ATOM 3003 O O . VAL D 4 57 ? 27.331 2.304 52.030 1.00 164.65 381 VAL P O 1
ATOM 3007 N N . PHE D 4 58 ? 27.231 4.529 51.751 1.00 158.26 382 PHE P N 1
ATOM 3008 C CA . PHE D 4 58 ? 25.776 4.509 51.620 1.00 152.30 382 PHE P CA 1
ATOM 3009 C C . PHE D 4 58 ? 25.507 4.696 50.134 1.00 153.82 382 PHE P C 1
ATOM 3010 O O . PHE D 4 58 ? 26.188 5.505 49.516 1.00 156.43 382 PHE P O 1
ATOM 3018 N N . HIS D 4 59 ? 24.516 4.005 49.563 1.00 145.09 383 HIS P N 1
ATOM 3019 C CA . HIS D 4 59 ? 24.232 4.164 48.152 1.00 143.38 383 HIS P CA 1
ATOM 3020 C C . HIS D 4 59 ? 22.749 4.265 47.910 1.00 141.27 383 HIS P C 1
ATOM 3021 O O . HIS D 4 59 ? 22.032 3.300 48.142 1.00 139.83 383 HIS P O 1
ATOM 3028 N N . TYR D 4 60 ? 22.284 5.392 47.359 1.00 134.37 384 TYR P N 1
ATOM 3029 C CA . TYR D 4 60 ? 20.892 5.514 46.940 1.00 129.41 384 TYR P CA 1
ATOM 3030 C C . TYR D 4 60 ? 20.901 5.445 45.416 1.00 136.11 384 TYR P C 1
ATOM 3031 O O . TYR D 4 60 ? 21.488 6.295 44.752 1.00 138.62 384 TYR P O 1
ATOM 3040 N N . GLY D 4 61 ? 20.298 4.410 44.873 1.00 132.40 385 GLY P N 1
ATOM 3041 C CA . GLY D 4 61 ? 20.195 4.229 43.437 1.00 133.41 385 GLY P CA 1
ATOM 3042 C C . GLY D 4 61 ? 18.872 3.579 43.123 1.00 134.37 385 GLY P C 1
ATOM 3043 O O . GLY D 4 61 ? 17.949 3.576 43.943 1.00 130.58 385 GLY P O 1
ATOM 3044 N N . ASP D 4 62 ? 18.780 2.987 41.948 1.00 132.99 386 ASP P N 1
ATOM 3045 C CA . ASP D 4 62 ? 17.569 2.303 41.524 1.00 130.78 386 ASP P CA 1
ATOM 3046 C C . ASP D 4 62 ? 17.821 0.807 41.564 1.00 136.68 386 ASP P C 1
ATOM 3047 O O . ASP D 4 62 ? 18.921 0.361 41.229 1.00 140.31 386 ASP P O 1
ATOM 3052 N N . TYR D 4 63 ? 16.811 0.034 41.985 1.00 131.33 387 TYR P N 1
ATOM 3053 C CA . TYR D 4 63 ? 16.885 -1.407 42.222 1.00 132.89 387 TYR P CA 1
ATOM 3054 C C . TYR D 4 63 ? 17.740 -2.179 41.228 1.00 142.07 387 TYR P C 1
ATOM 3055 O O . TYR D 4 63 ? 18.648 -2.909 41.639 1.00 144.67 387 TYR P O 1
ATOM 3064 N N . GLU D 4 64 ? 17.460 -1.984 39.933 1.00 140.33 388 GLU P N 1
ATOM 3065 C CA . GLU D 4 64 ? 18.118 -2.662 38.818 1.00 145.25 388 GLU P CA 1
ATOM 3066 C C . GLU D 4 64 ? 19.590 -2.284 38.680 1.00 154.77 388 GLU P C 1
ATOM 3067 O O . GLU D 4 64 ? 20.415 -3.135 38.322 1.00 159.07 388 GLU P O 1
ATOM 3073 N N . GLN D 4 65 ? 19.911 -1.020 39.007 1.00 151.12 389 GLN P N 1
ATOM 3074 C CA . GLN D 4 65 ? 21.273 -0.489 38.948 1.00 155.94 389 GLN P CA 1
ATOM 3075 C C . GLN D 4 65 ? 21.967 -0.481 40.338 1.00 160.30 389 GLN P C 1
ATOM 3076 O O . GLN D 4 65 ? 22.979 0.207 40.530 1.00 163.03 389 GLN P O 1
ATOM 3082 N N . LEU D 4 66 ? 21.470 -1.308 41.275 1.00 154.17 390 LEU P N 1
ATOM 3083 C CA . LEU D 4 66 ? 22.095 -1.465 42.587 1.00 154.60 390 LEU P CA 1
ATOM 3084 C C . LEU D 4 66 ? 23.007 -2.706 42.559 1.00 166.17 390 LEU P C 1
ATOM 3085 O O . LEU D 4 66 ? 22.832 -3.589 41.704 1.00 167.44 390 LEU P O 1
ATOM 3090 N N . ASP D 4 67 ? 23.987 -2.764 43.481 1.00 167.34 391 ASP P N 1
ATOM 3091 C CA . ASP D 4 67 ? 24.889 -3.909 43.608 1.00 173.46 391 ASP P CA 1
ATOM 3092 C C . ASP D 4 67 ? 24.383 -4.728 44.792 1.00 175.65 391 ASP P C 1
ATOM 3093 O O . ASP D 4 67 ? 24.429 -4.250 45.936 1.00 174.28 391 ASP P O 1
ATOM 3098 N N . MET D 4 68 ? 23.865 -5.948 44.513 1.00 171.83 392 MET P N 1
ATOM 3099 C CA . MET D 4 68 ? 23.273 -6.796 45.553 1.00 169.96 392 MET P CA 1
ATOM 3100 C C . MET D 4 68 ? 24.293 -7.609 46.351 1.00 180.18 392 MET P C 1
ATOM 3101 O O . MET D 4 68 ? 24.229 -7.624 47.579 1.00 179.38 392 MET P O 1
ATOM 3106 N N . ASP D 4 69 ? 25.251 -8.228 45.671 1.00 183.80 393 ASP P N 1
ATOM 3107 C CA . ASP D 4 69 ? 26.318 -9.026 46.277 1.00 191.26 393 ASP P CA 1
ATOM 3108 C C . ASP D 4 69 ? 27.156 -8.200 47.256 1.00 198.65 393 ASP P C 1
ATOM 3109 O O . ASP D 4 69 ? 27.515 -8.689 48.319 1.00 201.10 393 ASP P O 1
ATOM 3114 N N . LYS D 4 70 ? 27.432 -6.933 46.900 1.00 195.37 394 LYS P N 1
ATOM 3115 C CA . LYS D 4 70 ? 28.210 -6.016 47.739 1.00 197.85 394 LYS P CA 1
ATOM 3116 C C . LYS D 4 70 ? 27.490 -5.653 49.055 1.00 197.69 394 LYS P C 1
ATOM 3117 O O . LYS D 4 70 ? 28.152 -5.269 50.025 1.00 200.01 394 LYS P O 1
ATOM 3123 N N . LEU D 4 71 ? 26.150 -5.831 49.095 1.00 188.54 395 LEU P N 1
ATOM 3124 C CA . LEU D 4 71 ? 25.276 -5.528 50.227 1.00 184.83 395 LEU P CA 1
ATOM 3125 C C . LEU D 4 71 ? 25.025 -6.755 51.114 1.00 193.63 395 LEU P C 1
ATOM 3126 O O . LEU D 4 71 ? 25.185 -6.644 52.328 1.00 194.34 395 LEU P O 1
ATOM 3131 N N . MET D 4 72 ? 24.671 -7.917 50.529 1.00 194.12 396 MET P N 1
ATOM 3132 C CA . MET D 4 72 ? 24.410 -9.101 51.351 1.00 198.04 396 MET P CA 1
ATOM 3133 C C . MET D 4 72 ? 25.706 -9.787 51.818 1.00 207.44 396 MET P C 1
ATOM 3134 O O . MET D 4 72 ? 25.663 -10.560 52.777 1.00 206.49 396 MET P O 1
ATOM 3139 N N . GLU D 4 73 ? 26.851 -9.451 51.199 1.00 208.31 397 GLU P N 1
ATOM 3140 C CA . GLU D 4 73 ? 28.146 -10.020 51.576 1.00 210.57 397 GLU P CA 1
ATOM 3141 C C . GLU D 4 73 ? 28.980 -9.094 52.493 1.00 212.64 397 GLU P C 1
ATOM 3142 O O . GLU D 4 73 ? 29.527 -9.623 53.454 1.00 213.37 397 GLU P O 1
ATOM 3148 N N . LEU D 4 74 ? 29.142 -7.777 52.209 1.00 208.71 398 LEU P N 1
ATOM 3149 C CA . LEU D 4 74 ? 29.899 -6.859 53.087 1.00 208.06 398 LEU P CA 1
ATOM 3150 C C . LEU D 4 74 ? 28.832 -6.041 53.768 1.00 206.64 398 LEU P C 1
ATOM 3151 O O . LEU D 4 74 ? 28.360 -5.052 53.200 1.00 205.96 398 LEU P O 1
ATOM 3156 N N . PRO D 4 75 ? 28.276 -6.544 54.890 1.00 201.10 399 PRO P N 1
ATOM 3157 C CA . PRO D 4 75 ? 27.116 -5.856 55.474 1.00 197.92 399 PRO P CA 1
ATOM 3158 C C . PRO D 4 75 ? 27.469 -4.550 56.138 1.00 198.22 399 PRO P C 1
ATOM 3159 O O . PRO D 4 75 ? 26.826 -3.549 55.857 1.00 196.55 399 PRO P O 1
ATOM 3163 N N . ASN D 4 76 ? 28.548 -4.538 56.923 1.00 195.26 400 ASN P N 1
ATOM 3164 C CA . ASN D 4 76 ? 28.983 -3.355 57.649 1.00 194.14 400 ASN P CA 1
ATOM 3165 C C . ASN D 4 76 ? 29.745 -2.336 56.795 1.00 196.55 400 ASN P C 1
ATOM 3166 O O . ASN D 4 76 ? 30.137 -1.285 57.304 1.00 195.56 400 ASN P O 1
ATOM 3171 N N . ASN D 4 77 ? 29.923 -2.622 55.508 1.00 194.65 401 ASN P N 1
ATOM 3172 C CA . ASN D 4 77 ? 30.597 -1.745 54.566 1.00 195.33 401 ASN P CA 1
ATOM 3173 C C . ASN D 4 77 ? 29.585 -1.017 53.686 1.00 192.19 401 ASN P C 1
ATOM 3174 O O . ASN D 4 77 ? 29.608 0.209 53.641 1.00 188.94 401 ASN P O 1
ATOM 3179 N N . TYR D 4 78 ? 28.718 -1.774 52.976 1.00 183.96 402 TYR P N 1
ATOM 3180 C CA . TYR D 4 78 ? 27.718 -1.254 52.041 1.00 176.90 402 TYR P CA 1
ATOM 3181 C C . TYR D 4 78 ? 26.390 -1.095 52.712 1.00 171.91 402 TYR P C 1
ATOM 3182 O O . TYR D 4 78 ? 25.987 -1.944 53.512 1.00 171.53 402 TYR P O 1
ATOM 3191 N N . PHE D 4 79 ? 25.690 -0.007 52.369 1.00 161.40 403 PHE P N 1
ATOM 3192 C CA . PHE D 4 79 ? 24.399 0.353 52.937 1.00 154.55 403 PHE P CA 1
ATOM 3193 C C . PHE D 4 79 ? 23.529 1.014 51.876 1.00 151.46 403 PHE P C 1
ATOM 3194 O O . PHE D 4 79 ? 23.993 1.915 51.187 1.00 150.83 403 PHE P O 1
ATOM 3202 N N . THR D 4 80 ? 22.292 0.535 51.683 1.00 142.99 404 THR P N 1
ATOM 3203 C CA . THR D 4 80 ? 21.455 1.107 50.623 1.00 137.88 404 THR P CA 1
ATOM 3204 C C . THR D 4 80 ? 20.004 1.375 50.986 1.00 135.98 404 THR P C 1
ATOM 3205 O O . THR D 4 80 ? 19.529 1.026 52.060 1.00 133.16 404 THR P O 1
ATOM 3209 N N . ASN D 4 81 ? 19.297 1.954 50.004 1.00 131.78 405 ASN P N 1
ATOM 3210 C CA . ASN D 4 81 ? 17.891 2.349 50.011 1.00 128.15 405 ASN P CA 1
ATOM 3211 C C . ASN D 4 81 ? 16.929 1.234 49.568 1.00 132.03 405 ASN P C 1
ATOM 3212 O O . ASN D 4 81 ? 15.741 1.532 49.356 1.00 128.61 405 ASN P O 1
ATOM 3217 N N . SER D 4 82 ? 17.415 -0.037 49.453 1.00 131.33 406 SER P N 1
ATOM 3218 C CA . SER D 4 82 ? 16.602 -1.205 49.089 1.00 129.74 406 SER P CA 1
ATOM 3219 C C . SER D 4 82 ? 17.046 -2.506 49.733 1.00 136.78 406 SER P C 1
ATOM 3220 O O . SER D 4 82 ? 18.234 -2.728 49.945 1.00 139.88 406 SER P O 1
ATOM 3223 N N . TYR D 4 83 ? 16.070 -3.401 49.970 1.00 132.53 407 TYR P N 1
ATOM 3224 C CA . TYR D 4 83 ? 16.286 -4.765 50.451 1.00 135.07 407 TYR P CA 1
ATOM 3225 C C . TYR D 4 83 ? 16.297 -5.619 49.174 1.00 140.43 407 TYR P C 1
ATOM 3226 O O . TYR D 4 83 ? 15.631 -5.238 48.201 1.00 137.04 407 TYR P O 1
ATOM 3235 N N . ILE D 4 84 ? 17.050 -6.744 49.155 1.00 141.08 408 ILE P N 1
ATOM 3236 C CA . ILE D 4 84 ? 17.127 -7.598 47.964 1.00 142.31 408 ILE P CA 1
ATOM 3237 C C . ILE D 4 84 ? 15.821 -8.432 47.801 1.00 143.45 408 ILE P C 1
ATOM 3238 O O . ILE D 4 84 ? 15.064 -8.182 46.860 1.00 140.27 408 ILE P O 1
ATOM 3243 N N . TYR D 4 85 ? 15.542 -9.382 48.704 1.00 140.78 409 TYR P N 1
ATOM 3244 C CA . TYR D 4 85 ? 14.329 -10.180 48.558 1.00 138.59 409 TYR P CA 1
ATOM 3245 C C . TYR D 4 85 ? 13.237 -9.604 49.398 1.00 135.58 409 TYR P C 1
ATOM 3246 O O . TYR D 4 85 ? 13.386 -9.483 50.606 1.00 135.11 409 TYR P O 1
ATOM 3255 N N . ARG D 4 86 ? 12.196 -9.110 48.730 1.00 128.21 410 ARG P N 1
ATOM 3256 C CA . ARG D 4 86 ? 11.053 -8.411 49.325 1.00 125.00 410 ARG P CA 1
ATOM 3257 C C . ARG D 4 86 ? 9.781 -8.473 48.423 1.00 123.22 410 ARG P C 1
ATOM 3258 O O . ARG D 4 86 ? 8.924 -7.584 48.484 1.00 118.40 410 ARG P O 1
ATOM 3266 N N . LYS D 4 87 ? 9.619 -9.577 47.668 1.00 120.92 411 LYS P N 1
ATOM 3267 C CA . LYS D 4 87 ? 8.492 -9.774 46.742 1.00 119.23 411 LYS P CA 1
ATOM 3268 C C . LYS D 4 87 ? 7.184 -10.130 47.432 1.00 120.90 411 LYS P C 1
ATOM 3269 O O . LYS D 4 87 ? 6.136 -10.094 46.784 1.00 118.39 411 LYS P O 1
ATOM 3275 N N . ALA D 4 88 ? 7.246 -10.469 48.724 1.00 118.98 412 ALA P N 1
ATOM 3276 C CA . ALA D 4 88 ? 6.069 -10.826 49.491 1.00 119.52 412 ALA P CA 1
ATOM 3277 C C . ALA D 4 88 ? 5.071 -9.664 49.648 1.00 124.47 412 ALA P C 1
ATOM 3278 O O . ALA D 4 88 ? 3.876 -9.916 49.794 1.00 125.42 412 ALA P O 1
ATOM 3280 N N . LEU D 4 89 ? 5.537 -8.409 49.605 1.00 119.77 413 LEU P N 1
ATOM 3281 C CA . LEU D 4 89 ? 4.623 -7.284 49.766 1.00 117.92 413 LEU P CA 1
ATOM 3282 C C . LEU D 4 89 ? 4.375 -6.620 48.448 1.00 121.95 413 LEU P C 1
ATOM 3283 O O . LEU D 4 89 ? 3.234 -6.272 48.144 1.00 119.63 413 LEU P O 1
ATOM 3288 N N . ILE D 4 90 ? 5.452 -6.388 47.679 1.00 121.93 414 ILE P N 1
ATOM 3289 C CA . ILE D 4 90 ? 5.448 -5.596 46.446 1.00 122.00 414 ILE P CA 1
ATOM 3290 C C . ILE D 4 90 ? 4.663 -6.268 45.310 1.00 129.14 414 ILE P C 1
ATOM 3291 O O . ILE D 4 90 ? 3.904 -5.570 44.635 1.00 128.24 414 ILE P O 1
ATOM 3296 N N . ARG D 4 91 ? 4.785 -7.607 45.154 1.00 129.10 415 ARG P N 1
ATOM 3297 C CA . ARG D 4 91 ? 4.075 -8.354 44.112 1.00 130.31 415 ARG P CA 1
ATOM 3298 C C . ARG D 4 91 ? 2.703 -8.725 44.633 1.00 138.42 415 ARG P C 1
ATOM 3299 O O . ARG D 4 91 ? 2.611 -9.277 45.740 1.00 138.70 415 ARG P O 1
ATOM 3307 N N . LYS D 4 92 ? 1.638 -8.379 43.861 1.00 137.93 416 LYS P N 1
ATOM 3308 C CA . LYS D 4 92 ? 0.221 -8.560 44.215 1.00 140.05 416 LYS P CA 1
ATOM 3309 C C . LYS D 4 92 ? -0.138 -10.001 44.600 1.00 148.56 416 LYS P C 1
ATOM 3310 O O . LYS D 4 92 ? -0.807 -10.243 45.624 1.00 148.61 416 LYS P O 1
ATOM 3316 N N . HIS D 4 93 ? 0.358 -10.949 43.786 1.00 148.51 417 HIS P N 1
ATOM 3317 C CA . HIS D 4 93 ? 0.180 -12.390 43.939 1.00 150.99 417 HIS P CA 1
ATOM 3318 C C . HIS D 4 93 ? 0.663 -12.893 45.314 1.00 151.92 417 HIS P C 1
ATOM 3319 O O . HIS D 4 93 ? -0.027 -13.654 46.008 1.00 151.99 417 HIS P O 1
ATOM 3326 N N . PHE D 4 94 ? 1.864 -12.455 45.678 1.00 147.20 418 PHE P N 1
ATOM 3327 C CA . PHE D 4 94 ? 2.503 -12.792 46.933 1.00 148.65 418 PHE P CA 1
ATOM 3328 C C . PHE D 4 94 ? 1.906 -11.970 48.044 1.00 149.92 418 PHE P C 1
ATOM 3329 O O . PHE D 4 94 ? 1.987 -12.395 49.190 1.00 152.16 418 PHE P O 1
ATOM 3337 N N . LEU D 4 95 ? 1.328 -10.792 47.729 1.00 141.86 419 LEU P N 1
ATOM 3338 C CA . LEU D 4 95 ? 0.707 -9.996 48.777 1.00 141.02 419 LEU P CA 1
ATOM 3339 C C . LEU D 4 95 ? -0.601 -10.614 49.261 1.00 148.34 419 LEU P C 1
ATOM 3340 O O . LEU D 4 95 ? -0.789 -10.724 50.476 1.00 150.35 419 LEU P O 1
ATOM 3345 N N . SER D 4 96 ? -1.477 -11.051 48.332 1.00 145.00 420 SER P N 1
ATOM 3346 C CA . SER D 4 96 ? -2.771 -11.670 48.668 1.00 146.69 420 SER P CA 1
ATOM 3347 C C . SER D 4 96 ? -2.677 -12.923 49.590 1.00 152.79 420 SER P C 1
ATOM 3348 O O . SER D 4 96 ? -3.433 -13.052 50.555 1.00 153.28 420 SER P O 1
ATOM 3351 N N . HIS D 4 97 ? -1.697 -13.787 49.306 1.00 151.23 421 HIS P N 1
ATOM 3352 C CA . HIS D 4 97 ? -1.366 -15.044 49.982 1.00 154.70 421 HIS P CA 1
ATOM 3353 C C . HIS D 4 97 ? -0.766 -14.775 51.356 1.00 156.35 421 HIS P C 1
ATOM 3354 O O . HIS D 4 97 ? -0.979 -15.549 52.280 1.00 158.60 421 HIS P O 1
ATOM 3361 N N . THR D 4 98 ? -0.021 -13.673 51.479 1.00 149.84 422 THR P N 1
ATOM 3362 C CA . THR D 4 98 ? 0.633 -13.228 52.706 1.00 150.81 422 THR P CA 1
ATOM 3363 C C . THR D 4 98 ? -0.401 -12.793 53.773 1.00 155.74 422 THR P C 1
ATOM 3364 O O . THR D 4 98 ? -0.269 -13.225 54.927 1.00 158.88 422 THR P O 1
ATOM 3368 N N . ILE D 4 99 ? -1.420 -11.967 53.402 1.00 149.38 423 ILE P N 1
ATOM 3369 C CA . ILE D 4 99 ? -2.440 -11.530 54.369 1.00 150.43 423 ILE P CA 1
ATOM 3370 C C . ILE D 4 99 ? -3.326 -12.721 54.738 1.00 156.39 423 ILE P C 1
ATOM 3371 O O . ILE D 4 99 ? -3.593 -12.906 55.922 1.00 159.48 423 ILE P O 1
ATOM 3376 N N . GLN D 4 100 ? -3.758 -13.529 53.727 1.00 151.25 424 GLN P N 1
ATOM 3377 C CA . GLN D 4 100 ? -4.598 -14.730 53.864 1.00 153.61 424 GLN P CA 1
ATOM 3378 C C . GLN D 4 100 ? -4.068 -15.669 54.970 1.00 158.70 424 GLN P C 1
ATOM 3379 O O . GLN D 4 100 ? -4.824 -16.041 55.870 1.00 161.03 424 GLN P O 1
ATOM 3385 N N . THR D 4 101 ? -2.757 -15.986 54.913 1.00 153.72 425 THR P N 1
ATOM 3386 C CA . THR D 4 101 ? -2.050 -16.847 55.855 1.00 156.61 425 THR P CA 1
ATOM 3387 C C . THR D 4 101 ? -1.902 -16.177 57.205 1.00 160.36 425 THR P C 1
ATOM 3388 O O . THR D 4 101 ? -2.194 -16.813 58.206 1.00 162.26 425 THR P O 1
ATOM 3391 N N . TYR D 4 102 ? -1.548 -14.878 57.240 1.00 156.37 426 TYR P N 1
ATOM 3392 C CA . TYR D 4 102 ? -1.481 -14.126 58.506 1.00 159.83 426 TYR P CA 1
ATOM 3393 C C . TYR D 4 102 ? -2.824 -14.161 59.244 1.00 171.09 426 TYR P C 1
ATOM 3394 O O . TYR D 4 102 ? -2.835 -14.345 60.469 1.00 175.60 426 TYR P O 1
ATOM 3403 N N . THR D 4 103 ? -3.941 -13.963 58.488 1.00 167.74 427 THR P N 1
ATOM 3404 C CA . THR D 4 103 ? -5.315 -13.974 59.005 1.00 171.45 427 THR P CA 1
ATOM 3405 C C . THR D 4 103 ? -5.714 -15.411 59.394 1.00 181.97 427 THR P C 1
ATOM 3406 O O . THR D 4 103 ? -6.246 -15.623 60.487 1.00 186.12 427 THR P O 1
ATOM 3410 N N . ALA D 4 104 ? -5.356 -16.403 58.571 1.00 178.55 428 ALA P N 1
ATOM 3411 C CA . ALA D 4 104 ? -5.651 -17.789 58.924 1.00 184.02 428 ALA P CA 1
ATOM 3412 C C . ALA D 4 104 ? -4.913 -18.242 60.192 1.00 188.07 428 ALA P C 1
ATOM 3413 O O . ALA D 4 104 ? -5.139 -19.355 60.657 1.00 188.91 428 ALA P O 1
ATOM 3415 N N . LYS D 4 105 ? -4.056 -17.365 60.754 1.00 184.46 429 LYS P N 1
ATOM 3416 C CA . LYS D 4 105 ? -3.317 -17.608 61.987 1.00 184.82 429 LYS P CA 1
ATOM 3417 C C . LYS D 4 105 ? -3.807 -16.685 63.106 1.00 188.49 429 LYS P C 1
ATOM 3418 O O . LYS D 4 105 ? -4.113 -17.175 64.199 1.00 188.74 429 LYS P O 1
ATOM 3424 N N . ASN D 4 106 ? -3.872 -15.356 62.826 1.00 186.11 430 ASN P N 1
ATOM 3425 C CA . ASN D 4 106 ? -4.361 -14.298 63.721 1.00 186.48 430 ASN P CA 1
ATOM 3426 C C . ASN D 4 106 ? -5.639 -13.728 63.074 1.00 189.57 430 ASN P C 1
ATOM 3427 O O . ASN D 4 106 ? -5.578 -12.689 62.414 1.00 187.76 430 ASN P O 1
ATOM 3432 N N . PRO D 4 107 ? -6.807 -14.392 63.209 1.00 189.79 431 PRO P N 1
ATOM 3433 C CA . PRO D 4 107 ? -8.024 -13.859 62.573 1.00 190.90 431 PRO P CA 1
ATOM 3434 C C . PRO D 4 107 ? -8.547 -12.586 63.235 1.00 195.37 431 PRO P C 1
ATOM 3435 O O . PRO D 4 107 ? -9.299 -11.825 62.629 1.00 195.82 431 PRO P O 1
ATOM 3439 N N . GLU D 4 108 ? -8.107 -12.352 64.473 1.00 193.57 432 GLU P N 1
ATOM 3440 C CA . GLU D 4 108 ? -8.442 -11.200 65.303 1.00 194.24 432 GLU P CA 1
ATOM 3441 C C . GLU D 4 108 ? -8.124 -9.849 64.625 1.00 195.11 432 GLU P C 1
ATOM 3442 O O . GLU D 4 108 ? -8.863 -8.883 64.829 1.00 195.58 432 GLU P O 1
ATOM 3448 N N . SER D 4 109 ? -7.051 -9.803 63.796 1.00 190.40 433 SER P N 1
ATOM 3449 C CA . SER D 4 109 ? -6.575 -8.613 63.079 1.00 188.25 433 SER P CA 1
ATOM 3450 C C . SER D 4 109 ? -7.585 -8.021 62.072 1.00 188.40 433 SER P C 1
ATOM 3451 O O . SER D 4 109 ? -8.545 -8.690 61.657 1.00 189.31 433 SER P O 1
ATOM 3454 N N . ILE D 4 110 ? -7.305 -6.743 61.670 1.00 179.08 434 ILE P N 1
ATOM 3455 C CA . ILE D 4 110 ? -8.022 -5.880 60.708 1.00 175.00 434 ILE P CA 1
ATOM 3456 C C . ILE D 4 110 ? -7.773 -6.320 59.283 1.00 173.75 434 ILE P C 1
ATOM 3457 O O . ILE D 4 110 ? -8.686 -6.255 58.474 1.00 172.51 434 ILE P O 1
ATOM 3462 N N . LEU D 4 111 ? -6.514 -6.729 58.983 1.00 166.70 435 LEU P N 1
ATOM 3463 C CA . LEU D 4 111 ? -5.928 -7.043 57.684 1.00 160.86 435 LEU P CA 1
ATOM 3464 C C . LEU D 4 111 ? -6.882 -7.668 56.718 1.00 163.53 435 LEU P C 1
ATOM 3465 O O . LEU D 4 111 ? -6.945 -7.196 55.590 1.00 159.07 435 LEU P O 1
ATOM 3470 N N . LYS D 4 112 ? -7.668 -8.672 57.152 1.00 164.39 436 LYS P N 1
ATOM 3471 C CA . LYS D 4 112 ? -8.619 -9.338 56.253 1.00 164.97 436 LYS P CA 1
ATOM 3472 C C . LYS D 4 112 ? -9.698 -8.390 55.715 1.00 169.37 436 LYS P C 1
ATOM 3473 O O . LYS D 4 112 ? -10.042 -8.450 54.522 1.00 168.07 436 LYS P O 1
ATOM 3479 N N . LYS D 4 113 ? -10.193 -7.500 56.593 1.00 166.74 437 LYS P N 1
ATOM 3480 C CA . LYS D 4 113 ? -11.230 -6.533 56.263 1.00 166.54 437 LYS P CA 1
ATOM 3481 C C . LYS D 4 113 ? -10.708 -5.456 55.362 1.00 162.25 437 LYS P C 1
ATOM 3482 O O . LYS D 4 113 ? -11.397 -5.057 54.437 1.00 160.83 437 LYS P O 1
ATOM 3488 N N . ALA D 4 114 ? -9.490 -5.000 55.626 1.00 154.55 438 ALA P N 1
ATOM 3489 C CA . ALA D 4 114 ? -8.844 -3.943 54.868 1.00 150.03 438 ALA P CA 1
ATOM 3490 C C . ALA D 4 114 ? -8.407 -4.425 53.491 1.00 150.19 438 ALA P C 1
ATOM 3491 O O . ALA D 4 114 ? -8.365 -3.634 52.548 1.00 148.25 438 ALA P O 1
ATOM 3493 N N . TYR D 4 115 ? -8.093 -5.731 53.367 1.00 144.78 439 TYR P N 1
ATOM 3494 C CA . TYR D 4 115 ? -7.561 -6.275 52.137 1.00 140.06 439 TYR P CA 1
ATOM 3495 C C . 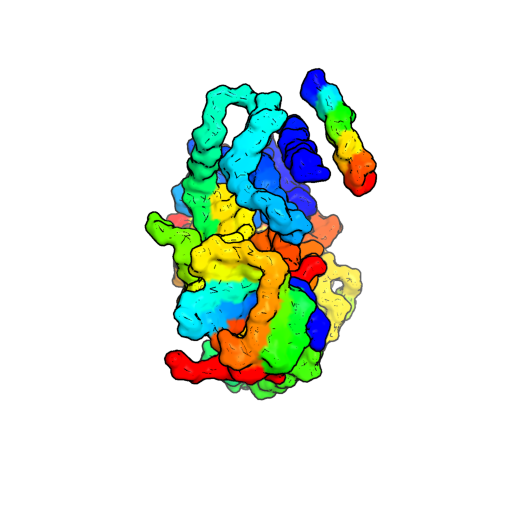TYR D 4 115 ? -8.590 -6.520 51.055 1.00 142.66 439 TYR P C 1
ATOM 3496 O O . TYR D 4 115 ? -9.613 -7.192 51.248 1.00 143.92 439 TYR P O 1
ATOM 3505 N N . LEU D 4 116 ? -8.255 -5.954 49.883 1.00 137.13 440 LEU P N 1
ATOM 3506 C CA . LEU D 4 116 ? -9.002 -6.087 48.650 1.00 137.98 440 LEU P CA 1
ATOM 3507 C C . LEU D 4 116 ? -8.275 -7.116 47.796 1.00 142.11 440 LEU P C 1
ATOM 3508 O O . LEU D 4 116 ? -7.320 -6.794 47.065 1.00 140.21 440 LEU P O 1
ATOM 3513 N N . GLU D 4 117 ? -8.722 -8.392 47.955 1.00 139.31 441 GLU P N 1
ATOM 3514 C CA . GLU D 4 117 ? -8.179 -9.610 47.348 1.00 137.38 441 GLU P CA 1
ATOM 3515 C C . GLU D 4 117 ? -7.954 -9.455 45.883 1.00 135.81 441 GLU P C 1
ATOM 3516 O O . GLU D 4 117 ? -8.864 -9.042 45.171 1.00 133.43 441 GLU P O 1
ATOM 3522 N N . SER D 4 118 ? -6.688 -9.611 45.473 1.00 132.78 442 SER P N 1
ATOM 3523 C CA . SER D 4 118 ? -6.325 -9.494 44.067 1.00 133.43 442 SER P CA 1
ATOM 3524 C C . SER D 4 118 ? -5.427 -10.681 43.491 1.00 140.06 442 SER P C 1
ATOM 3525 O O . SER D 4 118 ? -4.288 -10.949 43.920 1.00 139.96 442 SER P O 1
ATOM 3528 N N . PHE D 4 119 ? -6.014 -11.357 42.479 1.00 136.60 443 PHE P N 1
ATOM 3529 C CA . PHE D 4 119 ? -5.524 -12.468 41.671 1.00 136.06 443 PHE P CA 1
ATOM 3530 C C . PHE D 4 119 ? -4.963 -11.911 40.367 1.00 141.09 443 PHE P C 1
ATOM 3531 O O . PHE D 4 119 ? -5.175 -10.744 40.056 1.00 139.01 443 PHE P O 1
ATOM 3539 N N . THR D 4 120 ? -4.217 -12.751 39.631 1.00 140.54 444 THR P N 1
ATOM 3540 C CA . THR D 4 120 ? -3.485 -12.459 38.395 1.00 141.30 444 THR P CA 1
ATOM 3541 C C . THR D 4 120 ? -3.811 -13.568 37.395 1.00 146.92 444 THR P C 1
ATOM 3542 O O . THR D 4 120 ? -4.147 -14.671 37.847 1.00 149.43 444 THR P O 1
ATOM 3546 N N . ILE D 4 121 ? -3.654 -13.337 36.059 1.00 141.72 445 ILE P N 1
ATOM 3547 C CA . ILE D 4 121 ? -3.905 -14.418 35.087 1.00 143.18 445 ILE P CA 1
ATOM 3548 C C . ILE D 4 121 ? -2.995 -14.375 33.839 1.00 151.04 445 ILE P C 1
ATOM 3549 O O . ILE D 4 121 ? -2.859 -13.346 33.174 1.00 150.80 445 ILE P O 1
ATOM 3554 N N . ASP D 4 122 ? -2.368 -15.535 33.556 1.00 151.06 446 ASP P N 1
ATOM 3555 C CA . ASP D 4 122 ? -1.515 -15.828 32.399 1.00 154.12 446 ASP P CA 1
ATOM 3556 C C . ASP D 4 122 ? -2.477 -16.221 31.289 1.00 160.24 446 ASP P C 1
ATOM 3557 O O . ASP D 4 122 ? -3.073 -17.307 31.305 1.00 161.81 446 ASP P O 1
ATOM 3562 N N . LEU D 4 123 ? -2.679 -15.308 30.361 1.00 156.68 447 LEU P N 1
ATOM 3563 C CA . LEU D 4 123 ? -3.615 -15.541 29.281 1.00 159.27 447 LEU P CA 1
ATOM 3564 C C . LEU D 4 123 ? -2.938 -15.376 27.928 1.00 167.35 447 LEU P C 1
ATOM 3565 O O . LEU D 4 123 ? -2.834 -14.249 27.445 1.00 167.23 447 LEU P O 1
ATOM 3570 N N . ASP D 4 124 ? -2.487 -16.490 27.301 1.00 167.78 448 ASP P N 1
ATOM 3571 C CA . ASP D 4 124 ? -1.908 -16.454 25.943 1.00 172.25 448 ASP P CA 1
ATOM 3572 C C . ASP D 4 124 ? -3.092 -16.235 25.027 1.00 176.68 448 ASP P C 1
ATOM 3573 O O . ASP D 4 124 ? -4.194 -16.703 25.340 1.00 175.59 448 ASP P O 1
ATOM 3578 N N . TYR D 4 125 ? -2.903 -15.477 23.953 1.00 175.65 449 TYR P N 1
ATOM 3579 C CA . TYR D 4 125 ? -4.011 -15.119 23.066 1.00 178.77 449 TYR P CA 1
ATOM 3580 C C . TYR D 4 125 ? -4.745 -16.340 22.493 1.00 185.41 449 TYR P C 1
ATOM 3581 O O . TYR D 4 125 ? -5.979 -16.372 22.491 1.00 185.89 449 TYR P O 1
ATOM 3590 N N . ALA D 4 126 ? -3.984 -17.345 22.042 1.00 182.76 450 ALA P N 1
ATOM 3591 C CA . ALA D 4 126 ? -4.542 -18.561 21.477 1.00 185.42 450 ALA P CA 1
ATOM 3592 C C . ALA D 4 126 ? -5.284 -19.367 22.564 1.00 184.30 450 ALA P C 1
ATOM 3593 O O . ALA D 4 126 ? -6.421 -19.799 22.337 1.00 185.79 450 ALA P O 1
ATOM 3595 N N . GLU D 4 127 ? -4.668 -19.467 23.773 1.00 174.22 451 GLU P N 1
ATOM 3596 C CA . GLU D 4 127 ? -5.157 -20.196 24.949 1.00 169.79 451 GLU P CA 1
ATOM 3597 C C . GLU D 4 127 ? -6.469 -19.579 25.429 1.00 167.37 451 GLU P C 1
ATOM 3598 O O . GLU D 4 127 ? -6.570 -18.343 25.485 1.00 164.26 451 GLU P O 1
ATOM 3604 N N . PHE D 4 128 ? -7.472 -20.426 25.761 1.00 161.57 452 PHE P N 1
ATOM 3605 C CA . PHE D 4 128 ? -8.788 -19.956 26.231 1.00 158.38 452 PHE P CA 1
ATOM 3606 C C . PHE D 4 128 ? -8.674 -19.270 27.565 1.00 155.79 452 PHE P C 1
ATOM 3607 O O . PHE D 4 128 ? -7.590 -19.270 28.140 1.00 153.45 452 PHE P O 1
ATOM 3615 N N . LEU D 4 129 ? -9.794 -18.765 28.113 1.00 150.00 453 LEU P N 1
ATOM 3616 C CA . LEU D 4 129 ? -9.702 -18.189 29.449 1.00 145.42 453 LEU P CA 1
ATOM 3617 C C . LEU D 4 129 ? -10.179 -19.184 30.515 1.00 147.76 453 LEU P C 1
ATOM 3618 O O . LEU D 4 129 ? -9.753 -19.061 31.662 1.00 144.98 453 LEU P O 1
ATOM 3623 N N . ASP D 4 130 ? -11.000 -20.189 30.143 1.00 144.82 454 ASP P N 1
ATOM 3624 C CA . ASP D 4 130 ? -11.422 -21.169 31.132 1.00 143.31 454 ASP P CA 1
ATOM 3625 C C . ASP D 4 130 ? -10.216 -21.927 31.595 1.00 140.58 454 ASP P C 1
ATOM 3626 O O . ASP D 4 130 ? -10.044 -22.102 32.788 1.00 137.65 454 ASP P O 1
ATOM 3631 N N . ASP D 4 131 ? -9.323 -22.257 30.658 1.00 135.45 455 ASP P N 1
ATOM 3632 C CA . ASP D 4 131 ? -8.080 -22.976 30.923 1.00 133.93 455 ASP P CA 1
ATOM 3633 C C . ASP D 4 131 ? -7.037 -22.172 31.683 1.00 128.33 455 ASP P C 1
ATOM 3634 O O . ASP D 4 131 ? -6.202 -22.764 32.391 1.00 127.70 455 ASP P O 1
ATOM 3639 N N . ALA D 4 132 ? -7.113 -20.838 31.559 1.00 116.70 456 ALA P N 1
ATOM 3640 C CA . ALA D 4 132 ? -6.226 -19.922 32.239 1.00 110.91 456 ALA P CA 1
ATOM 3641 C C . ALA D 4 132 ? -6.874 -19.471 33.526 1.00 112.07 456 ALA P C 1
ATOM 3642 O O . ALA D 4 132 ? -6.220 -18.833 34.352 1.00 108.99 456 ALA P O 1
ATOM 3644 N N . LEU D 4 133 ? -8.152 -19.862 33.717 1.00 111.10 457 LEU P N 1
ATOM 3645 C CA . LEU D 4 133 ? -8.981 -19.629 34.913 1.00 110.36 457 LEU P CA 1
ATOM 3646 C C . LEU D 4 133 ? -8.883 -20.891 35.847 1.00 119.04 457 LEU P C 1
ATOM 3647 O O . LEU D 4 133 ? -8.763 -20.749 37.068 1.00 115.56 457 LEU P O 1
ATOM 3652 N N . ASP D 4 134 ? -8.845 -22.107 35.226 1.00 122.24 458 ASP P N 1
ATOM 3653 C CA . ASP D 4 134 ? -8.604 -23.414 35.822 1.00 125.66 458 ASP P CA 1
ATOM 3654 C C . ASP D 4 134 ? -7.142 -23.457 36.271 1.00 131.56 458 ASP P C 1
ATOM 3655 O O . ASP D 4 134 ? -6.801 -24.266 37.136 1.00 133.26 458 ASP P O 1
ATOM 3660 N N . GLU D 4 135 ? -6.282 -22.580 35.666 1.00 127.37 459 GLU P N 1
ATOM 3661 C CA . GLU D 4 135 ? -4.858 -22.383 35.963 1.00 126.09 459 GLU P CA 1
ATOM 3662 C C . GLU D 4 135 ? -4.736 -21.703 37.292 1.00 124.01 459 GLU P C 1
ATOM 3663 O O . GLU D 4 135 ? -3.723 -21.900 37.941 1.00 123.42 459 GLU P O 1
ATOM 3669 N N . ASN D 4 136 ? -5.740 -20.897 37.694 1.00 118.08 460 ASN P N 1
ATOM 3670 C CA . ASN D 4 136 ? -5.725 -20.259 39.005 1.00 116.45 460 ASN P CA 1
ATOM 3671 C C . ASN D 4 136 ? -6.964 -20.613 39.824 1.00 121.48 460 ASN P C 1
ATOM 3672 O O . ASN D 4 136 ? -7.841 -19.769 40.030 1.00 118.76 460 ASN P O 1
ATOM 3677 N N . TRP D 4 137 ? -7.015 -21.865 40.328 1.00 122.07 461 TRP P N 1
ATOM 3678 C CA . TRP D 4 137 ? -8.142 -22.363 41.121 1.00 124.35 461 TRP P CA 1
ATOM 3679 C C . TRP D 4 137 ? -8.520 -21.463 42.283 1.00 128.45 461 TRP P C 1
ATOM 3680 O O . TRP D 4 137 ? -9.705 -21.341 42.623 1.00 129.04 461 TRP P O 1
ATOM 3691 N N . GLU D 4 138 ? -7.508 -20.796 42.859 1.00 124.72 462 GLU P N 1
ATOM 3692 C CA . GLU D 4 138 ? -7.692 -19.872 43.963 1.00 124.05 462 GLU P CA 1
ATOM 3693 C C . GLU D 4 138 ? -8.635 -18.735 43.514 1.00 127.24 462 GLU P C 1
ATOM 3694 O O . GLU D 4 138 ? -9.435 -18.254 44.321 1.00 129.01 462 GLU P O 1
ATOM 3700 N N . LEU D 4 139 ? -8.613 -18.388 42.214 1.00 119.89 463 LEU P N 1
ATOM 3701 C CA . LEU D 4 139 ? -9.491 -17.368 41.670 1.00 117.92 463 LEU P CA 1
ATOM 3702 C C . LEU D 4 139 ? -10.802 -17.980 41.244 1.00 122.61 463 LEU P C 1
ATOM 3703 O O . LEU D 4 139 ? -11.850 -17.481 41.634 1.00 122.11 463 LEU P O 1
ATOM 3708 N N . ARG D 4 140 ? -10.739 -19.083 40.491 1.00 122.10 464 ARG P N 1
ATOM 3709 C CA . ARG D 4 140 ? -11.894 -19.819 39.967 1.00 126.43 464 ARG P CA 1
ATOM 3710 C C . ARG D 4 140 ? -13.090 -19.770 40.930 1.00 135.76 464 ARG P C 1
ATOM 3711 O O . ARG D 4 140 ? -14.132 -19.220 40.562 1.00 137.01 464 ARG P O 1
ATOM 3719 N N . GLN D 4 141 ? -12.896 -20.254 42.188 1.00 134.07 465 GLN P N 1
ATOM 3720 C CA . GLN D 4 141 ? -13.934 -20.306 43.223 1.00 136.55 465 GLN P CA 1
ATOM 3721 C C . GLN D 4 141 ? -14.395 -18.923 43.690 1.00 135.77 465 GLN P C 1
ATOM 3722 O O . GLN D 4 141 ? -15.595 -18.710 43.856 1.00 135.54 465 GLN P O 1
ATOM 3728 N N . GLU D 4 142 ? -13.467 -17.973 43.847 1.00 130.50 466 GLU P N 1
ATOM 3729 C CA . GLU D 4 142 ? -13.829 -16.614 44.273 1.00 130.89 466 GLU P CA 1
ATOM 3730 C C . GLU D 4 142 ? -14.829 -16.002 43.296 1.00 140.15 466 GLU P C 1
ATOM 3731 O O . GLU D 4 142 ? -15.647 -15.170 43.705 1.00 141.78 466 GLU P O 1
ATOM 3737 N N . LEU D 4 143 ? -14.789 -16.469 42.016 1.00 138.44 467 LEU P N 1
ATOM 3738 C CA . LEU D 4 143 ? -15.687 -16.044 40.941 1.00 140.23 467 LEU P CA 1
ATOM 3739 C C . LEU D 4 143 ? -16.871 -17.003 40.856 1.00 153.68 467 LEU P C 1
ATOM 3740 O O . LEU D 4 143 ? -17.939 -16.570 40.429 1.00 155.63 467 LEU P O 1
ATOM 3745 N N . GLU D 4 144 ? -16.682 -18.301 41.247 1.00 156.68 468 GLU P N 1
ATOM 3746 C CA . GLU D 4 144 ? -17.709 -19.371 41.214 1.00 164.16 468 GLU P CA 1
ATOM 3747 C C . GLU D 4 144 ? -18.782 -19.167 42.280 1.00 177.80 468 GLU P C 1
ATOM 3748 O O . GLU D 4 144 ? -19.966 -19.148 41.941 1.00 180.92 468 GLU P O 1
ATOM 3754 N N . ASN D 4 145 ? -18.364 -18.933 43.550 1.00 178.41 469 ASN P N 1
ATOM 3755 C CA . ASN D 4 145 ? -19.258 -18.579 44.665 1.00 183.50 469 ASN P CA 1
ATOM 3756 C C . ASN D 4 145 ? -19.545 -17.066 44.504 1.00 188.99 469 ASN P C 1
ATOM 3757 O O . ASN D 4 145 ? -18.601 -16.264 44.532 1.00 184.12 469 ASN P O 1
ATOM 3762 N N . GLU D 4 146 ? -20.830 -16.689 44.282 1.00 192.11 470 GLU P N 1
ATOM 3763 C CA . GLU D 4 146 ? -21.221 -15.297 43.990 1.00 193.02 470 GLU P CA 1
ATOM 3764 C C . GLU D 4 146 ? -22.140 -14.622 45.010 1.00 201.68 470 GLU P C 1
ATOM 3765 O O . GLU D 4 146 ? -22.259 -13.381 45.017 1.00 199.47 470 GLU P O 1
ATOM 3771 N N . SER D 4 147 ? -22.805 -15.440 45.852 1.00 204.15 471 SER P N 1
ATOM 3772 C CA . SER D 4 147 ? -23.733 -14.983 46.890 1.00 209.17 471 SER P CA 1
ATOM 3773 C C . SER D 4 147 ? -23.191 -13.762 47.674 1.00 211.29 471 SER P C 1
ATOM 3774 O O . SER D 4 147 ? -22.187 -13.881 48.382 1.00 207.42 471 SER P O 1
ATOM 3777 N N . GLN D 4 148 ? -23.804 -12.569 47.429 1.00 209.77 472 GLN P N 1
ATOM 3778 C CA . GLN D 4 148 ? -23.500 -11.254 48.029 1.00 208.54 472 GLN P CA 1
ATOM 3779 C C . GLN D 4 148 ? -22.058 -10.718 47.745 1.00 205.83 472 GLN P C 1
ATOM 3780 O O . GLN D 4 148 ? -21.774 -9.549 48.049 1.00 204.05 472 GLN P O 1
ATOM 3786 N N . ASP D 4 149 ? -21.176 -11.565 47.143 1.00 197.91 473 ASP P N 1
ATOM 3787 C CA . ASP D 4 149 ? -19.764 -11.296 46.811 1.00 190.63 473 ASP P CA 1
ATOM 3788 C C . ASP D 4 149 ? -19.497 -9.943 46.124 1.00 188.23 473 ASP P C 1
ATOM 3789 O O . ASP D 4 149 ? -20.340 -9.447 45.369 1.00 188.94 473 ASP P O 1
ATOM 3794 N N . LYS D 4 150 ? -18.312 -9.368 46.387 1.00 178.77 474 LYS P N 1
ATOM 3795 C CA . LYS D 4 150 ? -17.879 -8.068 45.853 1.00 175.48 474 LYS P CA 1
ATOM 3796 C C . LYS D 4 150 ? -17.687 -8.057 44.340 1.00 176.85 474 LYS P C 1
ATOM 3797 O O . LYS D 4 150 ? -17.027 -8.955 43.814 1.00 175.62 474 LYS P O 1
ATOM 3803 N N . TRP D 4 151 ? -18.242 -7.028 43.653 1.00 172.22 475 TRP P N 1
ATOM 3804 C CA . TRP D 4 151 ? -18.132 -6.826 42.208 1.00 170.15 475 TRP P CA 1
ATOM 3805 C C . TRP D 4 151 ? -16.659 -6.771 41.852 1.00 162.14 475 TRP P C 1
ATOM 3806 O O . TRP D 4 151 ? -15.882 -6.099 42.518 1.00 159.06 475 TRP P O 1
ATOM 3817 N N . TRP D 4 152 ? -16.251 -7.609 40.918 1.00 152.83 476 TRP P N 1
ATOM 3818 C CA . TRP D 4 152 ? -14.844 -7.771 40.586 1.00 146.18 476 TRP P CA 1
ATOM 3819 C C . TRP D 4 152 ? -14.368 -6.818 39.520 1.00 145.73 476 TRP P C 1
ATOM 3820 O O . TRP D 4 152 ? -15.151 -6.418 38.664 1.00 146.41 476 TRP P O 1
ATOM 3831 N N . ILE D 4 153 ? -13.058 -6.509 39.538 1.00 139.08 477 ILE P N 1
ATOM 3832 C CA . ILE D 4 153 ? -12.401 -5.657 38.555 1.00 138.78 477 ILE P CA 1
ATOM 3833 C C . ILE D 4 153 ? -11.280 -6.430 37.827 1.00 143.35 477 ILE P C 1
ATOM 3834 O O . ILE D 4 153 ? -10.720 -7.361 38.400 1.00 140.37 477 ILE P O 1
ATOM 3839 N N . VAL D 4 154 ? -10.997 -6.049 36.546 1.00 144.14 478 VAL P N 1
ATOM 3840 C CA . VAL D 4 154 ? -9.996 -6.632 35.620 1.00 144.70 478 VAL P CA 1
ATOM 3841 C C . VAL D 4 154 ? -8.987 -5.600 35.083 1.00 153.01 478 VAL P C 1
ATOM 3842 O O . VAL D 4 154 ? -9.274 -4.941 34.075 1.00 155.64 478 VAL P O 1
ATOM 3846 N N . LYS D 4 155 ? -7.793 -5.495 35.689 1.00 149.27 479 LYS P N 1
ATOM 3847 C CA . LYS D 4 155 ? -6.771 -4.589 35.160 1.00 149.02 479 LYS P CA 1
ATOM 3848 C C . LYS D 4 155 ? -6.060 -5.284 33.979 1.00 155.89 479 LYS P C 1
ATOM 3849 O O . LYS D 4 155 ? -5.816 -6.498 34.063 1.00 155.42 479 LYS P O 1
ATOM 3855 N N . PRO D 4 156 ? -5.720 -4.554 32.876 1.00 155.17 480 PRO P N 1
ATOM 3856 C CA . PRO D 4 156 ? -5.022 -5.202 31.747 1.00 156.87 480 PRO P CA 1
ATOM 3857 C C . PRO D 4 156 ? -3.489 -5.254 31.905 1.00 158.40 480 PRO P C 1
ATOM 3858 O O . PRO D 4 156 ? -2.803 -5.626 30.950 1.00 159.93 480 PRO P O 1
ATOM 3862 N N . SER D 4 157 ? -2.963 -4.884 33.113 1.00 151.14 481 SER P N 1
ATOM 3863 C CA . SER D 4 157 ? -1.556 -4.809 33.560 1.00 162.12 481 SER P CA 1
ATOM 3864 C C . SER D 4 157 ? -0.492 -4.748 32.459 1.00 206.07 481 SER P C 1
ATOM 3865 O O . SER D 4 157 ? -0.138 -3.667 31.988 1.00 170.56 481 SER P O 1
ATOM 3868 N N . GLY D 4 164 ? -10.291 -2.517 28.544 1.00 172.04 488 GLY P N 1
ATOM 3869 C CA . GLY D 4 164 ? -9.526 -1.868 29.605 1.00 167.53 488 GLY P CA 1
ATOM 3870 C C . GLY D 4 164 ? -9.965 -2.259 31.003 1.00 167.29 488 GLY P C 1
ATOM 3871 O O . GLY D 4 164 ? -10.063 -3.453 31.313 1.00 166.10 488 GLY P O 1
ATOM 3872 N N . ILE D 4 165 ? -10.216 -1.248 31.865 1.00 161.30 489 ILE P N 1
ATOM 3873 C CA . ILE D 4 165 ? -10.677 -1.467 33.243 1.00 158.31 489 ILE P CA 1
ATOM 3874 C C . ILE D 4 165 ? -12.194 -1.682 33.172 1.00 162.95 489 ILE P C 1
ATOM 3875 O O . ILE D 4 165 ? -12.920 -0.803 32.688 1.00 166.01 489 ILE P O 1
ATOM 3880 N N . ARG D 4 166 ? -12.655 -2.868 33.607 1.00 156.55 490 ARG P N 1
ATOM 3881 C CA . ARG D 4 166 ? -14.061 -3.263 33.552 1.00 158.81 490 ARG P CA 1
ATOM 3882 C C . ARG D 4 166 ? -14.531 -3.944 34.844 1.00 158.44 490 ARG P C 1
ATOM 3883 O O . ARG D 4 166 ? -13.706 -4.449 35.605 1.00 155.03 490 ARG P O 1
ATOM 3891 N N . VAL D 4 167 ? -15.871 -3.976 35.068 1.00 154.89 491 VAL P N 1
ATOM 3892 C CA . VAL D 4 167 ? -16.542 -4.586 36.234 1.00 152.59 491 VAL P CA 1
ATOM 3893 C C . VAL D 4 167 ? -17.506 -5.725 35.853 1.00 154.79 491 VAL P C 1
ATOM 3894 O O . VAL D 4 167 ? -18.150 -5.678 34.803 1.00 156.93 491 VAL P O 1
ATOM 3898 N N . PHE D 4 168 ? -17.635 -6.718 36.753 1.00 147.28 492 PHE P N 1
ATOM 3899 C CA . PHE D 4 168 ? -18.478 -7.900 36.580 1.00 148.31 492 PHE P CA 1
ATOM 3900 C C . PHE D 4 168 ? -18.719 -8.626 37.930 1.00 150.91 492 PHE P C 1
ATOM 3901 O O . PHE D 4 168 ? -18.250 -8.158 38.970 1.00 147.98 492 PHE P O 1
ATOM 3909 N N . LYS D 4 169 ? -19.429 -9.773 37.901 1.00 149.89 493 LYS P N 1
ATOM 3910 C CA . LYS D 4 169 ? -19.669 -10.620 39.073 1.00 150.38 493 LYS P CA 1
ATOM 3911 C C . LYS D 4 169 ? -19.561 -12.113 38.737 1.00 153.99 493 LYS P C 1
ATOM 3912 O O . LYS D 4 169 ? -18.987 -12.881 39.524 1.00 151.57 493 LYS P O 1
ATOM 3918 N N . THR D 4 170 ? -20.140 -12.522 37.576 1.00 152.62 494 THR P N 1
ATOM 3919 C CA . THR D 4 170 ? -20.098 -13.909 37.088 1.00 152.62 494 THR P CA 1
ATOM 3920 C C . THR D 4 170 ? -18.757 -14.162 36.428 1.00 150.28 494 THR P C 1
ATOM 3921 O O . THR D 4 170 ? -18.049 -13.230 36.030 1.00 146.79 494 THR P O 1
ATOM 3925 N N . ILE D 4 171 ? -18.417 -15.440 36.319 1.00 145.24 495 ILE P N 1
ATOM 3926 C CA . ILE D 4 171 ? -17.256 -15.935 35.608 1.00 141.79 495 ILE P CA 1
ATOM 3927 C C . ILE D 4 171 ? -17.672 -15.764 34.124 1.00 150.08 495 ILE P C 1
ATOM 3928 O O . ILE D 4 171 ? -16.873 -15.323 33.295 1.00 147.93 495 ILE P O 1
ATOM 3933 N N . GLU D 4 172 ? -18.975 -16.014 33.833 1.00 152.27 496 GLU P N 1
ATOM 3934 C CA . GLU D 4 172 ? -19.590 -15.865 32.516 1.00 155.99 496 GLU P CA 1
ATOM 3935 C C . GLU D 4 172 ? -19.689 -14.358 32.144 1.00 156.24 496 GLU P C 1
ATOM 3936 O O . GLU D 4 172 ? -19.680 -14.016 30.960 1.00 156.67 496 GLU P O 1
ATOM 3942 N N . ASP D 4 173 ? -19.697 -13.469 33.156 1.00 150.04 497 ASP P N 1
ATOM 3943 C CA . ASP D 4 173 ? -19.656 -12.011 32.960 1.00 149.11 497 ASP P CA 1
ATOM 3944 C C . ASP D 4 173 ? -18.253 -11.679 32.385 1.00 145.77 497 ASP P C 1
ATOM 3945 O O . ASP D 4 173 ? -18.149 -10.945 31.392 1.00 146.15 497 ASP P O 1
ATOM 3950 N N . LEU D 4 174 ? -17.188 -12.263 33.015 1.00 135.21 498 LEU P N 1
ATOM 3951 C CA . LEU D 4 174 ? -15.775 -12.145 32.651 1.00 129.92 498 LEU P CA 1
ATOM 3952 C C . LEU D 4 174 ? -15.500 -12.832 31.310 1.00 138.04 498 LEU P C 1
ATOM 3953 O O . LEU D 4 174 ? -14.627 -12.390 30.558 1.00 136.30 498 LEU P O 1
ATOM 3958 N N . GLN D 4 175 ? -16.249 -13.902 31.011 1.00 140.42 499 GLN P N 1
ATOM 3959 C CA . GLN D 4 175 ? -16.160 -14.647 29.754 1.00 144.88 499 GLN P CA 1
ATOM 3960 C C . GLN D 4 175 ? -16.366 -13.695 28.569 1.00 154.70 499 GLN P C 1
ATOM 3961 O O . GLN D 4 175 ? -15.537 -13.651 27.656 1.00 155.05 499 GLN P O 1
ATOM 3967 N N . ALA D 4 176 ? -17.468 -12.926 28.623 1.00 155.05 500 ALA P N 1
ATOM 3968 C CA . ALA D 4 176 ? -17.880 -11.947 27.630 1.00 158.44 500 ALA P CA 1
ATOM 3969 C C . ALA D 4 176 ? -16.932 -10.753 27.533 1.00 158.59 500 ALA P C 1
ATOM 3970 O O . ALA D 4 176 ? -16.731 -10.242 26.428 1.00 159.97 500 ALA P O 1
ATOM 3972 N N . ILE D 4 177 ? -16.343 -10.310 28.666 1.00 150.93 501 ILE P N 1
ATOM 3973 C CA . ILE D 4 177 ? -15.373 -9.204 28.642 1.00 148.73 501 ILE P CA 1
ATOM 3974 C C . ILE D 4 177 ? -14.181 -9.640 27.795 1.00 154.46 501 ILE P C 1
ATOM 3975 O O . ILE D 4 177 ? -13.716 -8.876 26.948 1.00 155.17 501 ILE P O 1
ATOM 3980 N N . PHE D 4 178 ? -13.732 -10.891 27.995 1.00 151.63 502 PHE P N 1
ATOM 3981 C CA . PHE D 4 178 ? -12.614 -11.470 27.266 1.00 152.52 502 PHE P CA 1
ATOM 3982 C C . PHE D 4 178 ? -12.939 -11.727 25.802 1.00 167.30 502 PHE P C 1
ATOM 3983 O O . PHE D 4 178 ? -12.024 -11.799 24.977 1.00 168.41 502 PHE P O 1
ATOM 3991 N N . ASP D 4 179 ? -14.241 -11.774 25.473 1.00 171.25 503 ASP P N 1
ATOM 3992 C CA . ASP D 4 179 ? -14.723 -11.922 24.106 1.00 178.21 503 ASP P CA 1
ATOM 3993 C C . ASP D 4 179 ? -14.595 -10.594 23.357 1.00 186.06 503 ASP P C 1
ATOM 3994 O O . ASP D 4 179 ? -14.458 -10.598 22.136 1.00 187.08 503 ASP P O 1
ATOM 3999 N N . SER D 4 180 ? -14.609 -9.470 24.089 1.00 182.48 504 SER P N 1
ATOM 4000 C CA . SER D 4 180 ? -14.473 -8.141 23.509 1.00 185.64 504 SER P CA 1
ATOM 4001 C C . SER D 4 180 ? -13.088 -7.926 22.910 1.00 191.51 504 SER P C 1
ATOM 4002 O O . SER D 4 180 ? -12.980 -7.737 21.700 1.00 192.94 504 SER P O 1
ATOM 4005 N N . PHE D 4 181 ? -12.046 -8.000 23.755 1.00 186.67 505 PHE P N 1
ATOM 4006 C CA . PHE D 4 181 ? -10.629 -7.740 23.498 1.00 186.49 505 PHE P CA 1
ATOM 4007 C C . PHE D 4 181 ? -10.111 -8.014 22.052 1.00 197.85 505 PHE P C 1
ATOM 4008 O O . PHE D 4 181 ? -9.343 -7.200 21.535 1.00 198.24 505 PHE P O 1
ATOM 4016 N N . ASP D 4 182 ? -10.547 -9.101 21.397 1.00 198.85 506 ASP P N 1
ATOM 4017 C CA . ASP D 4 182 ? -10.116 -9.434 20.027 1.00 201.13 506 ASP P CA 1
ATOM 4018 C C . ASP D 4 182 ? -10.739 -8.502 18.982 1.00 206.02 506 ASP P C 1
ATOM 4019 O O . ASP D 4 182 ? -10.033 -7.963 18.126 1.00 206.37 506 ASP P O 1
ATOM 4024 N N . ASP D 4 183 ? -12.060 -8.302 19.079 1.00 204.95 507 ASP P N 1
ATOM 4025 C CA . ASP D 4 183 ? -12.858 -7.463 18.181 1.00 206.33 507 ASP P CA 1
ATOM 4026 C C . ASP D 4 183 ? -12.550 -5.969 18.332 1.00 210.75 507 ASP P C 1
ATOM 4027 O O . ASP D 4 183 ? -12.967 -5.169 17.493 1.00 211.42 507 ASP P O 1
ATOM 4032 N N . GLU D 4 184 ? -11.797 -5.608 19.385 1.00 208.81 508 GLU P N 1
ATOM 4033 C CA . GLU D 4 184 ? -11.451 -4.225 19.736 1.00 209.08 508 GLU P CA 1
ATOM 4034 C C . GLU D 4 184 ? -10.053 -3.748 19.256 1.00 213.80 508 GLU P C 1
ATOM 4035 O O . GLU D 4 184 ? -9.807 -2.534 19.241 1.00 214.07 508 GLU P O 1
ATOM 4041 N N . ASP D 4 185 ? -9.148 -4.670 18.875 1.00 212.19 509 ASP P N 1
ATOM 4042 C CA . ASP D 4 185 ? -7.820 -4.273 18.403 1.00 231.40 509 A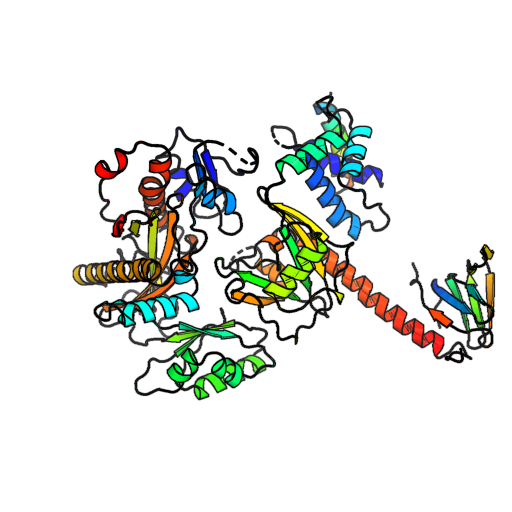SP P CA 1
ATOM 4043 C C . ASP D 4 185 ? -7.814 -3.931 16.916 1.00 221.60 509 ASP P C 1
ATOM 4044 O O . ASP D 4 185 ? -8.547 -4.532 16.141 1.00 182.16 509 ASP P O 1
ATOM 4049 N N . SER D 4 213 ? -5.763 -7.189 23.568 1.00 197.67 537 SER P N 1
ATOM 4050 C CA . SER D 4 213 ? -5.627 -8.347 22.677 1.00 201.69 537 SER P CA 1
ATOM 4051 C C . SER D 4 213 ? -4.214 -8.974 22.726 1.00 206.42 537 SER P C 1
ATOM 4052 O O . SER D 4 213 ? -4.073 -10.080 23.259 1.00 205.37 537 SER P O 1
ATOM 4055 N N . GLN D 4 214 ? -3.172 -8.262 22.214 1.00 204.03 538 GLN P N 1
ATOM 4056 C CA . GLN D 4 214 ? -1.763 -8.712 22.235 1.00 203.11 538 GLN P CA 1
ATOM 4057 C C . GLN D 4 214 ? -1.165 -8.481 23.655 1.00 198.05 538 GLN P C 1
ATOM 4058 O O . GLN D 4 214 ? -0.065 -7.951 23.846 1.00 196.92 538 GLN P O 1
ATOM 4064 N N . LEU D 4 215 ? -1.934 -8.918 24.648 1.00 187.93 539 LEU P N 1
ATOM 4065 C CA . LEU D 4 215 ? -1.645 -8.782 26.058 1.00 181.34 539 LEU P CA 1
ATOM 4066 C C . LEU D 4 215 ? -1.823 -10.149 26.740 1.00 181.78 539 LEU P C 1
ATOM 4067 O O . LEU D 4 215 ? -2.767 -10.885 26.420 1.00 183.41 539 LEU P O 1
ATOM 4072 N N . ARG D 4 216 ? -0.882 -10.496 27.648 1.00 172.77 540 ARG P N 1
ATOM 4073 C CA . ARG D 4 216 ? -0.845 -11.769 28.371 1.00 169.80 540 ARG P CA 1
ATOM 4074 C C . ARG D 4 216 ? -1.212 -11.689 29.835 1.00 166.06 540 ARG P C 1
ATOM 4075 O O . ARG D 4 216 ? -1.831 -12.626 30.337 1.00 164.83 540 ARG P O 1
ATOM 4083 N N . HIS D 4 217 ? -0.798 -10.610 30.540 1.00 158.21 541 HIS P N 1
ATOM 4084 C CA . HIS D 4 217 ? -0.923 -10.502 31.998 1.00 153.48 541 HIS P CA 1
ATOM 4085 C C . HIS D 4 217 ? -1.983 -9.518 32.504 1.00 150.32 541 HIS P C 1
ATOM 4086 O O . HIS D 4 217 ? -1.865 -8.297 32.339 1.00 149.17 541 HIS P O 1
ATOM 4093 N N . PHE D 4 218 ? -2.965 -10.106 33.227 1.00 142.16 542 PHE P N 1
ATOM 4094 C CA . PHE D 4 218 ? -4.172 -9.510 33.789 1.00 138.73 542 PHE P CA 1
ATOM 4095 C C . PHE D 4 218 ? -4.278 -9.618 35.302 1.00 137.44 542 PHE P C 1
ATOM 4096 O O . PHE D 4 218 ? -3.819 -10.604 35.882 1.00 136.33 542 PHE P O 1
ATOM 4104 N N . ILE D 4 219 ? -4.931 -8.626 35.935 1.00 131.11 543 ILE P N 1
ATOM 4105 C CA . ILE D 4 219 ? -5.148 -8.642 37.380 1.00 128.55 543 ILE P CA 1
ATOM 4106 C C . ILE D 4 219 ? -6.642 -8.573 37.724 1.00 128.08 543 ILE P C 1
ATOM 4107 O O . ILE D 4 219 ? -7.375 -7.827 37.085 1.00 128.85 543 ILE P O 1
ATOM 4112 N N . ILE D 4 220 ? -7.086 -9.371 38.705 1.00 120.27 544 ILE P N 1
ATOM 4113 C CA . ILE D 4 220 ? -8.463 -9.349 39.193 1.00 119.78 544 ILE P CA 1
ATOM 4114 C C . ILE D 4 220 ? -8.448 -8.969 40.669 1.00 122.34 544 ILE P C 1
ATOM 4115 O O . ILE D 4 220 ? -7.721 -9.552 41.429 1.00 118.40 544 ILE P O 1
ATOM 4120 N N . GLN D 4 221 ? -9.230 -7.969 41.047 1.00 123.52 545 GLN P N 1
ATOM 4121 C CA . GLN D 4 221 ? -9.302 -7.375 42.381 1.00 124.85 545 GLN P CA 1
ATOM 4122 C C . GLN D 4 221 ? -10.785 -7.138 42.725 1.00 135.63 545 GLN P C 1
ATOM 4123 O O . GLN D 4 221 ? -11.598 -6.924 41.811 1.00 137.63 545 GLN P O 1
ATOM 4129 N N . GLU D 4 222 ? -11.148 -7.129 44.035 1.00 134.82 546 GLU P N 1
ATOM 4130 C CA . GLU D 4 222 ? -12.542 -6.849 44.427 1.00 138.84 546 GLU P CA 1
ATOM 4131 C C . GLU D 4 222 ? -12.844 -5.355 44.474 1.00 143.24 546 GLU P C 1
ATOM 4132 O O . GLU D 4 222 ? -12.302 -4.646 45.313 1.00 141.54 546 GLU P O 1
ATOM 4138 N N . TYR D 4 223 ? -13.658 -4.879 43.531 1.00 142.20 547 TYR P N 1
ATOM 4139 C CA . TYR D 4 223 ? -14.050 -3.487 43.410 1.00 143.93 547 TYR P CA 1
ATOM 4140 C C . TYR D 4 223 ? -15.254 -3.255 44.334 1.00 156.78 547 TYR P C 1
ATOM 4141 O O . TYR D 4 223 ? -16.291 -3.906 44.188 1.00 160.08 547 TYR P O 1
ATOM 4150 N N . LEU D 4 224 ? -15.103 -2.359 45.317 1.00 156.93 548 LEU P N 1
ATOM 4151 C CA . LEU D 4 224 ? -16.214 -2.047 46.211 1.00 162.62 548 LEU P CA 1
ATOM 4152 C C . LEU D 4 224 ? -16.820 -0.709 45.875 1.00 167.80 548 LEU P C 1
ATOM 4153 O O . LEU D 4 224 ? -16.116 0.298 45.774 1.00 164.84 548 LEU P O 1
ATOM 4158 N N . THR D 4 225 ? -18.140 -0.727 45.683 1.00 168.69 549 THR P N 1
ATOM 4159 C CA . THR D 4 225 ? -18.988 0.427 45.412 1.00 172.06 549 THR P CA 1
ATOM 4160 C C . THR D 4 225 ? -19.454 1.149 46.722 1.00 176.94 549 THR P C 1
ATOM 4161 O O . THR D 4 225 ? -20.546 1.717 46.745 1.00 182.29 549 THR P O 1
ATOM 4165 N N . ASN D 4 226 ? -18.628 1.160 47.787 1.00 168.31 550 ASN P N 1
ATOM 4166 C CA . ASN D 4 226 ? -18.940 1.855 49.032 1.00 170.53 550 ASN P CA 1
ATOM 4167 C C . ASN D 4 226 ? -17.911 2.978 49.194 1.00 169.26 550 ASN P C 1
ATOM 4168 O O . ASN D 4 226 ? -17.339 3.035 50.271 1.00 169.38 550 ASN P O 1
ATOM 4173 N N . PRO D 4 227 ? -17.562 3.860 48.224 1.00 160.31 551 PRO P N 1
ATOM 4174 C CA . PRO D 4 227 ? -16.475 4.800 48.495 1.00 156.04 551 PRO P CA 1
ATOM 4175 C C . PRO D 4 227 ? -16.930 6.031 49.268 1.00 165.17 551 PRO P C 1
ATOM 4176 O O . PRO D 4 227 ? -18.035 6.040 49.808 1.00 170.45 551 PRO P O 1
ATOM 4180 N N . LEU D 4 228 ? -16.058 7.044 49.358 1.00 159.72 552 LEU P N 1
ATOM 4181 C CA . LEU D 4 228 ? -16.313 8.321 50.021 1.00 162.28 552 LEU P CA 1
ATOM 4182 C C . LEU D 4 228 ? -16.429 9.349 48.911 1.00 165.67 552 LEU P C 1
ATOM 4183 O O . LEU D 4 228 ? -15.478 9.546 48.145 1.00 161.59 552 LEU P O 1
ATOM 4188 N N . LEU D 4 229 ? -17.617 9.934 48.769 1.00 166.26 553 LEU P N 1
ATOM 4189 C CA . LEU D 4 229 ? -17.894 10.941 47.753 1.00 167.40 553 LEU P CA 1
ATOM 4190 C C . LEU D 4 229 ? -17.986 12.285 48.472 1.00 174.34 553 LEU P C 1
ATOM 4191 O O . LEU D 4 229 ? -18.871 12.483 49.312 1.00 179.47 553 LEU P O 1
ATOM 4196 N N . LEU D 4 230 ? -17.022 13.177 48.193 1.00 167.20 554 LEU P N 1
ATOM 4197 C CA . LEU D 4 230 ? -16.937 14.501 48.816 1.00 170.01 554 LEU P CA 1
ATOM 4198 C C . LEU D 4 230 ? -17.597 15.596 47.959 1.00 179.29 554 LEU P C 1
ATOM 4199 O O . LEU D 4 230 ? -17.169 15.844 46.824 1.00 176.96 554 LEU P O 1
ATOM 4204 N N . ALA D 4 231 ? -18.629 16.270 48.508 1.00 179.19 555 ALA P N 1
ATOM 4205 C CA . ALA D 4 231 ? -19.364 17.319 47.798 1.00 180.20 555 ALA P CA 1
ATOM 4206 C C . ALA D 4 231 ? -18.459 18.510 47.457 1.00 182.92 555 ALA P C 1
ATOM 4207 O O . ALA D 4 231 ? -18.704 19.201 46.461 1.00 183.06 555 ALA P O 1
ATOM 4209 N N . SER D 4 232 ? -17.373 18.698 48.253 1.00 179.53 556 SER P N 1
ATOM 4210 C CA . SER D 4 232 ? -16.335 19.729 48.072 1.00 177.62 556 SER P CA 1
ATOM 4211 C C . SER D 4 232 ? -15.402 19.381 46.907 1.00 173.93 556 SER P C 1
ATOM 4212 O O . SER D 4 232 ? -14.722 20.272 46.374 1.00 172.82 556 SER P O 1
ATOM 4215 N N . MET D 4 233 ? -15.357 18.081 46.545 1.00 163.31 557 MET P N 1
ATOM 4216 C CA . MET D 4 233 ? -14.508 17.537 45.492 1.00 156.88 557 MET P CA 1
ATOM 4217 C C . MET D 4 233 ? -15.307 17.025 44.302 1.00 163.79 557 MET P C 1
ATOM 4218 O O . MET D 4 233 ? -14.863 16.095 43.643 1.00 158.90 557 MET P O 1
ATOM 4223 N N . ASP D 4 234 ? -16.498 17.589 44.044 1.00 169.40 558 ASP P N 1
ATOM 4224 C CA . ASP D 4 234 ? -17.354 17.212 42.904 1.00 173.73 558 ASP P CA 1
ATOM 4225 C C . ASP D 4 234 ? -17.788 15.738 42.983 1.00 179.14 558 ASP P C 1
ATOM 4226 O O . ASP D 4 234 ? -18.326 15.187 42.014 1.00 179.66 558 ASP P O 1
ATOM 4231 N N . ASN D 4 235 ? -17.546 15.106 44.146 1.00 175.26 559 ASN P N 1
ATOM 4232 C CA . ASN D 4 235 ? -17.789 13.687 44.429 1.00 173.35 559 ASN P CA 1
ATOM 4233 C C . ASN D 4 235 ? -16.880 12.820 43.552 1.00 171.26 559 ASN P C 1
ATOM 4234 O O . ASN D 4 235 ? -17.235 11.706 43.189 1.00 169.41 559 ASN P O 1
ATOM 4239 N N . ARG D 4 236 ? -15.687 13.343 43.233 1.00 165.63 560 ARG P N 1
ATOM 4240 C CA . ARG D 4 236 ? -14.656 12.656 42.461 1.00 160.84 560 ARG P CA 1
ATOM 4241 C C . ARG D 4 236 ? -14.100 11.545 43.337 1.00 160.34 560 ARG P C 1
ATOM 4242 O O . ARG D 4 236 ? -13.777 11.783 44.511 1.00 158.24 560 ARG P O 1
ATOM 4250 N N . LYS D 4 237 ? -14.016 10.331 42.774 1.00 155.64 561 LYS P N 1
ATOM 4251 C CA . LYS D 4 237 ? -13.509 9.148 43.483 1.00 152.06 561 LYS P CA 1
ATOM 4252 C C . LYS D 4 237 ? -12.049 9.339 43.865 1.00 150.88 561 LYS P C 1
ATOM 4253 O O . LYS D 4 237 ? -11.261 9.813 43.051 1.00 147.69 561 LYS P O 1
ATOM 4259 N N . PHE D 4 238 ? -11.697 9.013 45.107 1.00 146.41 562 PHE P N 1
ATOM 4260 C CA . PHE D 4 238 ? -10.315 9.160 45.529 1.00 142.61 562 PHE P CA 1
ATOM 4261 C C . PHE D 4 238 ? -9.800 7.915 46.283 1.00 147.60 562 PHE P C 1
ATOM 4262 O O . PHE D 4 238 ? -10.605 7.094 46.761 1.00 149.30 562 PHE P O 1
ATOM 4270 N N . HIS D 4 239 ? -8.441 7.786 46.356 1.00 141.26 563 HIS P N 1
ATOM 4271 C CA . HIS D 4 239 ? -7.661 6.776 47.081 1.00 138.18 563 HIS P CA 1
ATOM 4272 C C . HIS D 4 239 ? -6.523 7.524 47.765 1.00 135.01 563 HIS P C 1
ATOM 4273 O O . HIS D 4 239 ? -6.169 8.616 47.320 1.00 132.88 563 HIS P O 1
ATOM 4280 N N . ILE D 4 240 ? -5.931 6.930 48.815 1.00 129.82 564 ILE P N 1
ATOM 4281 C CA . ILE D 4 240 ? -4.817 7.535 49.577 1.00 128.57 564 ILE P CA 1
ATOM 4282 C C . ILE D 4 240 ? -3.486 6.803 49.360 1.00 130.27 564 ILE P C 1
ATOM 4283 O O . ILE D 4 240 ? -3.409 5.565 49.491 1.00 127.95 564 ILE P O 1
ATOM 4288 N N . ARG D 4 241 ? -2.413 7.604 49.114 1.00 126.40 565 ARG P N 1
ATOM 4289 C CA . ARG D 4 241 ? -1.025 7.138 48.980 1.00 123.91 565 ARG P CA 1
ATOM 4290 C C . ARG D 4 241 ? -0.316 7.468 50.293 1.00 126.02 565 ARG P C 1
ATOM 4291 O O . ARG D 4 241 ? -0.415 8.606 50.799 1.00 127.32 565 ARG P O 1
ATOM 4299 N N . CYS D 4 242 ? 0.399 6.450 50.844 1.00 117.86 566 CYS P N 1
ATOM 4300 C CA . CYS D 4 242 ? 1.101 6.549 52.127 1.00 115.02 566 CYS P CA 1
ATOM 4301 C C . CYS D 4 242 ? 2.539 6.042 52.095 1.00 112.84 566 CYS P C 1
ATOM 4302 O O . CYS D 4 242 ? 2.838 5.025 51.468 1.00 111.38 566 CYS P O 1
ATOM 4305 N N . TYR D 4 243 ? 3.429 6.762 52.767 1.00 105.94 567 TYR P N 1
ATOM 4306 C CA . TYR D 4 243 ? 4.824 6.358 52.759 1.00 103.43 567 TYR P CA 1
ATOM 4307 C C . TYR D 4 243 ? 5.268 5.673 54.030 1.00 107.30 567 TYR P C 1
ATOM 4308 O O . TYR D 4 243 ? 5.199 6.247 55.125 1.00 109.28 567 TYR P O 1
ATOM 4317 N N . VAL D 4 244 ? 5.732 4.434 53.875 1.00 100.91 568 VAL P N 1
ATOM 4318 C CA . VAL D 4 244 ? 6.291 3.666 54.972 1.00 101.03 568 VAL P CA 1
ATOM 4319 C C . VAL D 4 244 ? 7.800 3.577 54.788 1.00 101.86 568 VAL P C 1
ATOM 4320 O O . VAL D 4 244 ? 8.278 3.508 53.663 1.00 98.08 568 VAL P O 1
ATOM 4324 N N . VAL D 4 245 ? 8.551 3.642 55.889 1.00 101.97 569 VAL P N 1
ATOM 4325 C CA . VAL D 4 245 ? 10.010 3.524 55.868 1.00 104.53 569 VAL P CA 1
ATOM 4326 C C . VAL D 4 245 ? 10.444 2.288 56.671 1.00 114.84 569 VAL P C 1
ATOM 4327 O O . VAL D 4 245 ? 9.754 1.898 57.604 1.00 116.43 569 VAL P O 1
ATOM 4331 N N . CYS D 4 246 ? 11.513 1.630 56.265 1.00 116.16 570 CYS P N 1
ATOM 4332 C CA . CYS D 4 246 ? 11.878 0.376 56.870 1.00 122.00 570 CYS P CA 1
ATOM 4333 C C . CYS D 4 246 ? 13.357 0.337 57.206 1.00 130.89 570 CYS P C 1
ATOM 4334 O O . CYS D 4 246 ? 14.173 0.040 56.341 1.00 131.73 570 CYS P O 1
ATOM 4337 N N . ARG D 4 247 ? 13.721 0.652 58.454 1.00 130.02 571 ARG P N 1
ATOM 4338 C CA . ARG D 4 247 ? 15.132 0.623 58.790 1.00 132.82 571 ARG P CA 1
ATOM 4339 C C . ARG D 4 247 ? 15.528 -0.756 59.255 1.00 140.34 571 ARG P C 1
ATOM 4340 O O . ARG D 4 247 ? 14.927 -1.284 60.189 1.00 141.90 571 ARG P O 1
ATOM 4348 N N . GLY D 4 248 ? 16.527 -1.313 58.568 1.00 138.37 572 GLY P N 1
ATOM 4349 C CA . GLY D 4 248 ? 17.197 -2.584 58.843 1.00 141.91 572 GLY P CA 1
ATOM 4350 C C . GLY D 4 248 ? 16.369 -3.791 59.210 1.00 146.08 572 GLY P C 1
ATOM 4351 O O . GLY D 4 248 ? 15.302 -4.011 58.651 1.00 142.13 572 GLY P O 1
ATOM 4352 N N . ASP D 4 249 ? 16.868 -4.594 60.129 1.00 148.73 573 ASP P N 1
ATOM 4353 C CA . ASP D 4 249 ? 16.146 -5.778 60.586 1.00 151.40 573 ASP P CA 1
ATOM 4354 C C . ASP D 4 249 ? 15.694 -5.571 62.070 1.00 158.23 573 ASP P C 1
ATOM 4355 O O . ASP D 4 249 ? 16.411 -5.999 62.983 1.00 163.33 573 ASP P O 1
ATOM 4360 N N . LEU D 4 250 ? 14.519 -4.923 62.346 1.00 150.14 574 LEU P N 1
ATOM 4361 C CA . LEU D 4 250 ? 13.541 -4.324 61.432 1.00 142.74 574 LEU P CA 1
ATOM 4362 C C . LEU D 4 250 ? 12.621 -3.333 62.142 1.00 145.49 574 LEU P C 1
ATOM 4363 O O . LEU D 4 250 ? 11.875 -3.700 63.048 1.00 147.15 574 LEU P O 1
ATOM 4368 N N . GLN D 4 251 ? 12.674 -2.069 61.673 1.00 138.67 575 GLN P N 1
ATOM 4369 C CA . GLN D 4 251 ? 11.891 -0.916 62.121 1.00 135.69 575 GLN P CA 1
ATOM 4370 C C . GLN D 4 251 ? 10.987 -0.440 60.970 1.00 130.68 575 GLN P C 1
ATOM 4371 O O . GLN D 4 251 ? 11.394 -0.485 59.806 1.00 125.61 575 GLN P O 1
ATOM 4377 N N . VAL D 4 252 ? 9.737 -0.063 61.306 1.00 126.15 576 VAL P N 1
ATOM 4378 C CA . VAL D 4 252 ? 8.694 0.396 60.379 1.00 122.21 576 VAL P CA 1
ATOM 4379 C C . VAL D 4 252 ? 8.160 1.773 60.797 1.00 126.23 576 VAL P C 1
ATOM 4380 O O . VAL D 4 252 ? 7.800 1.990 61.953 1.00 128.72 576 VAL P O 1
ATOM 4384 N N . PHE D 4 253 ? 8.135 2.706 59.861 1.00 120.34 577 PHE P N 1
ATOM 4385 C CA . PHE D 4 253 ? 7.692 4.046 60.165 1.00 120.69 577 PHE P CA 1
ATOM 4386 C C . PHE D 4 253 ? 6.682 4.557 59.168 1.00 120.73 577 PHE P C 1
ATOM 4387 O O . PHE D 4 253 ? 7.021 4.824 58.005 1.00 118.23 577 PHE P O 1
ATOM 4395 N N . VAL D 4 254 ? 5.447 4.760 59.636 1.00 117.02 578 VAL P N 1
ATOM 4396 C CA . VAL D 4 254 ? 4.415 5.365 58.794 1.00 114.40 578 VAL P CA 1
ATOM 4397 C C . VAL D 4 254 ? 4.622 6.905 58.811 1.00 116.54 578 VAL P C 1
ATOM 4398 O O . VAL D 4 254 ? 4.707 7.507 59.889 1.00 120.06 578 VAL P O 1
ATOM 4402 N N . TYR D 4 255 ? 4.749 7.524 57.635 1.00 106.64 579 TYR P N 1
ATOM 4403 C CA . TYR D 4 255 ? 4.890 8.968 57.565 1.00 105.47 579 TYR P CA 1
ATOM 4404 C C . TYR D 4 255 ? 3.447 9.488 57.567 1.00 110.58 579 TYR P C 1
ATOM 4405 O O . TYR D 4 255 ? 2.641 9.053 56.750 1.00 108.76 579 TYR P O 1
ATOM 4414 N N . ASP D 4 256 ? 3.098 10.294 58.574 1.00 111.09 580 ASP P N 1
ATOM 4415 C CA . ASP D 4 256 ? 1.718 10.729 58.820 1.00 114.11 580 ASP P CA 1
ATOM 4416 C C . ASP D 4 256 ? 1.206 11.936 58.016 1.00 115.35 580 ASP P C 1
ATOM 4417 O O . ASP D 4 256 ? 0.106 12.443 58.306 1.00 116.25 580 ASP P O 1
ATOM 4422 N N . ARG D 4 257 ? 1.984 12.389 57.019 1.00 108.35 581 ARG P N 1
ATOM 4423 C CA . ARG D 4 257 ? 1.573 13.365 56.023 1.00 107.33 581 ARG P CA 1
ATOM 4424 C C . ARG D 4 257 ? 1.393 12.426 54.856 1.00 111.53 581 ARG P C 1
ATOM 4425 O O . ARG D 4 257 ? 2.290 11.621 54.551 1.00 108.97 581 ARG P O 1
ATOM 4433 N N . MET D 4 258 ? 0.185 12.423 54.290 1.00 110.63 582 MET P N 1
ATOM 4434 C CA . MET D 4 258 ? -0.200 11.518 53.196 1.00 108.13 582 MET P CA 1
ATOM 4435 C C . MET D 4 258 ? -1.142 12.218 52.214 1.00 113.70 582 MET P C 1
ATOM 4436 O O . MET D 4 258 ? -1.858 13.141 52.613 1.00 115.85 582 MET P O 1
ATOM 4441 N N . LEU D 4 259 ? -1.130 11.772 50.937 1.00 108.89 583 LEU P N 1
ATOM 4442 C CA . LEU D 4 259 ? -1.937 12.355 49.860 1.00 109.71 583 LEU P CA 1
ATOM 4443 C C . LEU D 4 259 ? -3.154 11.557 49.398 1.00 112.16 583 LEU P C 1
ATOM 4444 O O . LEU D 4 259 ? -3.105 10.334 49.157 1.00 107.80 583 LEU P O 1
ATOM 4449 N N . ALA D 4 260 ? -4.245 12.336 49.246 1.00 111.42 584 ALA P N 1
ATOM 4450 C CA . ALA D 4 260 ? -5.551 11.997 48.723 1.00 112.74 584 ALA P CA 1
ATOM 4451 C C . ALA D 4 260 ? -5.435 12.307 47.220 1.00 116.04 584 ALA P C 1
ATOM 4452 O O . ALA D 4 260 ? -5.009 13.414 46.840 1.00 114.78 584 ALA P O 1
ATOM 4454 N N . LEU D 4 261 ? -5.683 11.260 46.375 1.00 111.82 585 LEU P N 1
ATOM 4455 C CA . LEU D 4 261 ? -5.577 11.297 44.908 1.00 109.85 585 LEU P CA 1
ATOM 4456 C C . LEU D 4 261 ? -6.880 10.837 44.307 1.00 117.09 585 LEU P C 1
ATOM 4457 O O . LEU D 4 261 ? -7.310 9.695 44.510 1.00 113.62 585 LEU P O 1
ATOM 4462 N N . PHE D 4 262 ? -7.502 11.781 43.574 1.00 119.90 586 PHE P N 1
ATOM 4463 C CA . PHE D 4 262 ? -8.839 11.762 43.000 1.00 124.30 586 PHE P CA 1
ATOM 4464 C C . PHE D 4 262 ? -8.870 11.566 41.509 1.00 133.27 586 PHE P C 1
ATOM 4465 O O . PHE D 4 262 ? -8.187 12.319 40.810 1.00 134.12 586 PHE P O 1
ATOM 4473 N N . ALA D 4 263 ? -9.739 10.649 41.005 1.00 132.79 587 ALA P N 1
ATOM 4474 C CA . ALA D 4 263 ? -9.971 10.449 39.569 1.00 135.02 587 ALA P CA 1
ATOM 4475 C C . ALA D 4 263 ? -10.931 11.580 39.107 1.00 145.29 587 ALA P C 1
ATOM 4476 O O . ALA D 4 263 ? -11.950 11.819 39.756 1.00 147.19 587 ALA P O 1
ATOM 4478 N N . ALA D 4 264 ? -10.565 12.295 38.025 1.00 145.22 588 ALA P N 1
ATOM 4479 C CA . ALA D 4 264 ? -11.243 13.465 37.443 1.00 151.69 588 ALA P CA 1
ATOM 4480 C C . ALA D 4 264 ? -12.732 13.309 37.084 1.00 163.75 588 ALA P C 1
ATOM 4481 O O . ALA D 4 264 ? -13.448 14.301 36.895 1.00 167.45 588 ALA P O 1
ATOM 4483 N N . LYS D 4 265 ? -13.180 12.071 36.963 1.00 162.74 589 LYS P N 1
ATOM 4484 C CA . LYS D 4 265 ? -14.553 11.723 36.623 1.00 168.32 589 LYS P CA 1
ATOM 4485 C C . LYS D 4 265 ? -15.334 11.309 37.902 1.00 172.58 589 LYS P C 1
ATOM 4486 O O . LYS D 4 265 ? -15.037 10.250 38.465 1.00 168.34 589 LYS P O 1
ATOM 4492 N N . PRO D 4 266 ? -16.291 12.161 38.388 1.00 173.56 590 PRO P N 1
ATOM 4493 C CA . PRO D 4 266 ? -17.054 11.835 39.625 1.00 174.71 590 PRO P CA 1
ATOM 4494 C C . PRO D 4 266 ? -17.699 10.415 39.742 1.00 177.88 590 PRO P C 1
ATOM 4495 O O . PRO D 4 266 ? -17.754 9.858 40.841 1.00 175.61 590 PRO P O 1
ATOM 4499 N N . PHE D 4 267 ? -18.199 9.835 38.647 1.00 176.44 591 PHE P N 1
ATOM 4500 C CA . PHE D 4 267 ? -18.766 8.488 38.687 1.00 176.97 591 PHE P CA 1
ATOM 4501 C C . PHE D 4 267 ? -18.332 7.707 37.441 1.00 181.92 591 PHE P C 1
ATOM 4502 O O . PHE D 4 267 ? -18.319 8.271 36.340 1.00 184.51 591 PHE P O 1
ATOM 4510 N N . VAL D 4 268 ? -17.973 6.412 37.611 1.00 175.16 592 VAL P N 1
ATOM 4511 C CA . VAL D 4 268 ? -17.571 5.553 36.487 1.00 208.92 592 VAL P CA 1
ATOM 4512 C C . VAL D 4 268 ? -18.404 4.260 36.462 1.00 202.46 592 VAL P C 1
ATOM 4513 O O . VAL D 4 268 ? -18.594 3.658 35.406 1.00 146.45 592 VAL P O 1
ATOM 4517 N N . LYS D 4 299 ? -13.311 21.377 44.071 1.00 184.51 623 LYS P N 1
ATOM 4518 C CA . LYS D 4 299 ? -13.887 20.596 42.975 1.00 184.59 623 LYS P CA 1
ATOM 4519 C C . LYS D 4 299 ? -12.741 19.908 42.198 1.00 185.39 623 LYS P C 1
ATOM 4520 O O . LYS D 4 299 ? -12.429 18.757 42.528 1.00 180.44 623 LYS P O 1
ATOM 4526 N N . ASP D 4 300 ? -12.041 20.602 41.259 1.00 184.39 624 ASP P N 1
ATOM 4527 C CA . ASP D 4 300 ? -10.851 19.974 40.664 1.00 179.85 624 ASP P CA 1
ATOM 4528 C C . ASP D 4 300 ? -9.665 20.364 41.521 1.00 178.52 624 ASP P C 1
ATOM 4529 O O . ASP D 4 300 ? -9.468 21.556 41.818 1.00 181.62 624 ASP P O 1
ATOM 4534 N N . SER D 4 301 ? -8.865 19.353 41.884 1.00 165.94 625 SER P N 1
ATOM 4535 C CA . SER D 4 301 ? -7.658 19.460 42.682 1.00 160.51 625 SER P CA 1
ATOM 4536 C C . SER D 4 301 ? -7.182 18.032 42.750 1.00 157.54 625 SER P C 1
ATOM 4537 O O . SER D 4 301 ? -7.589 17.278 43.630 1.00 156.59 625 SER P O 1
ATOM 4540 N N . SER D 4 302 ? -6.402 17.650 41.729 1.00 149.62 626 SER P N 1
ATOM 4541 C CA . SER D 4 302 ? -5.776 16.349 41.425 1.00 144.03 626 SER P CA 1
ATOM 4542 C C . SER D 4 302 ? -5.222 15.557 42.626 1.00 138.30 626 SER P C 1
ATOM 4543 O O . SER D 4 302 ? -5.635 14.408 42.855 1.00 133.69 626 SER P O 1
ATOM 4546 N N . VAL D 4 303 ? -4.244 16.171 43.333 1.00 133.29 627 VAL P N 1
ATOM 4547 C CA . VAL D 4 303 ? -3.548 15.680 44.535 1.00 130.22 627 VAL P CA 1
ATOM 4548 C C . VAL D 4 303 ? -3.725 16.687 45.645 1.00 134.52 627 VAL P C 1
ATOM 4549 O O . VAL D 4 303 ? -3.514 17.890 45.465 1.00 136.77 627 VAL P O 1
ATOM 4553 N N . LEU D 4 304 ? -4.137 16.206 46.793 1.00 129.14 628 LEU P N 1
ATOM 4554 C CA . LEU D 4 304 ? -4.321 17.055 47.959 1.00 130.02 628 LEU P CA 1
ATOM 4555 C C . LEU D 4 304 ? -3.721 16.277 49.090 1.00 131.16 628 LEU P C 1
ATOM 4556 O O . LEU D 4 304 ? -3.834 15.054 49.065 1.00 129.69 628 LEU P O 1
ATOM 4561 N N . GLU D 4 305 ? -3.076 16.947 50.081 1.00 126.06 629 GLU P N 1
ATOM 4562 C CA . GLU D 4 305 ? -2.616 16.253 51.280 1.00 123.42 629 GLU P CA 1
ATOM 4563 C C . GLU D 4 305 ? -3.955 15.878 51.905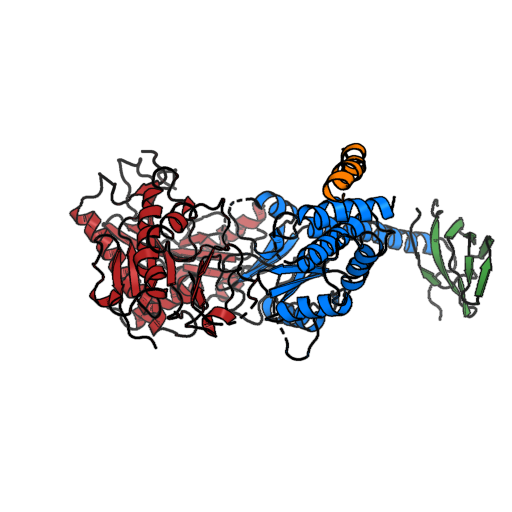 1.00 129.73 629 GLU P C 1
ATOM 4564 O O . GLU D 4 305 ? -4.897 16.669 51.838 1.00 132.01 629 GLU P O 1
ATOM 4570 N N . PHE D 4 306 ? -4.085 14.650 52.399 1.00 126.59 630 PHE P N 1
ATOM 4571 C CA . PHE D 4 306 ? -5.335 14.170 52.978 1.00 130.01 630 PHE P CA 1
ATOM 4572 C C . PHE D 4 306 ? -5.548 14.845 54.343 1.00 140.62 630 PHE P C 1
ATOM 4573 O O . PHE D 4 306 ? -6.676 15.038 54.798 1.00 144.96 630 PHE P O 1
ATOM 4581 N N . ASP D 4 307 ? -4.449 15.265 54.947 1.00 138.16 631 ASP P N 1
ATOM 4582 C CA . ASP D 4 307 ? -4.451 15.936 56.239 1.00 143.06 631 ASP P CA 1
ATOM 4583 C C . ASP D 4 307 ? -4.932 17.409 56.070 1.00 151.56 631 ASP P C 1
ATOM 4584 O O . ASP D 4 307 ? -5.153 18.106 57.065 1.00 154.83 631 ASP P O 1
ATOM 4589 N N . SER D 4 308 ? -5.173 17.822 54.778 1.00 147.48 632 SER P N 1
ATOM 4590 C CA . SER D 4 308 ? -5.662 19.129 54.285 1.00 150.12 632 SER P CA 1
ATOM 4591 C C . SER D 4 308 ? -7.124 19.076 53.792 1.00 156.98 632 SER P C 1
ATOM 4592 O O . SER D 4 308 ? -7.573 20.004 53.108 1.00 158.08 632 SER P O 1
ATOM 4595 N N . ILE D 4 309 ? -7.857 17.993 54.117 1.00 155.23 633 ILE P N 1
ATOM 4596 C CA . ILE D 4 309 ? -9.257 17.889 53.713 1.00 159.56 633 ILE P CA 1
ATOM 4597 C C . ILE D 4 309 ? -10.115 18.484 54.800 1.00 173.28 633 ILE P C 1
ATOM 4598 O O . ILE D 4 309 ? -10.145 17.974 55.923 1.00 174.23 633 ILE P O 1
ATOM 4603 N N . GLU D 4 310 ? -10.770 19.603 54.458 1.00 176.64 634 GLU P N 1
ATOM 4604 C CA . GLU D 4 310 ? -11.638 20.390 55.322 1.00 184.39 634 GLU P CA 1
ATOM 4605 C C . GLU D 4 310 ? -12.973 19.692 55.566 1.00 193.98 634 GLU P C 1
ATOM 4606 O O . GLU D 4 310 ? -13.566 19.899 56.622 1.00 195.56 634 GLU P O 1
ATOM 4612 N N . GLU D 4 311 ? -13.435 18.840 54.619 1.00 191.88 635 GLU P N 1
ATOM 4613 C CA . GLU D 4 311 ? -14.699 18.090 54.729 1.00 194.27 635 GLU P CA 1
ATOM 4614 C C . GLU D 4 311 ? -14.680 16.972 55.784 1.00 198.86 635 GLU P C 1
ATOM 4615 O O . GLU D 4 311 ? -15.596 16.923 56.604 1.00 200.51 635 GLU P O 1
ATOM 4621 N N . ILE D 4 312 ? -13.670 16.074 55.753 1.00 193.89 636 ILE P N 1
ATOM 4622 C CA . ILE D 4 312 ? -13.517 14.969 56.712 1.00 193.01 636 ILE P CA 1
ATOM 4623 C C . ILE D 4 312 ? -13.295 15.541 58.139 1.00 198.69 636 ILE P C 1
ATOM 4624 O O . ILE D 4 312 ? -12.422 16.394 58.315 1.00 198.78 636 ILE P O 1
ATOM 4629 N N . PRO D 4 313 ? -14.060 15.089 59.167 1.00 197.14 637 PRO P N 1
ATOM 4630 C CA . PRO D 4 313 ? -13.837 15.589 60.542 1.00 198.10 637 PRO P CA 1
ATOM 4631 C C . PRO D 4 313 ? -12.467 15.194 61.079 1.00 200.30 637 PRO P C 1
ATOM 4632 O O . PRO D 4 313 ? -11.978 14.131 60.715 1.00 198.24 637 PRO P O 1
ATOM 4636 N N . ASN D 4 314 ? -11.874 16.007 61.961 1.00 199.21 638 ASN P N 1
ATOM 4637 C CA . ASN D 4 314 ? -10.557 15.716 62.534 1.00 198.22 638 ASN P CA 1
ATOM 4638 C C . ASN D 4 314 ? -10.515 14.470 63.426 1.00 200.98 638 ASN P C 1
ATOM 4639 O O . ASN D 4 314 ? -9.474 13.812 63.510 1.00 199.53 638 ASN P O 1
ATOM 4644 N N . GLU D 4 315 ? -11.651 14.115 64.048 1.00 198.58 639 GLU P N 1
ATOM 4645 C CA . GLU D 4 315 ? -11.748 12.953 64.937 1.00 197.34 639 GLU P CA 1
ATOM 4646 C C . GLU D 4 315 ? -12.047 11.636 64.175 1.00 194.15 639 GLU P C 1
ATOM 4647 O O . GLU D 4 315 ? -11.970 10.554 64.764 1.00 193.15 639 GLU P O 1
ATOM 4653 N N . ARG D 4 316 ? -12.335 11.742 62.868 1.00 188.34 640 ARG P N 1
ATOM 4654 C CA . ARG D 4 316 ? -12.598 10.635 61.938 1.00 186.36 640 ARG P CA 1
ATOM 4655 C C . ARG D 4 316 ? -11.369 10.479 61.066 1.00 178.13 640 ARG P C 1
ATOM 4656 O O . ARG D 4 316 ? -11.007 9.363 60.712 1.00 173.85 640 ARG P O 1
ATOM 4664 N N . LYS D 4 317 ? -10.742 11.627 60.725 1.00 169.71 641 LYS P N 1
ATOM 4665 C CA . LYS D 4 317 ? -9.514 11.773 59.938 1.00 161.50 641 LYS P CA 1
ATOM 4666 C C . LYS D 4 317 ? -8.373 11.028 60.654 1.00 158.94 641 LYS P C 1
ATOM 4667 O O . LYS D 4 317 ? -7.647 10.250 60.014 1.00 153.57 641 LYS P O 1
ATOM 4673 N N . SER D 4 318 ? -8.254 11.253 61.997 1.00 155.16 642 SER P N 1
ATOM 4674 C CA . SER D 4 318 ? -7.229 10.651 62.850 1.00 151.33 642 SER P CA 1
ATOM 4675 C C . SER D 4 318 ? -7.451 9.182 63.078 1.00 148.00 642 SER P C 1
ATOM 4676 O O . SER D 4 318 ? -6.483 8.442 63.195 1.00 143.42 642 SER P O 1
ATOM 4679 N N . ASN D 4 319 ? -8.719 8.752 63.071 1.00 144.66 643 ASN P N 1
ATOM 4680 C CA . ASN D 4 319 ? -9.092 7.351 63.167 1.00 143.98 643 ASN P CA 1
ATOM 4681 C C . ASN D 4 319 ? -8.731 6.714 61.837 1.00 139.67 643 ASN P C 1
ATOM 4682 O O . ASN D 4 319 ? -8.202 5.606 61.833 1.00 136.91 643 ASN P O 1
ATOM 4687 N N . ILE D 4 320 ? -8.926 7.461 60.713 1.00 132.58 644 ILE P N 1
ATOM 4688 C CA . ILE D 4 320 ? -8.550 7.020 59.364 1.00 125.81 644 ILE P CA 1
ATOM 4689 C C . ILE D 4 320 ? -7.067 6.769 59.354 1.00 125.33 644 ILE P C 1
ATOM 4690 O O . ILE D 4 320 ? -6.668 5.674 58.962 1.00 122.00 644 ILE P O 1
ATOM 4695 N N . LYS D 4 321 ? -6.273 7.714 59.934 1.00 122.24 645 LYS P N 1
ATOM 4696 C CA . LYS D 4 321 ? -4.833 7.555 60.126 1.00 119.12 645 LYS P CA 1
ATOM 4697 C C . LYS D 4 321 ? -4.528 6.327 61.017 1.00 128.15 645 LYS P C 1
ATOM 4698 O O . LYS D 4 321 ? -3.703 5.497 60.631 1.00 124.05 645 LYS P O 1
ATOM 4704 N N . GLU D 4 322 ? -5.269 6.143 62.138 1.00 132.76 646 GLU P N 1
ATOM 4705 C CA . GLU D 4 322 ? -5.052 4.989 63.022 1.00 135.69 646 GLU P CA 1
ATOM 4706 C C . GLU D 4 322 ? -5.186 3.674 62.274 1.00 138.30 646 GLU P C 1
ATOM 4707 O O . GLU D 4 322 ? -4.266 2.856 62.334 1.00 136.02 646 GLU P O 1
ATOM 4713 N N . GLN D 4 323 ? -6.266 3.521 61.481 1.00 135.66 647 GLN P N 1
ATOM 4714 C CA . GLN D 4 323 ? -6.480 2.316 60.678 1.00 133.69 647 GLN P CA 1
ATOM 4715 C C . GLN D 4 323 ? -5.277 2.091 59.757 1.00 134.16 647 GLN P C 1
ATOM 4716 O O . GLN D 4 323 ? -4.789 0.969 59.666 1.00 132.37 647 GLN P O 1
ATOM 4722 N N . ILE D 4 324 ? -4.747 3.175 59.147 1.00 129.46 648 ILE P N 1
ATOM 4723 C CA . ILE D 4 324 ? -3.572 3.129 58.267 1.00 124.90 648 ILE P CA 1
ATOM 4724 C C . ILE D 4 324 ? -2.376 2.555 59.031 1.00 129.99 648 ILE P C 1
ATOM 4725 O O . ILE D 4 324 ? -1.674 1.702 58.480 1.00 126.50 648 ILE P O 1
ATOM 4730 N N . HIS D 4 325 ? -2.183 2.994 60.313 1.00 130.51 649 HIS P N 1
ATOM 4731 C CA . HIS D 4 325 ? -1.067 2.558 61.170 1.00 131.58 649 HIS P CA 1
ATOM 4732 C C . HIS D 4 325 ? -1.150 1.110 61.590 1.00 133.95 649 HIS P C 1
ATOM 4733 O O . HIS D 4 325 ? -0.115 0.464 61.778 1.00 130.70 649 HIS P O 1
ATOM 4740 N N . SER D 4 326 ? -2.381 0.614 61.744 1.00 133.79 650 SER P N 1
ATOM 4741 C CA . SER D 4 326 ? -2.667 -0.757 62.161 1.00 136.15 650 SER P CA 1
ATOM 4742 C C . SER D 4 326 ? -2.569 -1.721 61.009 1.00 133.28 650 SER P C 1
ATOM 4743 O O . SER D 4 326 ? -2.120 -2.845 61.211 1.00 132.90 650 SER P O 1
ATOM 4746 N N . ILE D 4 327 ? -2.983 -1.281 59.810 1.00 125.32 651 ILE P N 1
ATOM 4747 C CA . ILE D 4 327 ? -2.894 -2.110 58.626 1.00 122.55 651 ILE P CA 1
ATOM 4748 C C . ILE D 4 327 ? -1.420 -2.378 58.386 1.00 124.51 651 ILE P C 1
ATOM 4749 O O . ILE D 4 327 ? -1.003 -3.533 58.397 1.00 122.89 651 ILE P O 1
ATOM 4754 N N . THR D 4 328 ? -0.624 -1.293 58.298 1.00 121.96 652 THR P N 1
ATOM 4755 C CA . THR D 4 328 ? 0.834 -1.283 58.074 1.00 120.75 652 THR P CA 1
ATOM 4756 C C . THR D 4 328 ? 1.591 -2.095 59.139 1.00 132.96 652 THR P C 1
ATOM 4757 O O . THR D 4 328 ? 2.665 -2.619 58.845 1.00 132.56 652 THR P O 1
ATOM 4761 N N . ASN D 4 329 ? 1.032 -2.180 60.374 1.00 136.04 653 ASN P N 1
ATOM 4762 C CA . ASN D 4 329 ? 1.583 -2.947 61.499 1.00 140.05 653 ASN P CA 1
ATOM 4763 C C . ASN D 4 329 ? 1.439 -4.401 61.180 1.00 144.37 653 ASN P C 1
ATOM 4764 O O . ASN D 4 329 ? 2.432 -5.110 61.044 1.00 143.79 653 ASN P O 1
ATOM 4769 N N . ASP D 4 330 ? 0.183 -4.802 60.963 1.00 141.99 654 ASP P N 1
ATOM 4770 C CA . ASP D 4 330 ? -0.212 -6.172 60.712 1.00 143.07 654 ASP P CA 1
ATOM 4771 C C . ASP D 4 330 ? 0.303 -6.715 59.414 1.00 141.85 654 ASP P C 1
ATOM 4772 O O . ASP D 4 330 ? 0.542 -7.911 59.357 1.00 140.97 654 ASP P O 1
ATOM 4777 N N . VAL D 4 331 ? 0.502 -5.849 58.394 1.00 136.80 655 VAL P N 1
ATOM 4778 C CA . VAL D 4 331 ? 0.937 -6.268 57.054 1.00 134.83 655 VAL P CA 1
ATOM 4779 C C . VAL D 4 331 ? 2.466 -6.327 56.881 1.00 138.99 655 VAL P C 1
ATOM 4780 O O . VAL D 4 331 ? 2.933 -7.022 55.975 1.00 137.62 655 VAL P O 1
ATOM 4784 N N . PHE D 4 332 ? 3.230 -5.612 57.718 1.00 136.84 656 PHE P N 1
ATOM 4785 C CA . PHE D 4 332 ? 4.685 -5.696 57.646 1.00 136.40 656 PHE P CA 1
ATOM 4786 C C . PHE D 4 332 ? 5.199 -6.930 58.363 1.00 146.36 656 PHE P C 1
ATOM 4787 O O . PHE D 4 332 ? 5.911 -7.724 57.740 1.00 145.86 656 PHE P O 1
ATOM 4795 N N . LEU D 4 333 ? 4.754 -7.160 59.621 1.00 147.55 657 LEU P N 1
ATOM 4796 C CA . LEU D 4 333 ? 5.151 -8.373 60.317 1.00 151.56 657 LEU P CA 1
ATOM 4797 C C . LEU D 4 333 ? 4.508 -9.600 59.656 1.00 155.94 657 LEU P C 1
ATOM 4798 O O . LEU D 4 333 ? 5.137 -10.655 59.638 1.00 157.81 657 LEU P O 1
ATOM 4803 N N . ALA D 4 334 ? 3.342 -9.426 58.982 1.00 150.91 658 ALA P N 1
ATOM 4804 C CA . ALA D 4 334 ? 2.664 -10.508 58.254 1.00 152.17 658 ALA P CA 1
ATOM 4805 C C . ALA D 4 334 ? 3.549 -11.135 57.182 1.00 158.07 658 ALA P C 1
ATOM 4806 O O . ALA D 4 334 ? 3.261 -12.235 56.717 1.00 157.91 658 ALA P O 1
ATOM 4808 N N . ALA D 4 335 ? 4.622 -10.427 56.795 1.00 156.16 659 ALA P N 1
ATOM 4809 C CA . ALA D 4 335 ? 5.599 -10.869 55.810 1.00 156.43 659 ALA P CA 1
ATOM 4810 C C . ALA D 4 335 ? 6.785 -11.586 56.490 1.00 166.71 659 ALA P C 1
ATOM 4811 O O . ALA D 4 335 ? 7.131 -12.702 56.070 1.00 168.05 659 ALA P O 1
ATOM 4813 N N . VAL D 4 336 ? 7.382 -10.965 57.551 1.00 166.16 660 VAL P N 1
ATOM 4814 C CA . VAL D 4 336 ? 8.511 -11.555 58.269 1.00 170.94 660 VAL P CA 1
ATOM 4815 C C . VAL D 4 336 ? 8.172 -12.964 58.688 1.00 182.70 660 VAL P C 1
ATOM 4816 O O . VAL D 4 336 ? 8.787 -13.896 58.180 1.00 184.37 660 VAL P O 1
ATOM 4820 N N . ASN D 4 337 ? 7.095 -13.108 59.475 1.00 183.96 661 ASN P N 1
ATOM 4821 C CA . ASN D 4 337 ? 6.635 -14.354 60.071 1.00 189.67 661 ASN P CA 1
ATOM 4822 C C . ASN D 4 337 ? 6.052 -15.414 59.098 1.00 195.54 661 ASN P C 1
ATOM 4823 O O . ASN D 4 337 ? 6.126 -16.597 59.453 1.00 196.96 661 ASN P O 1
ATOM 4828 N N . VAL D 4 338 ? 5.534 -15.045 57.884 1.00 189.60 662 VAL P N 1
ATOM 4829 C CA . VAL D 4 338 ? 5.015 -16.054 56.927 1.00 189.17 662 VAL P CA 1
ATOM 4830 C C . VAL D 4 338 ? 6.217 -16.875 56.344 1.00 194.99 662 VAL P C 1
ATOM 4831 O O . VAL D 4 338 ? 6.449 -17.965 56.872 1.00 197.35 662 VAL P O 1
ATOM 4835 N N . ASN D 4 339 ? 6.994 -16.379 55.337 1.00 188.34 663 ASN P N 1
ATOM 4836 C CA . ASN D 4 339 ? 8.192 -17.108 54.884 1.00 190.10 663 ASN P CA 1
ATOM 4837 C C . ASN D 4 339 ? 9.342 -16.148 54.697 1.00 190.31 663 ASN P C 1
ATOM 4838 O O . ASN D 4 339 ? 9.280 -15.208 53.893 1.00 185.63 663 ASN P O 1
ATOM 4843 N N . ARG D 4 340 ? 10.375 -16.383 55.511 1.00 188.89 664 ARG P N 1
ATOM 4844 C CA . ARG D 4 340 ? 11.610 -15.617 55.589 1.00 188.08 664 ARG P CA 1
ATOM 4845 C C . ARG D 4 340 ? 12.283 -15.374 54.241 1.00 187.77 664 ARG P C 1
ATOM 4846 O O . ARG D 4 340 ? 12.829 -14.301 54.041 1.00 185.60 664 ARG P O 1
ATOM 4854 N N . LEU D 4 341 ? 12.260 -16.368 53.341 1.00 182.70 665 LEU P N 1
ATOM 4855 C CA . LEU D 4 341 ? 12.852 -16.348 52.003 1.00 180.36 665 LEU P CA 1
ATOM 4856 C C . LEU D 4 341 ? 12.197 -15.356 51.041 1.00 174.26 665 LEU P C 1
ATOM 4857 O O . LEU D 4 341 ? 12.889 -14.836 50.158 1.00 172.51 665 LEU P O 1
ATOM 4862 N N . ASN D 4 342 ? 10.863 -15.167 51.161 1.00 164.96 666 ASN P N 1
ATOM 4863 C CA . ASN D 4 342 ? 10.085 -14.250 50.331 1.00 159.14 666 ASN P CA 1
ATOM 4864 C C . ASN D 4 342 ? 10.405 -12.798 50.676 1.00 157.44 666 ASN P C 1
ATOM 4865 O O . ASN D 4 342 ? 11.031 -12.115 49.863 1.00 157.24 666 ASN P O 1
ATOM 4870 N N . PHE D 4 343 ? 9.974 -12.304 51.848 1.00 148.84 667 PHE P N 1
ATOM 4871 C CA . PHE D 4 343 ? 10.349 -10.952 52.247 1.00 144.93 667 PHE P CA 1
ATOM 4872 C C . PHE D 4 343 ? 11.490 -11.086 53.213 1.00 150.23 667 PHE P C 1
ATOM 4873 O O . PHE D 4 343 ? 11.386 -11.860 54.171 1.00 154.52 667 PHE P O 1
ATOM 4881 N N . GLN D 4 344 ? 12.565 -10.331 53.004 1.00 143.33 668 GLN P N 1
ATOM 4882 C CA . GLN D 4 344 ? 13.676 -10.416 53.945 1.00 145.39 668 GLN P CA 1
ATOM 4883 C C . GLN D 4 344 ? 14.480 -9.096 54.054 1.00 140.22 668 GLN P C 1
ATOM 4884 O O . GLN D 4 344 ? 15.136 -8.630 53.110 1.00 138.70 668 GLN P O 1
ATOM 4890 N N . PRO D 4 345 ? 14.469 -8.529 55.272 1.00 130.98 669 PRO P N 1
ATOM 4891 C CA . PRO D 4 345 ? 15.221 -7.309 55.509 1.00 129.91 669 PRO P CA 1
ATOM 4892 C C . PRO D 4 345 ? 16.674 -7.537 55.923 1.00 138.68 669 PRO P C 1
ATOM 4893 O O . PRO D 4 345 ? 17.019 -8.545 56.555 1.00 141.53 669 PRO P O 1
ATOM 4897 N N . LEU D 4 346 ? 17.510 -6.546 55.582 1.00 135.91 670 LEU P N 1
ATOM 4898 C CA . LEU D 4 346 ? 18.941 -6.493 55.821 1.00 140.45 670 LEU P CA 1
ATOM 4899 C C . LEU D 4 346 ? 19.218 -5.467 56.893 1.00 144.97 670 LEU P C 1
ATOM 4900 O O . LEU D 4 346 ? 18.635 -4.379 56.855 1.00 140.11 670 LEU P O 1
ATOM 4905 N N . PRO D 4 347 ? 20.165 -5.735 57.815 1.00 148.09 671 PRO P N 1
ATOM 4906 C CA . PRO D 4 347 ? 20.480 -4.720 58.839 1.00 149.30 671 PRO P CA 1
ATOM 4907 C C . PRO D 4 347 ? 21.291 -3.568 58.248 1.00 151.74 671 PRO P C 1
ATOM 4908 O O . PRO D 4 347 ? 21.420 -2.533 58.887 1.00 151.47 671 PRO P O 1
ATOM 4912 N N . ASN D 4 348 ? 21.820 -3.752 57.025 1.00 147.39 672 ASN P N 1
ATOM 4913 C CA . ASN D 4 348 ? 22.655 -2.771 56.344 1.00 147.26 672 ASN P CA 1
ATOM 4914 C C . ASN D 4 348 ? 21.915 -1.923 55.306 1.00 146.21 672 ASN P C 1
ATOM 4915 O O . ASN D 4 348 ? 22.532 -1.082 54.662 1.00 146.42 672 ASN P O 1
ATOM 4920 N N . ALA D 4 349 ? 20.608 -2.131 55.129 1.00 137.17 673 ALA P N 1
ATOM 4921 C CA . ALA D 4 349 ? 19.841 -1.332 54.190 1.00 131.06 673 ALA P CA 1
ATOM 4922 C C . ALA D 4 349 ? 18.588 -0.801 54.853 1.00 129.85 673 ALA P C 1
ATOM 4923 O O . ALA D 4 349 ? 18.265 -1.172 55.987 1.00 129.03 673 ALA P O 1
ATOM 4925 N N . PHE D 4 350 ? 17.872 0.087 54.127 1.00 123.37 674 PHE P N 1
ATOM 4926 C CA . PHE D 4 350 ? 16.575 0.652 54.523 1.00 119.37 674 PHE P CA 1
ATOM 4927 C C . PHE D 4 350 ? 15.653 0.691 53.316 1.00 115.53 674 PHE P C 1
ATOM 4928 O O . PHE D 4 350 ? 16.143 0.774 52.206 1.00 113.58 674 PHE P O 1
ATOM 4936 N N . GLU D 4 351 ? 14.339 0.609 53.516 1.00 108.96 675 GLU P N 1
ATOM 4937 C CA . GLU D 4 351 ? 13.425 0.622 52.387 1.00 105.91 675 GLU P CA 1
ATOM 4938 C C . GLU D 4 351 ? 12.261 1.536 52.556 1.00 109.63 675 GLU P C 1
ATOM 4939 O O . GLU D 4 351 ? 11.831 1.765 53.669 1.00 109.90 675 GLU P O 1
ATOM 4945 N N . THR D 4 352 ? 11.741 2.058 51.441 1.00 106.18 676 THR P N 1
ATOM 4946 C CA . THR D 4 352 ? 10.581 2.938 51.414 1.00 104.90 676 THR P CA 1
ATOM 4947 C C . THR D 4 352 ? 9.542 2.453 50.327 1.00 109.16 676 THR P C 1
ATOM 4948 O O . THR D 4 352 ? 9.912 2.129 49.189 1.00 107.44 676 THR P O 1
ATOM 4952 N N . TYR D 4 353 ? 8.248 2.374 50.728 1.00 107.60 677 TYR P N 1
ATOM 4953 C CA . TYR D 4 353 ? 7.119 1.912 49.911 1.00 107.37 677 TYR P CA 1
ATOM 4954 C C . TYR D 4 353 ? 5.887 2.872 49.858 1.00 110.02 677 TYR P C 1
ATOM 4955 O O . TYR D 4 353 ? 5.707 3.731 50.725 1.00 111.74 677 TYR P O 1
ATOM 4964 N N . GLY D 4 354 ? 5.061 2.709 48.839 1.00 103.20 678 GLY P N 1
ATOM 4965 C CA . GLY D 4 354 ? 3.856 3.499 48.658 1.00 101.83 678 GLY P CA 1
ATOM 4966 C C . GLY D 4 354 ? 2.648 2.649 48.968 1.00 105.40 678 GLY P C 1
ATOM 4967 O O . GLY D 4 354 ? 2.156 1.933 48.093 1.00 106.01 678 GLY P O 1
ATOM 4968 N N . VAL D 4 355 ? 2.198 2.668 50.225 1.00 101.12 679 VAL P N 1
ATOM 4969 C CA . VAL D 4 355 ? 1.037 1.888 50.670 1.00 100.68 679 VAL P CA 1
ATOM 4970 C C . VAL D 4 355 ? -0.262 2.621 50.306 1.00 107.92 679 VAL P C 1
ATOM 4971 O O . VAL D 4 355 ? -0.573 3.685 50.855 1.00 108.30 679 VAL P O 1
ATOM 4975 N N . ASP D 4 356 ? -1.011 2.036 49.352 1.00 106.12 680 ASP P N 1
ATOM 4976 C CA . ASP D 4 356 ? -2.276 2.573 48.845 1.00 106.93 680 ASP P CA 1
ATOM 4977 C C . ASP D 4 356 ? -3.468 1.986 49.588 1.00 111.01 680 ASP P C 1
ATOM 4978 O O . ASP D 4 356 ? -3.483 0.772 49.848 1.00 110.29 680 ASP P O 1
ATOM 4983 N N . PHE D 4 357 ? -4.463 2.851 49.943 1.00 107.92 681 PHE P N 1
ATOM 4984 C CA . PHE D 4 357 ? -5.726 2.464 50.619 1.00 109.91 681 PHE P CA 1
ATOM 4985 C C . PHE D 4 357 ? -6.874 3.132 49.905 1.00 116.62 681 PHE P C 1
ATOM 4986 O O . PHE D 4 357 ? -6.640 3.855 48.932 1.00 116.40 681 PHE P O 1
ATOM 4994 N N . LEU D 4 358 ? -8.111 2.935 50.402 1.00 115.45 682 LEU P N 1
ATOM 4995 C CA . LEU D 4 358 ? -9.289 3.663 49.934 1.00 117.89 682 LEU P CA 1
ATOM 4996 C C . LEU D 4 358 ? -10.208 3.909 51.119 1.00 128.05 682 LEU P C 1
ATOM 4997 O O . LEU D 4 358 ? -10.447 2.975 51.901 1.00 129.96 682 LEU P O 1
ATOM 5002 N N . ILE D 4 359 ? -10.757 5.140 51.254 1.00 126.77 683 ILE P N 1
ATOM 5003 C CA . ILE D 4 359 ? -11.720 5.346 52.330 1.00 130.93 683 ILE P CA 1
ATOM 5004 C C . ILE D 4 359 ? -13.097 4.912 51.822 1.00 138.46 683 ILE P C 1
ATOM 5005 O O . ILE D 4 359 ? -13.544 5.288 50.727 1.00 137.20 683 ILE P O 1
ATOM 5010 N N . ASP D 4 360 ? -13.727 4.060 52.612 1.00 139.19 684 ASP P N 1
ATOM 5011 C CA . ASP D 4 360 ? -15.060 3.577 52.357 1.00 144.23 684 ASP P CA 1
ATOM 5012 C C . ASP D 4 360 ? -16.051 4.586 52.960 1.00 154.53 684 ASP P C 1
ATOM 5013 O O . ASP D 4 360 ? -15.656 5.392 53.806 1.00 154.10 684 ASP P O 1
ATOM 5018 N N . SER D 4 361 ? -17.316 4.543 52.515 1.00 156.23 685 SER P N 1
ATOM 5019 C CA . SER D 4 361 ? -18.430 5.382 52.946 1.00 163.07 685 SER P CA 1
ATOM 5020 C C . SER D 4 361 ? -18.572 5.400 54.457 1.00 172.16 685 SER P C 1
ATOM 5021 O O . SER D 4 361 ? -18.584 6.481 55.046 1.00 174.32 685 SER P O 1
ATOM 5024 N N . ASN D 4 362 ? -18.600 4.212 55.095 1.00 171.15 686 ASN P N 1
ATOM 5025 C CA . ASN D 4 362 ? -18.709 4.112 56.551 1.00 176.45 686 ASN P CA 1
ATOM 5026 C C . ASN D 4 362 ? -17.364 4.430 57.257 1.00 178.91 686 ASN P C 1
ATOM 5027 O O . ASN D 4 362 ? -17.148 3.986 58.384 1.00 182.10 686 ASN P O 1
ATOM 5032 N N . TYR D 4 363 ? -16.479 5.217 56.588 1.00 169.93 687 TYR P N 1
ATOM 5033 C CA . TYR D 4 363 ? -15.172 5.723 57.017 1.00 165.58 687 TYR P CA 1
ATOM 5034 C C . TYR D 4 363 ? -14.155 4.615 57.374 1.00 165.32 687 TYR P C 1
ATOM 5035 O O . TYR D 4 363 ? -13.351 4.779 58.296 1.00 164.50 687 TYR P O 1
ATOM 5044 N N . GLU D 4 364 ? -14.127 3.532 56.570 1.00 158.86 688 GLU P N 1
ATOM 5045 C CA . GLU D 4 364 ? -13.152 2.449 56.775 1.00 155.45 688 GLU P CA 1
ATOM 5046 C C . GLU D 4 364 ? -12.106 2.414 55.660 1.00 154.29 688 GLU P C 1
ATOM 5047 O O . GLU D 4 364 ? -12.465 2.463 54.484 1.00 151.92 688 GLU P O 1
ATOM 5053 N N . VAL D 4 365 ? -10.824 2.287 56.016 1.00 149.36 689 VAL P N 1
ATOM 5054 C CA . VAL D 4 365 ? -9.778 2.242 54.993 1.00 144.79 689 VAL P CA 1
ATOM 5055 C C . VAL D 4 365 ? -9.491 0.821 54.515 1.00 146.91 689 VAL P C 1
ATOM 5056 O O . VAL D 4 365 ? -9.333 -0.109 55.314 1.00 148.33 689 VAL P O 1
ATOM 5060 N N . LYS D 4 366 ? -9.465 0.670 53.197 1.00 139.58 690 LYS P N 1
ATOM 5061 C CA . LYS D 4 366 ? -9.236 -0.614 52.574 1.00 136.64 690 LYS P CA 1
ATOM 5062 C C . LYS D 4 366 ? -8.000 -0.515 51.714 1.00 135.06 690 LYS P C 1
ATOM 5063 O O . LYS D 4 366 ? -7.984 0.247 50.748 1.00 133.36 690 LYS P O 1
ATOM 5069 N N . LEU D 4 367 ? -6.948 -1.271 52.075 1.00 128.32 691 LEU P N 1
ATOM 5070 C CA . LEU D 4 367 ? -5.699 -1.258 51.318 1.00 123.27 691 LEU P CA 1
ATOM 5071 C C . LEU D 4 367 ? -5.809 -2.047 50.007 1.00 124.77 691 LEU P C 1
ATOM 5072 O O . LEU D 4 367 ? -6.576 -3.027 49.940 1.00 126.36 691 LEU P O 1
ATOM 5077 N N . LEU D 4 368 ? -5.023 -1.612 48.967 1.00 116.93 692 LEU P N 1
ATOM 5078 C CA . LEU D 4 368 ? -4.970 -2.233 47.628 1.00 114.30 692 LEU P CA 1
ATOM 5079 C C . LEU D 4 368 ? -3.615 -2.828 47.246 1.00 117.30 692 LEU P C 1
ATOM 5080 O O . LEU D 4 368 ? -3.574 -3.936 46.719 1.00 115.73 692 LEU P O 1
ATOM 5085 N N . GLU D 4 369 ? -2.515 -2.081 47.468 1.00 114.61 693 GLU P N 1
ATOM 5086 C CA . GLU D 4 369 ? -1.167 -2.490 47.071 1.00 114.01 693 GLU P CA 1
ATOM 5087 C C . GLU D 4 369 ? -0.065 -1.694 47.770 1.00 115.82 693 GLU P C 1
ATOM 5088 O O . GLU D 4 369 ? -0.207 -0.497 48.022 1.00 113.80 693 GLU P O 1
ATOM 5094 N N . ILE D 4 370 ? 1.057 -2.362 48.011 1.00 113.44 694 ILE P N 1
ATOM 5095 C CA . ILE D 4 370 ? 2.272 -1.786 48.584 1.00 113.82 694 ILE P CA 1
ATOM 5096 C C . ILE D 4 370 ? 3.231 -1.813 47.417 1.00 118.48 694 ILE P C 1
ATOM 5097 O O . ILE D 4 370 ? 3.300 -2.844 46.728 1.00 119.73 694 ILE P O 1
ATOM 5102 N N . ASN D 4 371 ? 3.877 -0.675 47.126 1.00 113.75 695 ASN P N 1
ATOM 5103 C CA . ASN D 4 371 ? 4.762 -0.575 45.970 1.00 113.80 695 ASN P CA 1
ATOM 5104 C C . ASN D 4 371 ? 6.122 -0.075 46.393 1.00 119.21 695 ASN P C 1
ATOM 5105 O O . ASN D 4 371 ? 6.184 0.916 47.103 1.00 119.87 695 ASN P O 1
ATOM 5110 N N . ALA D 4 372 ? 7.216 -0.699 45.920 1.00 116.84 696 ALA P N 1
ATOM 5111 C CA . ALA D 4 372 ? 8.587 -0.243 46.236 1.00 117.82 696 ALA P CA 1
ATOM 5112 C C . ALA D 4 372 ? 9.077 0.698 45.126 1.00 122.31 696 ALA P C 1
ATOM 5113 O O . ALA D 4 372 ? 8.632 0.552 43.980 1.00 123.34 696 ALA P O 1
ATOM 5115 N N . PHE D 4 373 ? 9.962 1.677 45.470 1.00 117.50 697 PHE P N 1
ATOM 5116 C CA . PHE D 4 373 ? 10.467 2.726 44.563 1.00 117.20 697 PHE P CA 1
ATOM 5117 C C . PHE D 4 373 ? 9.248 3.458 43.925 1.00 120.44 697 PHE P C 1
ATOM 5118 O O . PHE D 4 373 ? 9.070 3.426 42.700 1.00 119.61 697 PHE P O 1
ATOM 5126 N N . PRO D 4 374 ? 8.309 3.975 44.777 1.00 118.26 698 PRO P N 1
ATOM 5127 C CA . PRO D 4 374 ? 7.050 4.550 44.236 1.00 117.77 698 PRO P CA 1
ATOM 5128 C C . PRO D 4 374 ? 7.247 5.851 43.484 1.00 121.13 698 PRO P C 1
ATOM 5129 O O . PRO D 4 374 ? 8.253 6.510 43.726 1.00 122.54 698 PRO P O 1
ATOM 5133 N N . ASP D 4 375 ? 6.319 6.251 42.600 1.00 116.43 699 ASP P N 1
ATOM 5134 C CA . ASP D 4 375 ? 6.552 7.535 41.902 1.00 117.80 699 ASP P CA 1
ATOM 5135 C C . ASP D 4 375 ? 6.209 8.765 42.844 1.00 114.67 699 ASP P C 1
ATOM 5136 O O . ASP D 4 375 ? 5.052 9.034 43.176 1.00 112.96 699 ASP P O 1
ATOM 5141 N N . PHE D 4 376 ? 7.252 9.446 43.322 1.00 107.70 700 PHE P N 1
ATOM 5142 C CA . PHE D 4 376 ? 7.095 10.535 44.277 1.00 106.84 700 PHE P CA 1
ATOM 5143 C C . PHE D 4 376 ? 6.630 11.773 43.584 1.00 116.17 700 PHE P C 1
ATOM 5144 O O . PHE D 4 376 ? 6.023 12.623 44.211 1.00 116.01 700 PHE P O 1
ATOM 5152 N N . LYS D 4 377 ? 6.867 11.824 42.258 1.00 118.09 701 LYS P N 1
ATOM 5153 C CA . LYS D 4 377 ? 6.506 12.875 41.284 1.00 121.50 701 LYS P CA 1
ATOM 5154 C C . LYS D 4 377 ? 4.977 13.151 41.276 1.00 126.69 701 LYS P C 1
ATOM 5155 O O . LYS D 4 377 ? 4.559 14.284 41.017 1.00 127.09 701 LYS P O 1
ATOM 5161 N N . GLN D 4 378 ? 4.166 12.092 41.561 1.00 123.67 702 GLN P N 1
ATOM 5162 C CA . GLN D 4 378 ? 2.701 12.075 41.651 1.00 124.26 702 GLN P CA 1
ATOM 5163 C C . GLN D 4 378 ? 2.208 13.215 42.547 1.00 127.24 702 GLN P C 1
ATOM 5164 O O . GLN D 4 378 ? 1.311 13.963 42.151 1.00 129.71 702 GLN P O 1
ATOM 5170 N N . THR D 4 379 ? 2.868 13.394 43.712 1.00 119.60 703 THR P N 1
ATOM 5171 C CA . THR D 4 379 ? 2.663 14.499 44.645 1.00 118.95 703 THR P CA 1
ATOM 5172 C C . THR D 4 379 ? 3.286 15.651 43.872 1.00 124.65 703 THR P C 1
ATOM 5173 O O . THR D 4 379 ? 4.466 15.585 43.548 1.00 123.50 703 THR P O 1
ATOM 5177 N N . GLY D 4 380 ? 2.437 16.554 43.409 1.00 124.88 704 GLY P N 1
ATOM 5178 C CA . GLY D 4 380 ? 2.769 17.686 42.544 1.00 128.54 704 GLY P CA 1
ATOM 5179 C C . GLY D 4 380 ? 4.056 18.477 42.723 1.00 134.31 704 GLY P C 1
ATOM 5180 O O . GLY D 4 380 ? 5.000 18.062 43.415 1.00 131.64 704 GLY P O 1
ATOM 5181 N N . LYS D 4 381 ? 4.106 19.643 42.059 1.00 134.00 705 LYS P N 1
ATOM 5182 C CA . LYS D 4 381 ? 5.277 20.492 42.208 1.00 134.88 705 LYS P CA 1
ATOM 5183 C C . LYS D 4 381 ? 5.074 21.466 43.363 1.00 138.43 705 LYS P C 1
ATOM 5184 O O . LYS D 4 381 ? 6.056 22.007 43.886 1.00 138.36 705 LYS P O 1
ATOM 5190 N N . ASP D 4 382 ? 3.802 21.634 43.788 1.00 134.84 706 ASP P N 1
ATOM 5191 C CA . ASP D 4 382 ? 3.376 22.464 44.912 1.00 136.41 706 ASP P CA 1
ATOM 5192 C C . ASP D 4 382 ? 3.587 21.690 46.250 1.00 135.36 706 ASP P C 1
ATOM 5193 O O . ASP D 4 382 ? 4.375 22.070 47.121 1.00 134.63 706 ASP P O 1
ATOM 5198 N N . LEU D 4 383 ? 2.888 20.592 46.366 1.00 128.59 707 LEU P N 1
ATOM 5199 C CA . LEU D 4 383 ? 2.884 19.682 47.480 1.00 125.89 707 LEU P CA 1
ATOM 5200 C C . LEU D 4 383 ? 4.225 18.906 47.573 1.00 125.78 707 LEU P C 1
ATOM 5201 O O . LEU D 4 383 ? 4.307 17.895 48.278 1.00 125.36 707 LEU P O 1
ATOM 5206 N N . LYS D 4 384 ? 5.285 19.405 46.898 1.00 118.87 708 LYS P N 1
ATOM 5207 C CA . LYS D 4 384 ? 6.599 18.762 46.958 1.00 115.36 708 LYS P CA 1
ATOM 5208 C C . LYS D 4 384 ? 7.214 18.744 48.395 1.00 112.56 708 LYS P C 1
ATOM 5209 O O . LYS D 4 384 ? 7.883 17.773 48.740 1.00 109.75 708 LYS P O 1
ATOM 5215 N N . ASN D 4 385 ? 6.958 19.768 49.240 1.00 105.93 709 ASN P N 1
ATOM 5216 C CA . ASN D 4 385 ? 7.490 19.757 50.612 1.00 102.92 709 ASN P CA 1
ATOM 5217 C C . ASN D 4 385 ? 7.033 18.521 51.408 1.00 95.74 709 ASN P C 1
ATOM 5218 O O . ASN D 4 385 ? 7.691 18.136 52.364 1.00 92.94 709 ASN P O 1
ATOM 5223 N N . LEU D 4 386 ? 5.965 17.861 50.944 1.00 88.87 710 LEU P N 1
ATOM 5224 C CA . LEU D 4 386 ? 5.454 16.616 51.500 1.00 88.30 710 LEU P CA 1
ATOM 5225 C C . LEU D 4 386 ? 6.571 15.521 51.325 1.00 97.04 710 LEU P C 1
ATOM 5226 O O . LEU D 4 386 ? 6.851 14.725 52.240 1.00 96.53 710 LEU P O 1
ATOM 5231 N N . ILE D 4 387 ? 7.233 15.549 50.152 1.00 95.61 711 ILE P N 1
ATOM 5232 C CA . ILE D 4 387 ? 8.345 14.676 49.760 1.00 94.78 711 ILE P CA 1
ATOM 5233 C C . ILE D 4 387 ? 9.695 15.163 50.343 1.00 101.68 711 ILE P C 1
ATOM 5234 O O . ILE D 4 387 ? 10.643 14.372 50.436 1.00 100.92 711 ILE P O 1
ATOM 5239 N N . ASP D 4 388 ? 9.750 16.432 50.812 1.00 100.44 712 ASP P N 1
ATOM 5240 C CA . ASP D 4 388 ? 10.962 16.961 51.436 1.00 101.83 712 ASP P CA 1
ATOM 5241 C C . ASP D 4 388 ? 11.054 16.476 52.887 1.00 103.76 712 ASP P C 1
ATOM 5242 O O . ASP D 4 388 ? 12.029 15.811 53.251 1.00 102.02 712 ASP P O 1
ATOM 5247 N N . GLU D 4 389 ? 9.978 16.719 53.675 1.00 99.60 713 GLU P N 1
ATOM 5248 C CA . GLU D 4 389 ? 9.848 16.307 55.055 1.00 99.39 713 GLU P CA 1
ATOM 5249 C C . GLU D 4 389 ? 9.999 14.776 55.110 1.00 104.90 713 GLU P C 1
ATOM 5250 O O . GLU D 4 389 ? 10.525 14.281 56.099 1.00 107.31 713 GLU P O 1
ATOM 5256 N N . LEU D 4 390 ? 9.605 14.026 54.036 1.00 99.21 714 LEU P N 1
ATOM 5257 C CA . LEU D 4 390 ? 9.802 12.580 54.041 1.00 98.10 714 LEU P CA 1
ATOM 5258 C C . LEU D 4 390 ? 11.284 12.313 53.884 1.00 108.40 714 LEU P C 1
ATOM 5259 O O . LEU D 4 390 ? 11.850 11.570 54.699 1.00 109.16 714 LEU P O 1
ATOM 5264 N N . PHE D 4 391 ? 11.928 12.948 52.862 1.00 108.93 715 PHE P N 1
ATOM 5265 C CA . PHE D 4 391 ? 13.348 12.706 52.593 1.00 111.80 715 PHE P CA 1
ATOM 5266 C C . PHE D 4 391 ? 14.256 13.170 53.721 1.00 119.99 715 PHE P C 1
ATOM 5267 O O . PHE D 4 391 ? 15.308 12.568 53.957 1.00 120.74 715 PHE P O 1
ATOM 5275 N N . ASP D 4 392 ? 13.773 14.133 54.495 1.00 118.44 716 ASP P N 1
ATOM 5276 C CA . ASP D 4 392 ? 14.415 14.600 55.700 1.00 121.12 716 ASP P CA 1
ATOM 5277 C C . ASP D 4 392 ? 14.477 13.377 56.680 1.00 126.00 716 ASP P C 1
ATOM 5278 O O . ASP D 4 392 ? 15.550 12.806 56.893 1.00 126.20 716 ASP P O 1
ATOM 5283 N N . ASP D 4 393 ? 13.302 12.913 57.143 1.00 122.84 717 ASP P N 1
ATOM 5284 C CA . ASP D 4 393 ? 13.124 11.809 58.082 1.00 124.24 717 ASP P CA 1
ATOM 5285 C C . ASP D 4 393 ? 13.689 10.474 57.580 1.00 128.48 717 ASP P C 1
ATOM 5286 O O . ASP D 4 393 ? 13.993 9.606 58.401 1.00 129.88 717 ASP P O 1
ATOM 5291 N N . THR D 4 394 ? 13.860 10.296 56.251 1.00 123.29 718 THR P N 1
ATOM 5292 C CA . THR D 4 394 ? 14.487 9.050 55.788 1.00 122.61 718 THR P CA 1
ATOM 5293 C C . THR D 4 394 ? 15.999 9.190 55.949 1.00 129.69 718 THR P C 1
ATOM 5294 O O . THR D 4 394 ? 16.652 8.208 56.259 1.00 130.55 718 THR P O 1
ATOM 5298 N N . VAL D 4 395 ? 16.550 10.415 55.802 1.00 127.95 719 VAL P N 1
ATOM 5299 C CA . VAL D 4 395 ? 17.989 10.624 55.998 1.00 131.16 719 VAL P CA 1
ATOM 5300 C C . VAL D 4 395 ? 18.324 10.654 57.507 1.00 138.43 719 VAL P C 1
ATOM 5301 O O . VAL D 4 395 ? 19.284 10.008 57.934 1.00 140.91 719 VAL P O 1
ATOM 5305 N N . LYS D 4 396 ? 17.503 11.368 58.301 1.00 135.18 720 LYS P N 1
ATOM 5306 C CA . LYS D 4 396 ? 17.648 11.537 59.753 1.00 138.52 720 LYS P CA 1
ATOM 5307 C C . LYS D 4 396 ? 17.561 10.216 60.526 1.00 145.31 720 LYS P C 1
ATOM 5308 O O . LYS D 4 396 ? 18.318 10.025 61.478 1.00 148.17 720 LYS P O 1
ATOM 5314 N N . TYR D 4 397 ? 16.621 9.331 60.127 1.00 140.69 721 TYR P N 1
ATOM 5315 C CA . TYR D 4 397 ? 16.346 8.042 60.762 1.00 141.89 721 TYR P CA 1
ATOM 5316 C C . TYR D 4 397 ? 16.957 6.858 60.025 1.00 146.46 721 TYR P C 1
ATOM 5317 O O . TYR D 4 397 ? 16.806 5.733 60.504 1.00 147.02 721 TYR P O 1
ATOM 5326 N N . CYS D 4 398 ? 17.608 7.068 58.866 1.00 143.24 722 CYS P N 1
ATOM 5327 C CA . CYS D 4 398 ? 18.150 5.911 58.154 1.00 144.63 722 CYS P CA 1
ATOM 5328 C C . CYS D 4 398 ? 19.605 6.058 57.714 1.00 151.89 722 CYS P C 1
ATOM 5329 O O . CYS D 4 398 ? 20.368 5.105 57.898 1.00 155.76 722 CYS P O 1
ATOM 5332 N N . VAL D 4 399 ? 19.989 7.196 57.106 1.00 146.69 723 VAL P N 1
ATOM 5333 C CA . VAL D 4 399 ? 21.347 7.350 56.562 1.00 148.96 723 VAL P CA 1
ATOM 5334 C C . VAL D 4 399 ? 22.395 7.870 57.594 1.00 158.10 723 VAL P C 1
ATOM 5335 O O . VAL D 4 399 ? 23.571 7.497 57.506 1.00 162.41 723 VAL P O 1
ATOM 5339 N N . THR D 4 400 ? 21.973 8.697 58.560 1.00 153.43 724 THR P N 1
ATOM 5340 C CA . THR D 4 400 ? 22.844 9.276 59.582 1.00 156.72 724 THR P CA 1
ATOM 5341 C C . THR D 4 400 ? 23.440 8.231 60.574 1.00 163.39 724 THR P C 1
ATOM 5342 O O . THR D 4 400 ? 24.622 8.383 60.900 1.00 165.95 724 THR P O 1
ATOM 5346 N N . PRO D 4 401 ? 22.701 7.177 61.057 1.00 160.53 725 PRO P N 1
ATOM 5347 C CA . PRO D 4 401 ? 23.311 6.238 62.025 1.00 165.61 725 PRO P CA 1
ATOM 5348 C C . PRO D 4 401 ? 24.411 5.325 61.471 1.00 174.25 725 PRO P C 1
ATOM 5349 O O . PRO D 4 401 ? 25.110 4.673 62.254 1.00 178.42 725 PRO P O 1
ATOM 5353 N N . ILE D 4 402 ? 24.574 5.294 60.135 1.00 170.10 726 ILE P N 1
ATOM 5354 C CA . ILE D 4 402 ? 25.600 4.519 59.434 1.00 173.89 726 ILE P CA 1
ATOM 5355 C C . ILE D 4 402 ? 26.989 5.065 59.791 1.00 189.54 726 ILE P C 1
ATOM 5356 O O . ILE D 4 402 ? 27.929 4.281 59.970 1.00 192.67 726 ILE P O 1
ATOM 5361 N N . PHE D 4 403 ? 27.095 6.411 59.915 1.00 190.40 727 PHE P N 1
ATOM 5362 C CA . PHE D 4 403 ? 28.335 7.144 60.172 1.00 195.52 727 PHE P CA 1
ATOM 5363 C C . PHE D 4 403 ? 28.514 7.720 61.590 1.00 202.90 727 PHE P C 1
ATOM 5364 O O . PHE D 4 403 ? 29.646 8.063 61.940 1.00 203.94 727 PHE P O 1
ATOM 5372 N N . ASN D 4 404 ? 27.433 7.836 62.397 1.00 202.88 728 ASN P N 1
ATOM 5373 C CA . ASN D 4 404 ? 27.520 8.405 63.753 1.00 204.46 728 ASN P CA 1
ATOM 5374 C C . ASN D 4 404 ? 27.811 7.348 64.871 1.00 211.48 728 ASN P C 1
ATOM 5375 O O . ASN D 4 404 ? 28.429 6.320 64.580 1.00 212.41 728 ASN P O 1
ATOM 5380 N N . GLU D 4 405 ? 27.426 7.637 66.149 1.00 211.13 729 GLU P N 1
ATOM 5381 C CA . GLU D 4 405 ? 27.651 6.771 67.323 1.00 212.40 729 GLU P CA 1
ATOM 5382 C C . GLU D 4 405 ? 26.496 5.751 67.602 1.00 217.36 729 GLU P C 1
ATOM 5383 O O . GLU D 4 405 ? 25.480 5.756 66.898 1.00 216.12 729 GLU P O 1
ATOM 5389 N N . ASN D 4 406 ? 26.684 4.865 68.622 1.00 217.61 730 ASN P N 1
ATOM 5390 C CA . ASN D 4 406 ? 25.703 3.869 69.086 1.00 217.63 730 ASN P CA 1
ATOM 5391 C C . ASN D 4 406 ? 24.729 4.478 70.138 1.00 222.34 730 ASN P C 1
ATOM 5392 O O . ASN D 4 406 ? 23.720 3.852 70.477 1.00 221.20 730 ASN P O 1
ATOM 5397 N N . ARG D 4 407 ? 25.040 5.711 70.628 1.00 222.62 731 ARG P N 1
ATOM 5398 C CA . ARG D 4 407 ? 24.248 6.528 71.572 1.00 222.90 731 ARG P CA 1
ATOM 5399 C C . ARG D 4 407 ? 22.958 7.014 70.882 1.00 225.64 731 ARG P C 1
ATOM 5400 O O . ARG D 4 407 ? 21.948 7.232 71.555 1.00 225.18 731 ARG P O 1
ATOM 5408 N N . ASN D 4 408 ? 23.027 7.206 69.538 1.00 223.32 732 ASN P N 1
ATOM 5409 C CA . ASN D 4 408 ? 21.987 7.651 68.601 1.00 222.36 732 ASN P CA 1
ATOM 5410 C C . ASN D 4 408 ? 20.583 7.112 68.898 1.00 224.16 732 ASN P C 1
ATOM 5411 O O . ASN D 4 408 ? 19.617 7.879 68.823 1.00 223.39 732 ASN P O 1
ATOM 5416 N N . LYS D 4 409 ? 20.476 5.796 69.215 1.00 221.65 733 LYS P N 1
ATOM 5417 C CA . LYS D 4 409 ? 19.218 5.106 69.504 1.00 220.89 733 LYS P CA 1
ATOM 5418 C C . LYS D 4 409 ? 18.432 5.748 70.657 1.00 224.33 733 LYS P C 1
ATOM 5419 O O . LYS D 4 409 ? 17.327 6.224 70.423 1.00 223.52 733 LYS P O 1
ATOM 5425 N N . THR D 4 410 ? 18.986 5.768 71.884 1.00 223.28 734 THR P N 1
ATOM 5426 C CA . THR D 4 410 ? 18.296 6.363 73.039 1.00 223.74 734 THR P CA 1
ATOM 5427 C C . THR D 4 410 ? 18.244 7.911 72.923 1.00 227.68 734 THR P C 1
ATOM 5428 O O . THR D 4 410 ? 17.340 8.533 73.485 1.00 227.96 734 THR P O 1
ATOM 5432 N N . ASP D 4 411 ? 19.181 8.515 72.156 1.00 225.52 735 ASP P N 1
ATOM 5433 C CA . ASP D 4 411 ? 19.263 9.963 71.942 1.00 225.64 735 ASP P CA 1
ATOM 5434 C C . ASP D 4 411 ? 18.197 10.515 70.983 1.00 226.27 735 ASP P C 1
ATOM 5435 O O . ASP D 4 411 ? 17.843 11.692 71.098 1.00 226.49 735 ASP P O 1
ATOM 5440 N N . ASP D 4 412 ? 17.687 9.682 70.045 1.00 221.76 736 ASP P N 1
ATOM 5441 C CA . ASP D 4 412 ? 16.678 10.108 69.068 1.00 220.42 736 ASP P CA 1
ATOM 5442 C C . ASP D 4 412 ? 15.363 10.572 69.728 1.00 220.85 736 ASP P C 1
ATOM 5443 O O . ASP D 4 412 ? 15.021 10.116 70.822 1.00 221.02 736 ASP P O 1
ATOM 5448 N N . GLU D 4 413 ? 14.665 11.514 69.079 1.00 216.45 737 GLU P N 1
ATOM 5449 C CA . GLU D 4 413 ? 13.383 12.043 69.548 1.00 216.00 737 GLU P CA 1
ATOM 5450 C C . GLU D 4 413 ? 12.330 11.726 68.487 1.00 215.17 737 GLU P C 1
ATOM 5451 O O . GLU D 4 413 ? 12.566 11.948 67.293 1.00 214.28 737 GLU P O 1
ATOM 5457 N N . THR D 4 414 ? 11.171 11.205 68.931 1.00 210.83 738 THR P N 1
ATOM 5458 C CA . THR D 4 414 ? 10.063 10.793 68.065 1.00 208.96 738 THR P CA 1
ATOM 5459 C C . THR D 4 414 ? 9.282 11.972 67.445 1.00 208.84 738 THR P C 1
ATOM 5460 O O . THR D 4 414 ? 8.622 12.736 68.156 1.00 209.89 738 THR P O 1
ATOM 5464 N N . ASP D 4 415 ? 9.357 12.086 66.099 1.00 197.10 739 ASP P N 1
ATOM 5465 C CA . ASP D 4 415 ? 8.647 13.079 65.295 1.00 192.84 739 ASP P CA 1
ATOM 5466 C C . ASP D 4 415 ? 7.153 12.728 65.343 1.00 191.23 739 ASP P C 1
ATOM 5467 O O . ASP D 4 415 ? 6.831 11.538 65.358 1.00 190.70 739 ASP P O 1
ATOM 5472 N N . PRO D 4 416 ? 6.224 13.714 65.351 1.00 183.94 740 PRO P N 1
ATOM 5473 C CA . PRO D 4 416 ? 4.790 13.367 65.376 1.00 182.60 740 PRO P CA 1
ATOM 5474 C C . PRO D 4 416 ? 4.259 12.849 64.035 1.00 175.94 740 PRO P C 1
ATOM 5475 O O . PRO D 4 416 ? 3.144 12.319 63.981 1.00 175.98 740 PRO P O 1
ATOM 5479 N N . ASN D 4 417 ? 5.049 13.018 62.958 1.00 163.53 741 ASN P N 1
ATOM 5480 C CA . ASN D 4 417 ? 4.664 12.602 61.622 1.00 156.88 741 ASN P CA 1
ATOM 5481 C C . ASN D 4 417 ? 5.540 11.489 61.063 1.00 154.36 741 ASN P C 1
ATOM 5482 O O . ASN D 4 417 ? 5.461 11.196 59.878 1.00 150.02 741 ASN P O 1
ATOM 5487 N N . PHE D 4 418 ? 6.308 10.812 61.922 1.00 151.69 742 PHE P N 1
ATOM 5488 C CA . PHE D 4 418 ? 7.164 9.692 61.521 1.00 149.49 742 PHE P CA 1
ATOM 5489 C C . PHE D 4 418 ? 7.127 8.568 62.580 1.00 153.05 742 PHE P C 1
ATOM 5490 O O . PHE D 4 418 ? 8.151 8.223 63.173 1.00 154.07 742 PHE P O 1
ATOM 5498 N N . VAL D 4 419 ? 5.924 8.006 62.798 1.00 148.45 743 VAL P N 1
ATOM 5499 C CA . VAL D 4 419 ? 5.583 7.020 63.831 1.00 150.97 743 VAL P CA 1
ATOM 5500 C C . VAL D 4 419 ? 6.317 5.658 63.689 1.00 155.19 743 VAL P C 1
ATOM 5501 O O . VAL D 4 419 ? 6.199 5.005 62.654 1.00 153.12 743 VAL P O 1
ATOM 5505 N N . LYS D 4 420 ? 7.058 5.225 64.747 1.00 153.91 744 LYS P N 1
ATOM 5506 C CA . LYS D 4 420 ? 7.780 3.942 64.737 1.00 153.49 744 LYS P CA 1
ATOM 5507 C C . LYS D 4 420 ? 6.803 2.829 65.097 1.00 158.98 744 LYS P C 1
ATOM 5508 O O . LYS D 4 420 ? 6.734 2.371 66.242 1.00 163.40 744 LYS P O 1
ATOM 5514 N N . VAL D 4 421 ? 6.029 2.420 64.092 1.00 151.74 745 VAL P N 1
ATOM 5515 C CA . VAL D 4 421 ? 4.983 1.408 64.182 1.00 152.64 745 VAL P CA 1
ATOM 5516 C C . VAL D 4 421 ? 5.555 0.021 64.609 1.00 161.72 745 VAL P C 1
ATOM 5517 O O . VAL D 4 421 ? 4.848 -0.727 65.296 1.00 165.20 745 VAL P O 1
ATOM 5521 N N . ILE D 4 422 ? 6.846 -0.287 64.266 1.00 158.42 746 ILE P N 1
ATOM 5522 C CA . ILE D 4 422 ? 7.494 -1.581 64.572 1.00 160.80 746 ILE P CA 1
ATOM 5523 C C . ILE D 4 422 ? 8.993 -1.443 64.985 1.00 168.97 746 ILE P C 1
ATOM 5524 O O . ILE D 4 422 ? 9.717 -0.602 64.451 1.00 165.23 746 ILE P O 1
ATOM 5529 N N . ASP D 4 423 ? 9.422 -2.279 65.964 1.00 173.23 747 ASP P N 1
ATOM 5530 C CA . ASP D 4 423 ? 10.795 -2.383 66.478 1.00 177.44 747 ASP P CA 1
ATOM 5531 C C . ASP D 4 423 ? 11.182 -3.865 66.585 1.00 187.41 747 ASP P C 1
ATOM 5532 O O . ASP D 4 423 ? 10.299 -4.704 66.794 1.00 187.21 747 ASP P O 1
ATOM 5537 N N . TYR D 4 424 ? 12.486 -4.196 66.404 1.00 188.71 748 TYR P N 1
ATOM 5538 C CA . TYR D 4 424 ? 12.964 -5.589 66.418 1.00 190.40 748 TYR P CA 1
ATOM 5539 C C . TYR D 4 424 ? 14.431 -5.794 66.877 1.00 197.89 748 TYR P C 1
ATOM 5540 O O . TYR D 4 424 ? 15.163 -4.836 67.133 1.00 197.83 748 TYR P O 1
ATOM 5549 N N . THR D 4 425 ? 14.830 -7.082 66.996 1.00 199.16 749 THR P N 1
ATOM 5550 C CA . THR D 4 425 ? 16.182 -7.580 67.287 1.00 201.26 749 THR P CA 1
ATOM 5551 C C . THR D 4 425 ? 16.471 -8.604 66.167 1.00 206.46 749 THR P C 1
ATOM 5552 O O . THR D 4 425 ? 15.865 -9.683 66.150 1.00 206.07 749 THR P O 1
ATOM 5556 N N . SER D 4 426 ? 17.329 -8.206 65.190 1.00 205.87 750 SER P N 1
ATOM 5557 C CA . SER D 4 426 ? 17.723 -8.935 63.968 1.00 206.59 750 SER P CA 1
ATOM 5558 C C . SER D 4 426 ? 17.816 -10.467 64.114 1.00 210.83 750 SER P C 1
ATOM 5559 O O . SER D 4 426 ? 18.366 -10.972 65.107 1.00 211.55 750 SER P O 1
ATOM 5562 N N . ASN D 4 427 ? 17.265 -11.190 63.103 1.00 208.42 751 ASN P N 1
ATOM 5563 C CA . ASN D 4 427 ? 17.177 -12.657 63.003 1.00 236.74 751 ASN P CA 1
ATOM 5564 C C . ASN D 4 427 ? 16.373 -13.264 64.154 1.00 262.63 751 ASN P C 1
ATOM 5565 O O . ASN D 4 427 ? 15.395 -13.969 63.914 1.00 239.92 751 ASN P O 1
#

Nearest PDB structures (foldseek):
  6y3z-assembly1_A  TM=1.004E+00  e=2.791E-50  Saccharomyces cerevisiae S288C
  4k6e-assembly1_A  TM=9.811E-01  e=2.779E-26  Saccharomyces cerevisiae S288C
  4kg3-assembly1_A  TM=9.894E-01  e=6.582E-26  Saccharomyces cerevisiae S288C
  5lop-assembly1_A  TM=6.199E-01  e=1.712E-29  Kluyveromyces lactis NRRL Y-1140
  6am0-assembly1_E  TM=6.041E-01  e=6.793E-30  Kluyveromyces lactis NRRL Y-1140

Radius of gyration: 31.67 Å; Cα contacts (8 Å, |Δi|>4): 1128; chains: 4; bounding box: 79×63×96 Å

InterPro domains:
  IPR000086 NUDIX hydrolase domain [PF00293] (105-218)
  IPR000086 NUDIX hydrolase domain [PS51462] (101-228)
  IPR007722 mRNA decapping protein 2, Box A domain [PF05026] (18-99)
  IPR007722 mRNA decapping protein 2, Box A domain [SM01125] (16-100)
  IPR015797 NUDIX hydrolase-like domain superfamily [SSF55811] (84-235)
  IPR020084 NUDIX hydrolase, conserved site [PS00893] (134-155)
  IPR036189 mRNA decapping protein 2, Box A domain superfamily [G3DSA:1.10.10.1050] (18-101)
  IPR036189 mRNA decapping protein 2, Box A domain superfamily [SSF140586] (11-101)
  IPR044099 mRNA decapping enzyme 2 , NUDIX hydrolase domain [cd03672] (103-242)

Solvent-accessible surface area: 36112 Å² total; per-residue (Å²): 97,85,60,129,39,28,48,38,3,19,18,127,36,9,40,89,33,69,145,216,189,42,36,59,46,7,17,84,0,2,24,52,14,38,9,55,26,66,42,149,46,91,133,28,83,77,56,154,57,97,39,1,5,78,58,7,41,173,85,22,80,131,26,52,158,157,152,83,165,24,71,58,5,21,124,83,28,42,147,132,25,152,84,86,74,15,45,1,0,0,3,0,0,76,87,13,44,54,0,2,0,8,10,24,8,15,10,56,13,22,7,0,1,59,30,80,210,121,90,75,39,59,61,10,0,26,104,24,0,99,64,19,0,29,35,69,0,92,103,87,35,53,93,121,76,64,4,19,50,26,31,29,2,20,38,2,41,0,4,8,3,30,26,3,35,38,79,76,68,24,79,47,138,51,203,54,78,16,58,34,16,22,28,11,63,16,162,80,0,58,191,44,30,214,165,65,86,24,25,4,0,60,54,0,26,139,6,0,18,49,15,14,122,74,37,66,133,73,66,85,72,71,95,100,42,67,117,4,29,105,79,7,83,148,87,2,45,117,40,193,119,162,166,110,83,91,136,168,64,144,62,88,32,135,58,29,130,62,131,191,154,131,168,34,78,28,27,10,1,25,1,53,27,118,81,62,85,79,9,72,13,99,3,25,127,23,70,65,161,18,2,39,0,55,78,0,92,46,74,88,60,24,136,38,148,72,54,162,15,147,10,58,118,3,37,54,8,135,14,83,75,40,58,167,51,0,0,2,19,15,62,90,171,30,31,9,50,48,8,2,22,130,5,0,81,133,55,4,84,150,10,115,68,57,59,86,2,22,90,95,44,190,140,82,19,0,0,11,1,50,22,32,27,6,15,29,43,52,0,84,116,62,60,116,31,2,23,2,5,0,0,18,82,2,13,1,0,22,33,23,84,28,1,10,92,4,10,68,14,30,12,77,148,68,58,161,21,53,0,95,148,2,6,2,50,1,14,34,9,48,18,11,114,64,35,147,14,62,76,2,0,74,93,30,154,101,0,29,94,56,0,66,78,54,72,184,39,55,131,6,19,1,62,37,78,41,106,116,72,5,15,30,33,114,46,0,65,61,20,21,80,40,28,96,126,130,122,34,113,57,32,35,7,28,0,6,28,66,47,73,62,46,12,95,0,83,49,23,71,57,15,43,13,42,0,14,0,0,0,0,0,47,5,33,2,23,0,2,0,0,14,34,0,0,0,19,16,41,56,111,52,170,116,158,107,45,71,34,37,32,0,39,63,3,181,78,2,70,111,155,120,11,50,51,0,39,114,27,0,36,39,0,0,44,17,0,1,48,0,1,22,108,57,47,157,121,12,1,60,22,20,90,6,6,7,0,8,0,0,0,11,0,50,1,12,52,114,46,85,3,27,0,26,50,0,38,13,46,8,60,7,86,75,0,22,193,133,22,46,80,0,0,58,59,0,1,26,1,1,0,70,16,5,0,19,53,30,37,98,108,138,192,46,125,126,119,69,134,96,34,116,43,1,43,57,37,16,92,109,121,65,156

B-factor: mean 193.18, std 50.75, range [83.52, 300.0]

Sequence (672 aa):
SVDRILEDLLVRFIINCPNERELFHFEEASWFYTDFIKLMNPTLPSLKIKSFAQLIIKLCPLVWKWDIRVDEALQQFSKYKKSIPVRGAAIFNENLSKILLVQGTESDSWSFPRGSKDENDIDCCIREVKEEIGFDLTDYIDDNQFIERNIQGKNYKIFLISGVSEVFNFKPQVRNEIDKIEWFDFKKISKTMYNIKYYLINSMMRPLSMWLRHQRQIKNEDQLKSYAEEQLKLLLGITKEEQQLEFYRKALNFNVIGRYDSQFVGFGVQVELKDGKLIQGKIAKATSKGLTLNDVQFGDGGKSQAFKVRASRLKDLKVLTVASLIVVSIDPMEYIYKPLTHALKKYLPQVEIVSNLPEFDEMKVFHYGDYEQLDMDKLMELPNNYFTNSYIYRKALIRKHFLSHTIQTYTAKNPESILKKAYLESFTIDLDYAEFLDDALDENWELRQELENESQDKWWIVKPSGIRVFKTIEDLQAIFDSFDDEDSQLRHFIIQEYLTNPLLLASMDNRKFHIRCYVVCRGDLQVFVYDRMLALFAAKPFVKDSSVLEFDSIEEIPNERKSNIKEQIHSITNDVFLAAVNVNRLNFQPLPNAFETYGVDFLIDSNYEVKLLEINAFPDFKQTGKDLKNLIDELFDDTVKYCVTPIFNENRNKTDDETDPNFVKVIDYTSN